Protein 6VTV (pdb70)

Sequence (501 aa):
NNPVIGVVMCRNRLKGHATQTLQEKYLNAIIHAGGLPIALPHALAEPSLLEQLLPKLDGIYLPGSPSNVQPHLYGENGDEPDADPGRDLLSMAIINAALERRIPIFAICRGLQELVVATGGSLHRKLCEQPELLEHREDPELPVEQQYAPSHEVQVEEGGLLSALLPECSNFWVNSLHGQGAKVVSPRLRVEARSPDGLVEAVSVINHPFALGVQWHPEWNSSEYALSRILFEGFITACQHHIAEKQRLNIMNNPVIGVVMCRNRLKGHATQTLQEKYLNAIIHAGGLPIALPHALAEPSLLEQLLPKLDGIYLPGSPSNVQPHLYGENGDEPDADPGRDLLSMAIINAALERRIPIFAICRGLQELVVATGGSLHRKLCEQPELLEHREDPELPVEQQYAPSHEVQVEEGGLLSALLPECSNFWVNSLHGQGAKVVSPRLRRVEARSPDGLVEAVSVINHPFALGVQWHPEWNSSEYALSRILFEGFITACQHHIAEKQRL

Foldseek 3Di:
DAFEEEEEWFWDADPNDIDTDDDCLQVVLLVVLRHHYDYDFLVCLPVVSVVVCVVSHLAYEAEDDPFADAQVLLPDDDDGPRHTVSSLSNLLSVLVVCQVLLRAYEHEANGQVSNQSSQRFHKDQAPVPDVLDDPQAFDVVDDVVVQFPFDFKKFFDPDDDLCVLVVPDGMDTGHGHDRMATDGGDPQKDQTMATPSGTGAKIFGPVHQHYIYGNGHCSRPVVPDPSSSSSSNVRSVSSVVSVVVVVVD/DPDDAFEEEEEWFWDADPHDIDTDDDCLLVVLLVVLRHDYDYDYLVCLPVVNVVVCVVRGLEYEAEDDPAADAQVLLPDDDGAPHHTVSSLSNLLSVLVVCQVLLRAYEHEANGQVSVQSSQRFHKDRAPVPPVLDDDQAFDVVDDPVRQFPFDFKKAFDPDDDLCVLCVPDRMDTFHGHDRMATDGGDPQKDQTIATPSRTGAKIFGPPRQHHIYGNGHCSVPVVVDPSSSSSSNVRRVSSVVSVVVVVVD

Secondary structure (DSSP, 8-state):
-PPEEEEE-EEEEETTEEEEEEEHHHHHHHHHHT-EEEEE-GGGGSHHHHHHHGGG-SEEEE---S-B--GGGGT-----SSB-HHHHHHHHHHHHHHHHHT--EEEETHHHHHHHHHTT--EES-GGG-TTS---S--TTS-HHHHSS--EEEEE-TTSHHHHH-SS-SEEEE----S-EE-S--TTEEEEEE-TTS-EEEEEETTSSSEEEESS-TTTTGGG-HHHHHHHHHHHHHHHHHHHHHHH-/--SPPPEEEEE-EEEEETTEEEEEEEHHHHHHHHHHT-EEEEE-GGGGSHHHHHHHGGG-SEEEE---S-B--GGGGT--S--SSB-HHHHHHHHHHHHHHHHTT--EEEETHHHHHHHHHTT--EES-GGG-TTS---S--TTS-HHHHTS--EEEEEPTTSHHHHH-SS-SEEEE----S-EESS--TTEEEEEE-TTS-EEEEEETTSSSEEEESS-TTTTGGG-HHHHHHHHHHHHHHHHHHHHTTT-

Organism: Escherichia coli (strain K12) (NCBI:txid83333)

Nearest PDB structures (foldseek):
  6vtv-assembly1_A  TM=1.004E+00  e=8.146E-57  Escherichia coli K-12
  7d53-assembly1_B  TM=9.620E-01  e=1.573E-31  Pseudomonas aeruginosa PAO1
  7d50-assembly1_A  TM=9.616E-01  e=2.142E-31  Pseudomonas aeruginosa PAO1
  7d4r-assembly1_A  TM=9.624E-01  e=9.734E-29  Pseudomonas aeruginosa PAO1
  7d4r-assembly1_B  TM=9.540E-01  e=6.817E-26  Pseudomonas aeruginosa PAO1

Solvent-accessible surface area: 20802 Å² total; per-residue (Å²): 164,44,1,4,0,0,0,0,0,17,92,56,148,32,163,43,21,22,2,3,7,6,38,27,26,5,3,84,3,0,54,115,21,22,1,0,0,4,0,1,0,18,39,1,10,87,98,53,11,11,110,45,2,4,72,79,0,12,0,0,0,0,2,5,23,120,12,35,0,34,6,111,65,27,70,41,136,45,136,31,122,90,42,3,73,24,0,1,122,0,0,26,31,0,0,68,19,0,24,153,93,110,3,1,0,0,0,0,7,1,0,0,5,0,0,0,9,17,4,64,5,13,1,46,69,124,3,62,128,33,135,111,28,77,99,2,112,57,68,100,156,79,84,53,130,111,29,14,34,84,58,8,54,1,109,5,86,132,74,14,30,0,25,72,46,13,104,129,55,33,59,27,155,6,14,3,24,8,28,6,0,4,84,88,34,8,124,115,8,73,18,0,0,101,4,95,30,36,9,9,0,0,0,0,8,73,148,21,60,9,1,0,0,0,0,4,12,1,3,36,75,9,41,135,89,64,25,9,85,53,0,3,88,10,0,8,62,13,0,89,119,15,37,39,54,63,141,172,201,129,190,52,129,12,2,7,0,0,0,0,0,16,93,51,160,33,185,54,22,17,3,2,7,6,39,37,23,4,4,82,2,0,48,103,17,1,1,1,0,4,0,1,1,20,40,0,10,83,93,64,12,10,97,51,2,1,80,71,0,14,0,0,0,0,2,4,23,109,13,31,1,35,5,112,63,26,72,44,138,59,120,33,97,96,58,6,74,23,0,1,124,0,0,28,35,0,0,75,19,0,24,153,85,113,4,1,0,0,0,0,7,1,0,0,6,0,0,0,9,18,4,62,4,15,0,40,51,84,5,62,118,48,130,116,33,76,99,1,100,55,72,101,165,82,72,34,103,94,30,15,35,88,51,11,64,0,110,16,75,160,65,12,34,0,27,83,42,6,122,167,51,67,64,25,152,6,15,2,25,9,25,6,0,4,91,86,35,12,124,115,9,70,21,0,0,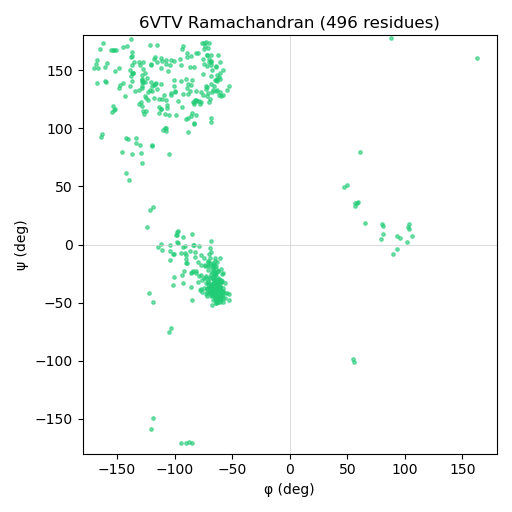97,3,98,30,36,9,12,0,0,0,0,12,66,143,18,54,8,0,0,0,0,0,6,12,1,3,41,78,9,46,142,89,60,30,10,74,60,0,2,84,10,0,3,83,17,0,74,99,23,68,46,50,56,161,153,196

Radius of gyration: 24.02 Å; Cα contacts (8 Å, |Δi|>4): 1088; chains: 2; bounding box: 69×55×54 Å

GO terms:
  GO:0033969 gamma-glutamyl-gamma-aminobutyrate hydrolase activity (F, IDA)
  GO:0009447 putrescine catabolic process (P, IMP)

Structure (mmCIF, N/CA/C/O backbone):
data_6VTV
#
_entry.id   6VTV
#
_cell.length_a   69.161
_cell.length_b   72.177
_cell.length_c   98.631
_cell.angle_alpha   90.000
_cell.angle_beta   90.000
_cell.angle_gamma   90.000
#
_symmetry.space_group_name_H-M   'P 21 21 21'
#
loop_
_entity.id
_entity.type
_entity.pdbx_description
1 polymer 'Gamma-glutamyl-gamma-aminobutyrate hydrolase PuuD'
2 non-polymer 'MANGANESE (II) ION'
3 water water
#
loop_
_atom_site.group_PDB
_atom_site.id
_atom_site.type_symbol
_atom_site.label_atom_id
_atom_site.label_alt_id
_atom_site.label_comp_id
_atom_site.label_asym_id
_atom_site.label_entity_id
_atom_site.label_seq_id
_atom_site.pdbx_PDB_ins_code
_atom_site.Cartn_x
_atom_site.Cartn_y
_atom_site.Cartn_z
_atom_site.occupancy
_atom_site.B_iso_or_equiv
_atom_site.auth_seq_id
_atom_site.auth_comp_id
_atom_site.auth_asym_id
_atom_site.auth_atom_id
_atom_site.pdbx_PDB_model_num
ATOM 1 N N . ASN A 1 10 ? 44.02200 20.91700 22.03000 1.000 77.92491 10 ASN A N 1
ATOM 2 C CA . ASN A 1 10 ? 44.22700 22.23000 22.63000 1.000 74.59946 10 ASN A CA 1
ATOM 3 C C . ASN A 1 10 ? 43.32000 22.42600 23.83900 1.000 64.42725 10 ASN A C 1
ATOM 4 O O . ASN A 1 10 ? 42.17900 21.96700 23.85300 1.000 65.35030 10 ASN A O 1
ATOM 9 N N . ASN A 1 11 ? 43.83400 23.11800 24.85400 1.000 53.75040 11 ASN A N 1
ATOM 10 C CA . ASN A 1 11 ? 43.09500 23.32700 26.08800 1.000 45.05142 11 ASN A CA 1
ATOM 11 C C . ASN A 1 11 ? 42.41900 24.68700 26.05500 1.000 42.29470 11 ASN A C 1
ATOM 12 O O . ASN A 1 11 ? 43.10800 25.70400 25.87600 1.000 42.94624 11 ASN A O 1
ATOM 17 N N . PRO A 1 12 ? 41.09700 24.76000 26.21600 1.000 37.44627 12 PRO A N 1
ATOM 18 C CA . PRO A 1 12 ? 40.42000 26.06200 26.16100 1.000 35.60101 12 PRO A CA 1
ATOM 19 C C . PRO A 1 12 ? 40.88900 26.98300 27.27900 1.000 35.08826 12 PRO A C 1
ATOM 20 O O . PRO A 1 12 ? 41.13400 26.54900 28.40700 1.000 30.92669 12 PRO A O 1
ATOM 24 N N . VAL A 1 13 ? 41.01600 28.26500 26.94800 1.000 32.71467 13 VAL A N 1
ATOM 25 C CA . VAL A 1 13 ? 41.46600 29.27600 27.90000 1.000 30.49222 13 VAL A CA 1
ATOM 26 C C . VAL A 1 13 ? 40.29600 29.65300 28.79900 1.000 32.51703 13 VAL A C 1
ATOM 27 O O . VAL A 1 13 ? 39.23900 30.07100 28.31400 1.000 27.79506 13 VAL A O 1
ATOM 31 N N . ILE A 1 14 ? 40.48200 29.51100 30.11000 1.000 25.35928 14 ILE A N 1
ATOM 32 C CA . ILE A 1 14 ? 39.43100 29.75600 31.09100 1.000 23.18708 14 ILE A CA 1
ATOM 33 C C . ILE A 1 14 ? 39.79800 30.99400 31.89700 1.000 21.86680 14 ILE A C 1
ATOM 34 O O . ILE A 1 14 ? 40.81700 31.00700 32.59800 1.000 25.37006 14 ILE A O 1
ATOM 39 N N . GLY A 1 15 ? 38.97400 32.03200 31.79600 1.000 22.95513 15 GLY A N 1
ATOM 40 C CA . GLY A 1 15 ? 39.16100 33.22300 32.60000 1.000 20.74407 15 GLY A CA 1
ATOM 41 C C . GLY A 1 15 ? 38.55400 33.06100 33.97700 1.000 21.75010 15 GLY A C 1
ATOM 42 O O . GLY A 1 15 ? 37.35000 32.81700 34.10400 1.000 21.79309 15 GLY A O 1
ATOM 43 N N . VAL A 1 16 ? 39.37300 33.19000 35.01600 1.000 22.05016 16 VAL A N 1
ATOM 44 C CA . VAL A 1 16 ? 38.95400 32.94000 36.39100 1.000 20.85662 16 VAL A CA 1
ATOM 45 C C . VAL A 1 16 ? 38.93900 34.26700 37.14000 1.000 21.82443 16 VAL A C 1
ATOM 46 O O . VAL A 1 16 ? 39.95000 34.97800 37.18100 1.000 22.73130 16 VAL A O 1
ATOM 50 N N . VAL A 1 17 ? 37.79800 34.59100 37.74000 1.000 23.31975 17 VAL A N 1
ATOM 51 C CA . VAL A 1 17 ? 37.64300 35.84100 38.47600 1.000 23.98911 17 VAL A CA 1
ATOM 52 C C . VAL A 1 17 ? 38.32700 35.71300 39.83100 1.000 25.19200 17 VAL A C 1
ATOM 53 O O . VAL A 1 17 ? 38.11900 34.73400 40.55800 1.000 21.42033 17 VAL A O 1
ATOM 57 N N . MET A 1 18 ? 39.14700 36.70200 40.17300 1.000 24.60364 18 MET A N 1
ATOM 58 C CA . MET A 1 18 ? 39.87100 36.69000 41.43200 1.000 24.71562 18 MET A CA 1
ATOM 59 C C . MET A 1 18 ? 39.10100 37.44800 42.51100 1.000 23.61627 18 MET A C 1
ATOM 60 O O . MET A 1 18 ? 38.13000 38.15900 42.24500 1.000 24.84601 18 MET A O 1
ATOM 65 N N . CYS A 1 19 ? 39.55900 37.28600 43.74700 1.000 21.14917 19 CYS A N 1
ATOM 66 C CA . CYS A 1 19 ? 39.02600 37.98100 44.90800 1.000 23.09397 19 CYS A CA 1
ATOM 67 C C . CYS A 1 19 ? 40.09400 38.90600 45.47500 1.000 27.94977 19 CYS A C 1
ATOM 68 O O . CYS A 1 19 ? 41.29400 38.69900 45.27400 1.000 23.26642 19 CYS A O 1
ATOM 71 N N . ARG A 1 20 ? 39.65100 39.93000 46.19800 1.000 25.92494 20 ARG A N 1
ATOM 72 C CA . ARG A 1 20 ? 40.55700 40.89700 46.80300 1.000 28.78168 20 ARG A CA 1
ATOM 73 C C . ARG A 1 20 ? 40.76500 40.56400 48.27500 1.000 32.06727 20 ARG A C 1
ATOM 74 O O . ARG A 1 20 ? 39.79900 40.31800 49.00700 1.000 31.17128 20 ARG A O 1
ATOM 82 N N . ASN A 1 21 ? 42.02600 40.55900 48.70000 1.000 29.86020 21 ASN A N 1
ATOM 83 C CA . ASN A 1 21 ? 42.38200 40.32400 50.09100 1.000 36.13351 21 ASN A CA 1
ATOM 84 C C . ASN A 1 21 ? 43.48000 41.29700 50.49600 1.000 34.61714 21 ASN A C 1
ATOM 85 O O . ASN A 1 21 ? 44.16600 41.87900 49.65300 1.000 32.73847 21 ASN A O 1
ATOM 90 N N . ARG A 1 22 ? 43.63300 41.47200 51.80600 1.000 42.48805 22 ARG A N 1
ATOM 91 C CA . ARG A 1 22 ? 44.69400 42.28300 52.38900 1.000 48.94321 22 ARG A CA 1
ATOM 92 C C . ARG A 1 22 ? 45.72400 41.35000 53.01200 1.000 49.80355 22 ARG A C 1
ATOM 93 O O . ARG A 1 22 ? 45.40900 40.60800 53.94900 1.000 51.61504 22 ARG A O 1
ATOM 101 N N . LEU A 1 23 ? 46.94800 41.39300 52.49000 1.000 44.31432 23 LEU A N 1
ATOM 102 C CA . LEU A 1 23 ? 48.03100 40.52000 52.92500 1.000 44.12654 23 LEU A CA 1
ATOM 103 C C . LEU A 1 23 ? 49.25900 41.37000 53.20000 1.000 48.37199 23 LEU A C 1
ATOM 104 O O . LEU A 1 23 ? 49.75000 42.06300 52.30300 1.000 41.81162 23 LEU A O 1
ATOM 109 N N . LYS A 1 24 ? 49.75500 41.30500 54.43500 1.000 49.63732 24 LYS A N 1
ATOM 110 C CA . LYS A 1 24 ? 50.93600 42.05100 54.86600 1.000 52.99072 24 LYS A CA 1
ATOM 111 C C . LYS A 1 24 ? 50.76900 43.55200 54.65300 1.000 53.51279 24 LYS A C 1
ATOM 112 O O . LYS A 1 24 ? 51.73800 44.25700 54.36800 1.000 50.85790 24 LYS A O 1
ATOM 118 N N . GLY A 1 25 ? 49.54100 44.04900 54.78700 1.000 39.62716 25 GLY A N 1
ATOM 119 C CA . GLY A 1 25 ? 49.26600 45.45900 54.61100 1.000 38.04980 25 GLY A CA 1
ATOM 120 C C . GLY A 1 25 ? 49.12500 45.92100 53.17800 1.000 38.05704 25 GLY A C 1
ATOM 121 O O . GLY A 1 25 ? 49.06400 47.13300 52.93800 1.000 42.16963 25 GLY A O 1
ATOM 122 N N . HIS A 1 26 ? 49.07000 45.00100 52.21900 1.000 33.39984 26 HIS A N 1
ATOM 123 C CA . HIS A 1 26 ? 48.95700 45.33200 50.80500 1.000 30.86049 26 HIS A CA 1
ATOM 124 C C . HIS A 1 26 ? 47.70300 44.68900 50.23400 1.000 30.46733 26 HIS A C 1
ATOM 125 O O . HIS A 1 26 ? 47.44400 43.50500 50.47600 1.000 30.25726 26 HIS A O 1
ATOM 132 N N . ALA A 1 27 ? 46.93200 45.46900 49.48000 1.000 27.63808 27 ALA A N 1
ATOM 133 C CA . ALA A 1 27 ? 45.79400 44.91500 48.76200 1.000 24.55066 27 ALA A CA 1
ATOM 134 C C . ALA A 1 27 ? 46.28300 43.92400 47.71500 1.000 25.73031 27 ALA A C 1
ATOM 135 O O . ALA A 1 27 ? 47.21500 44.21000 46.95700 1.000 26.99433 27 ALA A O 1
ATOM 137 N N . THR A 1 28 ? 45.65700 42.75100 47.68000 1.000 21.78201 28 THR A N 1
ATOM 138 C CA . THR A 1 28 ? 46.13600 41.65400 46.85500 1.000 26.07382 28 THR A CA 1
ATOM 139 C C . THR A 1 28 ? 44.96600 40.94900 46.19000 1.000 24.05645 28 THR A C 1
ATOM 140 O O . THR A 1 28 ? 43.94200 40.68900 46.82900 1.000 27.92224 28 THR A O 1
ATOM 144 N N . GLN A 1 29 ? 45.12400 40.64900 44.90400 1.000 20.28335 29 GLN A N 1
ATOM 145 C CA . GLN A 1 29 ? 44.19000 39.79400 44.18600 1.000 23.19308 29 GLN A CA 1
ATOM 146 C C . GLN A 1 29 ? 44.60500 38.34300 44.39000 1.000 27.90694 29 GLN A C 1
ATOM 147 O O . GLN A 1 29 ? 45.78200 38.00200 44.23100 1.000 26.76110 29 GLN A O 1
ATOM 153 N N . THR A 1 30 ? 43.64300 37.49500 44.74500 1.000 27.14172 30 THR A N 1
ATOM 154 C CA . THR A 1 30 ? 43.92700 36.12400 45.14200 1.000 25.86444 30 THR A CA 1
ATOM 155 C C . THR A 1 30 ? 43.02300 35.15200 44.39600 1.000 26.27559 30 THR A C 1
ATOM 156 O O . THR A 1 30 ? 41.93900 35.50700 43.92500 1.000 22.47029 30 THR A O 1
ATOM 160 N N . LEU A 1 31 ? 43.48600 33.90600 44.30800 1.000 25.87129 31 LEU A N 1
ATOM 161 C CA . LEU A 1 31 ? 42.72700 32.83400 43.66800 1.000 23.70488 31 LEU A CA 1
ATOM 162 C C . LEU A 1 31 ? 43.18900 31.51500 44.27100 1.000 24.10040 31 LEU A C 1
ATOM 163 O O . LEU A 1 31 ? 44.34500 31.12300 44.08800 1.000 24.22732 31 LEU A O 1
ATOM 168 N N . GLN A 1 32 ? 42.29400 30.84100 44.99200 1.000 20.74067 32 GLN A N 1
ATOM 169 C CA . GLN A 1 32 ? 42.65200 29.58400 45.63800 1.000 20.10869 32 GLN A CA 1
ATOM 170 C C . GLN A 1 32 ? 43.01000 28.53100 44.59800 1.000 23.45055 32 GLN A C 1
ATOM 171 O O . GLN A 1 32 ? 42.38500 28.44000 43.53800 1.000 24.91255 32 GLN A O 1
ATOM 177 N N . GLU A 1 33 ? 44.02700 27.72500 44.91300 1.000 20.29036 33 GLU A N 1
ATOM 178 C CA . GLU A 1 33 ? 44.53800 26.76700 43.93800 1.000 24.46262 33 GLU A CA 1
ATOM 179 C C . GLU A 1 33 ? 43.55000 25.64100 43.66500 1.000 25.34755 33 GLU A C 1
ATOM 180 O O . GLU A 1 33 ? 43.54600 25.08500 42.56000 1.000 26.90092 33 GLU A O 1
ATOM 186 N N . LYS A 1 34 ? 42.70600 25.29200 44.64100 1.000 23.75418 34 LYS A N 1
ATOM 187 C CA . LYS A 1 34 ? 41.78500 24.17600 44.44100 1.000 26.36655 34 LYS A CA 1
ATOM 188 C C . LYS A 1 34 ? 40.77700 24.46600 43.33500 1.000 27.52820 34 LYS A C 1
ATOM 189 O O . LYS A 1 34 ? 40.28000 23.53300 42.69300 1.000 30.40980 34 LYS A O 1
ATOM 195 N N . TYR A 1 35 ? 40.47100 25.74200 43.08500 1.000 25.64962 35 TYR A N 1
ATOM 196 C CA . TYR A 1 35 ? 39.67700 26.08400 41.90900 1.000 23.46318 35 TYR A CA 1
ATOM 197 C C . TYR A 1 35 ? 40.48900 25.90600 40.63400 1.000 27.09506 35 TYR A C 1
ATOM 198 O O . TYR A 1 35 ? 39.97500 25.40600 39.62600 1.000 24.87230 35 TYR A O 1
ATOM 207 N N . LEU A 1 36 ? 41.76300 26.30700 40.66300 1.000 28.08292 36 LEU A N 1
ATOM 208 C CA . LEU A 1 36 ? 42.62700 26.15100 39.49800 1.000 29.16551 36 LEU A CA 1
ATOM 209 C C . LEU A 1 36 ? 42.89500 24.68400 39.19600 1.000 29.10242 36 LEU A C 1
ATOM 210 O O . LEU A 1 36 ? 42.86800 24.27000 38.03100 1.000 31.23732 36 LEU A O 1
ATOM 215 N N . ASN A 1 37 ? 43.16600 23.88600 40.23200 1.000 28.13582 37 ASN A N 1
ATOM 216 C CA . ASN A 1 37 ? 43.48400 22.47700 40.02300 1.000 28.51310 37 ASN A CA 1
ATOM 217 C C . ASN A 1 37 ? 42.32900 21.74100 39.35700 1.000 26.25821 37 ASN A C 1
ATOM 218 O O . ASN A 1 37 ? 42.54700 20.84400 38.53500 1.000 25.38855 37 ASN A O 1
ATOM 223 N N . ALA A 1 38 ? 41.09300 22.11000 39.69700 1.000 24.70917 38 ALA A N 1
ATOM 224 C CA . ALA A 1 38 ? 39.93800 21.43900 39.11100 1.000 29.04995 38 ALA A CA 1
ATOM 225 C C . ALA A 1 38 ? 39.82600 21.73200 37.61900 1.000 30.52874 38 ALA A C 1
ATOM 226 O O . ALA A 1 38 ? 39.45800 20.84900 36.83500 1.000 30.63819 38 ALA A O 1
ATOM 228 N N . ILE A 1 39 ? 40.14100 22.96200 37.20800 1.000 25.42573 39 ILE A N 1
ATOM 229 C CA . ILE A 1 39 ? 40.10900 23.30200 35.78900 1.000 22.00222 39 ILE A CA 1
ATOM 230 C C . ILE A 1 39 ? 41.22500 22.58100 35.04200 1.000 30.72175 39 ILE A C 1
ATOM 231 O O . ILE A 1 39 ? 41.02100 22.07300 33.93200 1.000 32.39739 39 ILE A O 1
ATOM 236 N N . ILE A 1 40 ? 42.41700 22.51400 35.64300 1.000 29.15197 40 ILE A N 1
ATOM 237 C CA . ILE A 1 40 ? 43.55000 21.84700 35.00300 1.000 27.17068 40 ILE A CA 1
ATOM 238 C C . ILE A 1 40 ? 43.23400 20.37700 34.75700 1.000 31.41019 40 ILE A C 1
ATOM 239 O O . ILE A 1 40 ? 43.47400 19.84400 33.66600 1.000 29.31080 40 ILE A O 1
ATOM 244 N N . HIS A 1 41 ? 42.69400 19.69800 35.77200 1.000 32.33997 41 HIS A N 1
ATOM 245 C CA . HIS A 1 41 ? 42.40800 18.27400 35.63600 1.000 35.75968 41 HIS A CA 1
ATOM 246 C C . HIS A 1 41 ? 41.34700 18.01000 34.57500 1.000 33.99519 41 HIS A C 1
ATOM 247 O O . HIS A 1 41 ? 41.37400 16.96200 33.92000 1.000 31.94236 41 HIS A O 1
ATOM 254 N N . ALA A 1 42 ? 40.41500 18.94400 34.38500 1.000 30.35906 42 ALA A N 1
ATOM 255 C CA . ALA A 1 42 ? 39.36800 18.77800 33.38600 1.000 32.37631 42 ALA A CA 1
ATOM 256 C C . ALA A 1 42 ? 39.82100 19.14800 31.97900 1.000 34.58804 42 ALA A C 1
ATOM 257 O O . ALA A 1 42 ? 39.06200 18.93300 31.02700 1.000 38.74509 42 ALA A O 1
ATOM 259 N N . GLY A 1 43 ? 41.02100 19.69400 31.82200 1.000 32.44051 43 GLY A N 1
ATOM 260 C CA . GLY A 1 43 ? 41.55300 20.00800 30.51400 1.000 33.82984 43 GLY A CA 1
ATOM 261 C C . GLY A 1 43 ? 41.52600 21.46700 30.11300 1.000 33.15921 43 GLY A C 1
ATOM 262 O O . GLY A 1 43 ? 41.65700 21.76000 28.92000 1.000 35.90550 43 GLY A O 1
ATOM 263 N N . GLY A 1 44 ? 41.36800 22.38700 31.06200 1.000 28.51457 44 GLY A N 1
ATOM 264 C CA . GLY A 1 44 ? 41.33200 23.79900 30.75900 1.000 30.11637 44 GLY A CA 1
ATOM 265 C C . GLY A 1 44 ? 42.65100 24.49500 31.04200 1.000 33.06149 44 GLY A C 1
ATOM 266 O O . GLY A 1 44 ? 43.47700 24.01900 31.81800 1.000 34.86071 44 GLY A O 1
ATOM 267 N N . LEU A 1 45 ? 42.84200 25.64000 30.38500 1.000 29.07929 45 LEU A N 1
ATOM 268 C CA . LEU A 1 45 ? 44.00900 26.49000 30.60100 1.000 28.74795 45 LEU A CA 1
ATOM 269 C C . LEU A 1 45 ? 43.57300 27.73300 31.36400 1.000 26.46082 45 LEU A C 1
ATOM 270 O O . LEU A 1 45 ? 43.03400 28.67400 30.76100 1.000 24.58807 45 LEU A O 1
ATOM 275 N N . PRO A 1 46 ? 43.78400 27.79300 32.67700 1.000 26.37374 46 PRO A N 1
ATOM 276 C CA . PRO A 1 46 ? 43.24400 28.90400 33.46600 1.000 25.22521 46 PRO A CA 1
ATOM 277 C C . PRO A 1 46 ? 44.17400 30.10400 33.53600 1.000 25.98809 46 PRO A C 1
ATOM 278 O O . PRO A 1 46 ? 45.39100 29.98300 33.69400 1.000 27.57331 46 PRO A O 1
ATOM 282 N N . ILE A 1 47 ? 43.57500 31.28500 33.40400 1.000 24.95115 47 ILE A N 1
ATOM 283 C CA . ILE A 1 47 ? 44.25400 32.55200 33.63700 1.000 25.66859 47 ILE A CA 1
ATOM 284 C C . ILE A 1 47 ? 43.40700 33.36200 34.61000 1.000 26.07172 47 ILE A C 1
ATOM 285 O O . ILE A 1 47 ? 42.17400 33.35600 34.52800 1.000 26.76622 47 ILE A O 1
ATOM 290 N N . ALA A 1 48 ? 44.06700 34.03800 35.54400 1.000 24.74891 48 ALA A N 1
ATOM 291 C CA . ALA A 1 48 ? 43.37600 34.77200 36.59500 1.000 25.13992 48 ALA A CA 1
ATOM 292 C C . ALA A 1 48 ? 43.09800 36.19800 36.13600 1.000 26.17405 48 ALA A C 1
ATOM 293 O O . ALA A 1 48 ? 43.98200 36.86300 35.58400 1.000 25.73505 48 ALA A O 1
ATOM 295 N N . LEU A 1 49 ? 41.86800 36.66600 36.37100 1.000 23.97327 49 LEU A N 1
ATOM 296 C CA . LEU A 1 49 ? 41.42700 37.95500 35.86000 1.000 24.39139 49 LEU A CA 1
ATOM 297 C C . LEU A 1 49 ? 41.39100 38.97900 36.98200 1.000 25.37033 49 LEU A C 1
ATOM 298 O O . LEU A 1 49 ? 40.54300 38.86800 37.88100 1.000 23.19923 49 LEU A O 1
ATOM 303 N N . PRO A 1 50 ? 42.26600 39.98100 36.97800 1.000 26.17476 50 PRO A N 1
ATOM 304 C CA . PRO A 1 50 ? 42.22700 41.00600 38.02600 1.000 27.28436 50 PRO A CA 1
ATOM 305 C C . PRO A 1 50 ? 41.00200 41.89800 37.89900 1.000 24.91054 50 PRO A C 1
ATOM 306 O O . PRO A 1 50 ? 40.40800 42.04700 36.82800 1.000 27.63418 50 PRO A O 1
ATOM 310 N N . HIS A 1 51 ? 40.63900 42.51100 39.03100 1.000 25.52426 51 HIS A N 1
ATOM 311 C CA . HIS A 1 51 ? 39.44100 43.34500 39.08900 1.000 28.24508 51 HIS A CA 1
ATOM 312 C C . HIS A 1 51 ? 39.51000 44.51600 38.11800 1.000 23.27211 51 HIS A C 1
ATOM 313 O O . HIS A 1 51 ? 38.47200 44.96700 37.61900 1.000 22.67203 51 HIS A O 1
ATOM 320 N N . ALA A 1 52 ? 40.71200 45.02500 37.84000 1.000 25.26110 52 ALA A N 1
ATOM 321 C CA . ALA A 1 52 ? 40.84400 46.18000 36.95900 1.000 26.70311 52 ALA A CA 1
ATOM 322 C C . ALA A 1 52 ? 40.38500 45.88200 35.53900 1.000 24.09027 52 ALA A C 1
ATOM 323 O O . ALA A 1 52 ? 40.10300 46.81700 34.78100 1.000 24.83956 52 ALA A O 1
ATOM 325 N N . LEU A 1 53 ? 40.29800 44.60500 35.16200 1.000 20.29211 53 LEU A N 1
ATOM 326 C CA . LEU A 1 53 ? 39.78900 44.23300 33.84700 1.000 22.56760 53 LEU A CA 1
ATOM 327 C C . LEU A 1 53 ? 38.29700 44.50100 33.68700 1.000 27.71962 53 LEU A C 1
ATOM 328 O O . LEU A 1 53 ? 37.76500 44.28200 32.59300 1.000 29.22748 53 LEU A O 1
ATOM 333 N N . ALA A 1 54 ? 37.61100 44.96400 34.73500 1.000 27.59794 54 ALA A N 1
ATOM 334 C CA . ALA A 1 54 ? 36.20200 45.32000 34.61300 1.000 29.32033 54 ALA A CA 1
ATOM 335 C C . ALA A 1 54 ? 35.98200 46.56600 33.76700 1.000 31.90242 54 ALA A C 1
ATOM 336 O O . ALA A 1 54 ? 34.83300 46.85600 33.41500 1.000 33.57357 54 ALA A O 1
ATOM 338 N N . GLU A 1 55 ? 37.03900 47.30600 33.44700 1.000 31.26893 55 GLU A N 1
ATOM 339 C CA . GLU A 1 55 ? 36.91800 48.43900 32.54300 1.000 36.49125 55 GLU A CA 1
ATOM 340 C C . GLU A 1 55 ? 36.40500 47.95600 31.18900 1.000 35.55145 55 GLU A C 1
ATOM 341 O O . GLU A 1 55 ? 36.97900 47.01900 30.61600 1.000 35.28309 55 GLU A O 1
ATOM 347 N N . PRO A 1 56 ? 35.33500 48.55300 30.65300 1.000 39.22613 56 PRO A N 1
ATOM 348 C CA . PRO A 1 56 ? 34.71500 48.00700 29.43000 1.000 37.61969 56 PRO A CA 1
ATOM 349 C C . PRO A 1 56 ? 35.67000 47.82800 28.26100 1.000 33.57317 56 PRO A C 1
ATOM 350 O O . PRO A 1 56 ? 35.59300 46.80700 27.56600 1.000 33.11032 56 PRO A O 1
ATOM 354 N N . SER A 1 57 ? 36.57000 48.78500 28.02100 1.000 31.28924 57 SER A N 1
ATOM 355 C CA . SER A 1 57 ? 37.49800 48.65800 26.90100 1.000 35.13441 57 SER A CA 1
ATOM 356 C C . SER A 1 57 ? 38.42400 47.46100 27.08300 1.000 32.12010 57 SER A C 1
ATOM 357 O O . SER A 1 57 ? 38.68300 46.71600 26.13000 1.000 31.77278 57 SER A O 1
ATOM 360 N N . LEU A 1 58 ? 38.93300 47.26200 28.30000 1.000 28.10658 58 LEU A N 1
ATOM 361 C CA . LEU A 1 58 ? 39.80100 46.11700 28.55700 1.000 30.30336 58 LEU A CA 1
ATOM 362 C C . LEU A 1 58 ? 39.03300 44.80700 28.44800 1.000 30.49435 58 LEU A C 1
ATOM 363 O O . LEU A 1 58 ? 39.52800 43.83900 27.85700 1.000 30.61295 58 LEU A O 1
ATOM 368 N N . LEU A 1 59 ? 37.82400 44.75500 29.01200 1.000 27.86762 59 LEU A N 1
ATOM 369 C CA . LEU A 1 59 ? 37.03200 43.53100 28.95400 1.000 29.33867 59 LEU A CA 1
ATOM 370 C C . LEU A 1 59 ? 36.70500 43.15300 27.51500 1.000 29.64951 59 LEU A C 1
ATOM 371 O O . LEU A 1 59 ? 36.80300 41.98100 27.13600 1.000 29.24334 59 LEU A O 1
ATOM 376 N N . GLU A 1 60 ? 36.32900 44.13700 26.69400 1.000 32.67129 60 GLU A N 1
ATOM 377 C CA . GLU A 1 60 ? 35.98800 43.84900 25.30400 1.000 38.57507 60 GLU A CA 1
ATOM 378 C C . GLU A 1 60 ? 37.18900 43.33200 24.52200 1.000 37.69025 60 GLU A C 1
ATOM 379 O O . GLU A 1 60 ? 37.03000 42.49700 23.62400 1.000 38.16713 60 GLU A O 1
ATOM 385 N N . GLN A 1 61 ? 38.39300 43.81200 24.84100 1.000 33.88213 61 GLN A N 1
ATOM 386 C CA . GLN A 1 61 ? 39.58500 43.32100 24.15600 1.000 32.94270 61 GLN A CA 1
ATOM 387 C C . GLN A 1 61 ? 39.94300 41.90700 24.59300 1.000 33.50514 61 GLN A C 1
ATOM 388 O O . GLN A 1 61 ? 40.55600 41.15700 23.82500 1.000 35.91623 61 GLN A O 1
ATOM 394 N N . LEU A 1 62 ? 39.56800 41.52600 25.81300 1.000 29.54845 62 LEU A N 1
ATOM 395 C CA . LEU A 1 62 ? 40.01100 40.27100 26.40400 1.000 31.54719 62 LEU A CA 1
ATOM 396 C C . LEU A 1 62 ? 39.03700 39.12500 26.16400 1.000 32.00605 62 LEU A C 1
ATOM 397 O O . LEU A 1 62 ? 39.45900 37.96300 26.13000 1.000 31.89015 62 LEU A O 1
ATOM 402 N N . LEU A 1 63 ? 37.75200 39.42500 25.97300 1.000 29.99407 63 LEU A N 1
ATOM 403 C CA . LEU A 1 63 ? 36.75700 38.36700 25.81600 1.000 32.74317 63 LEU A CA 1
ATOM 404 C C . LEU A 1 63 ? 36.97700 37.47200 24.59900 1.000 34.07354 63 LEU A C 1
ATOM 405 O O . LEU A 1 63 ? 36.78100 36.25100 24.73200 1.000 35.19898 63 LEU A O 1
ATOM 410 N N . PRO A 1 64 ? 37.34700 37.97500 23.41200 1.000 32.66784 64 PRO A N 1
ATOM 411 C CA . PRO A 1 64 ? 37.59200 37.05000 22.29100 1.000 33.48484 64 PRO A CA 1
ATOM 412 C C . PRO A 1 64 ? 38.68000 36.03000 22.57100 1.000 30.17610 64 PRO A C 1
ATOM 413 O O . PRO A 1 64 ? 38.67300 34.95100 21.96700 1.000 34.09680 64 PRO A O 1
ATOM 417 N N . LYS A 1 65 ? 39.61500 36.33800 23.47000 1.000 28.11107 65 LYS A N 1
ATOM 418 C CA . LYS A 1 65 ? 40.67400 35.40300 23.82700 1.000 32.06152 65 LYS A CA 1
ATOM 419 C C . LYS A 1 65 ? 40.23800 34.37900 24.86600 1.000 31.24919 65 LYS A C 1
ATOM 420 O O . LYS A 1 65 ? 40.97400 33.41600 25.10800 1.000 31.85001 65 LYS A O 1
ATOM 426 N N . LEU A 1 66 ? 39.07500 34.56100 25.48300 1.000 28.93453 66 LEU A N 1
ATOM 427 C CA . LEU A 1 66 ? 38.56000 33.62000 26.46600 1.000 26.12875 66 LEU A CA 1
ATOM 428 C C . LEU A 1 66 ? 37.62300 32.62500 25.79700 1.000 28.92928 66 LEU A C 1
ATOM 429 O O . LEU A 1 66 ? 36.84100 32.98500 24.91200 1.000 31.37449 66 LEU A O 1
ATOM 434 N N . ASP A 1 67 ? 37.71100 31.36900 26.22800 1.000 25.01302 67 ASP A N 1
ATOM 435 C CA . ASP A 1 67 ? 36.79300 30.33300 25.78700 1.000 28.79037 67 ASP A CA 1
ATOM 436 C C . ASP A 1 67 ? 35.75400 29.98000 26.84200 1.000 27.27356 67 ASP A C 1
ATOM 437 O O . ASP A 1 67 ? 34.76500 29.31500 26.51500 1.000 27.86513 67 ASP A O 1
ATOM 442 N N . GLY A 1 68 ? 35.94400 30.41900 28.08400 1.000 28.04524 68 GLY A N 1
ATOM 443 C CA . GLY A 1 68 ? 34.97900 30.18800 29.14200 1.000 24.83324 68 GLY A CA 1
ATOM 444 C C . GLY A 1 68 ? 35.30000 31.05500 30.33700 1.000 23.82162 68 GLY A C 1
ATOM 445 O O . GLY A 1 68 ? 36.43100 31.52400 30.50200 1.000 21.85531 68 GLY A O 1
ATOM 446 N N . ILE A 1 69 ? 34.28600 31.27200 31.17300 1.000 21.60517 69 ILE A N 1
ATOM 447 C CA . ILE A 1 69 ? 34.40500 32.11600 32.35600 1.000 23.80413 69 ILE A CA 1
ATOM 448 C C . ILE A 1 69 ? 34.14800 31.26100 33.58900 1.000 24.29858 69 ILE A C 1
ATOM 449 O O . ILE A 1 69 ? 33.23200 30.43100 33.60400 1.000 24.26784 69 ILE A O 1
ATOM 454 N N . TYR A 1 70 ? 34.96900 31.46200 34.61900 1.000 22.10729 70 TYR A N 1
ATOM 455 C CA . TYR A 1 70 ? 34.99000 30.62100 35.81200 1.000 22.83023 70 TYR A CA 1
ATOM 456 C C . TYR A 1 70 ? 34.85000 31.52500 37.02800 1.000 19.67958 70 TYR A C 1
ATOM 457 O O . TYR A 1 70 ? 35.73600 32.34300 37.30000 1.000 22.73419 70 TYR A O 1
ATOM 466 N N . LEU A 1 71 ? 33.74100 31.38800 37.75400 1.000 18.25720 71 LEU A N 1
ATOM 467 C CA . LEU A 1 71 ? 33.47000 32.21800 38.92500 1.000 17.39745 71 LEU A CA 1
ATOM 468 C C . LEU A 1 71 ? 33.61800 31.38400 40.19100 1.000 23.03422 71 LEU A C 1
ATOM 469 O O . LEU A 1 71 ? 32.69800 30.63100 40.54800 1.000 24.37838 71 LEU A O 1
ATOM 474 N N . PRO A 1 72 ? 34.73800 31.47900 40.90100 1.000 20.83400 72 PRO A N 1
ATOM 475 C CA . PRO A 1 72 ? 34.92900 30.65400 42.09800 1.000 21.74771 72 PRO A CA 1
ATOM 476 C C . PRO A 1 72 ? 34.10100 31.16700 43.26600 1.000 17.47796 72 PRO A C 1
ATOM 477 O O . PRO A 1 72 ? 33.54700 32.26800 43.24900 1.000 19.02412 72 PRO A O 1
ATOM 481 N N . GLY A 1 73 ? 34.03200 30.34000 44.30200 1.000 20.49197 73 GLY A N 1
ATOM 482 C CA . GLY A 1 73 ? 33.46400 30.76200 45.56300 1.000 23.94314 73 GLY A CA 1
ATOM 483 C C . GLY A 1 73 ? 34.39600 31.71400 46.29300 1.000 26.03063 73 GLY A C 1
ATOM 484 O O . GLY A 1 73 ? 35.53200 31.96800 45.88900 1.000 25.33769 73 GLY A O 1
ATOM 485 N N . SER A 1 74 ? 33.89300 32.25300 47.40600 1.000 26.11026 74 SER A N 1
ATOM 486 C CA . SER A 1 74 ? 34.66200 33.21100 48.19200 1.000 27.68496 74 SER A CA 1
ATOM 487 C C . SER A 1 74 ? 34.01600 33.42200 49.55600 1.000 31.73582 74 SER A C 1
ATOM 488 O O . SER A 1 74 ? 32.79500 33.26600 49.69500 1.000 30.79340 74 SER A O 1
ATOM 491 N N . PRO A 1 75 ? 34.79300 33.77800 50.58400 1.000 34.15222 75 PRO A N 1
ATOM 492 C CA . PRO A 1 75 ? 34.16900 34.15600 51.86200 1.000 34.96643 75 PRO A CA 1
ATOM 493 C C . PRO A 1 75 ? 33.32700 35.41600 51.76800 1.000 29.63054 75 PRO A C 1
ATOM 494 O O . PRO A 1 75 ? 32.39600 35.59000 52.56500 1.000 32.43527 75 PRO A O 1
ATOM 498 N N . SER A 1 76 ? 33.62000 36.29700 50.81500 1.000 23.79136 76 SER A N 1
ATOM 499 C CA . SER A 1 76 ? 32.90800 37.55900 50.68700 1.000 24.06712 76 SER A CA 1
ATOM 500 C C . SER A 1 76 ? 31.52200 37.35100 50.07900 1.000 25.96401 76 SER A C 1
ATOM 501 O O . SER A 1 76 ? 31.24300 36.34600 49.41800 1.000 23.91499 76 SER A O 1
ATOM 504 N N . ASN A 1 77 ? 30.65100 38.33200 50.30900 1.000 22.14430 77 ASN A N 1
ATOM 505 C CA . ASN A 1 77 ? 29.27800 38.31100 49.82800 1.000 27.21295 77 ASN A CA 1
ATOM 506 C C . ASN A 1 77 ? 29.01800 39.51200 48.92700 1.000 25.48522 77 ASN A C 1
ATOM 507 O O . ASN A 1 77 ? 29.67800 40.55000 49.03900 1.000 25.02235 77 ASN A O 1
ATOM 512 N N . VAL A 1 78 ? 28.04100 39.35800 48.03100 1.000 24.69692 78 VAL A N 1
ATOM 513 C CA . VAL A 1 78 ? 27.66100 40.43900 47.13100 1.000 26.68448 78 VAL A CA 1
ATOM 514 C C . VAL A 1 78 ? 27.01500 41.56500 47.92800 1.000 24.88998 78 VAL A C 1
ATOM 515 O O . VAL A 1 78 ? 26.21800 41.32300 48.84600 1.000 22.47286 78 VAL A O 1
ATOM 519 N N . GLN A 1 79 ? 27.36500 42.80300 47.58900 1.000 23.25631 79 GLN A N 1
ATOM 520 C CA . GLN A 1 79 ? 26.77000 43.95500 48.25300 1.000 23.01374 79 GLN A CA 1
ATOM 521 C C . GLN A 1 79 ? 25.26900 43.99300 47.97900 1.000 21.42869 79 GLN A C 1
ATOM 522 O O . GLN A 1 79 ? 24.85100 43.83600 46.82300 1.000 24.91286 79 GLN A O 1
ATOM 528 N N . PRO A 1 80 ? 24.43400 44.20400 49.00000 1.000 22.76295 80 PRO A N 1
ATOM 529 C CA . PRO A 1 80 ? 22.97900 44.09800 48.79200 1.000 24.72188 80 PRO A CA 1
ATOM 530 C C . PRO A 1 80 ? 22.41600 45.12800 47.83000 1.000 27.45086 80 PRO A C 1
ATOM 531 O O . PRO A 1 80 ? 21.36800 44.87900 47.22200 1.000 28.92173 80 PRO A O 1
ATOM 535 N N . HIS A 1 81 ? 23.07000 46.28200 47.67500 1.000 27.35368 81 HIS A N 1
ATOM 536 C CA . HIS A 1 81 ? 22.54800 47.30600 46.77700 1.000 28.53421 81 HIS A CA 1
ATOM 537 C C . HIS A 1 81 ? 22.57700 46.86700 45.31900 1.000 29.05983 81 HIS A C 1
ATOM 538 O O . HIS A 1 81 ? 21.87600 47.46200 44.49300 1.000 28.28472 81 HIS A O 1
ATOM 545 N N . LEU A 1 82 ? 23.36400 45.84200 44.98500 1.000 29.97476 82 LEU A N 1
ATOM 546 C CA . LEU A 1 82 ? 23.40600 45.35500 43.61200 1.000 29.92674 82 LEU A CA 1
ATOM 547 C C . LEU A 1 82 ? 22.12600 44.63100 43.21500 1.000 31.43133 82 LEU A C 1
ATOM 548 O O . LEU A 1 82 ? 21.87400 44.46000 42.01800 1.000 34.11426 82 LEU A O 1
ATOM 553 N N . TYR A 1 83 ? 21.31600 44.19900 44.18200 1.000 28.72879 83 TYR A N 1
ATOM 554 C CA . TYR A 1 83 ? 19.97900 43.69200 43.89700 1.000 30.86292 83 TYR A CA 1
ATOM 555 C C . TYR A 1 83 ? 18.91400 44.50200 44.63100 1.000 33.10021 83 TYR A C 1
ATOM 556 O O . TYR A 1 83 ? 17.85800 43.97800 44.99100 1.000 31.48099 83 TYR A O 1
ATOM 565 N N . GLY A 1 84 ? 19.19000 45.78500 44.86200 1.000 34.33229 84 GLY A N 1
ATOM 566 C CA . GLY A 1 84 ? 18.17500 46.71900 45.30600 1.000 35.82839 84 GLY A CA 1
ATOM 567 C C . GLY A 1 84 ? 17.83100 46.69600 46.77700 1.000 36.97136 84 GLY A C 1
ATOM 568 O O . GLY A 1 84 ? 16.78000 47.22100 47.15700 1.000 39.64254 84 GLY A O 1
ATOM 569 N N . GLU A 1 85 ? 18.67600 46.12000 47.62200 1.000 31.21461 85 GLU A N 1
ATOM 570 C CA . GLU A 1 85 ? 18.40100 46.04500 49.05000 1.000 30.02401 85 GLU A CA 1
ATOM 571 C C . GLU A 1 85 ? 19.42900 46.85200 49.83400 1.000 32.28753 85 GLU A C 1
ATOM 572 O O . GLU A 1 85 ? 20.42100 47.34500 49.29000 1.000 28.37117 85 GLU A O 1
ATOM 578 N N . ASN A 1 86 ? 19.17300 46.98800 51.13300 1.000 37.99537 86 ASN A N 1
ATOM 579 C CA . ASN A 1 86 ? 20.01300 47.77900 52.02100 1.000 39.90227 86 ASN A CA 1
ATOM 580 C C . ASN A 1 86 ? 20.45100 46.93500 53.20700 1.000 44.60229 86 ASN A C 1
ATOM 581 O O . ASN A 1 86 ? 19.66200 46.15700 53.75200 1.000 47.39203 86 ASN A O 1
ATOM 586 N N . GLY A 1 87 ? 21.70200 47.09800 53.60400 1.000 43.51395 87 GLY A N 1
ATOM 587 C CA . GLY A 1 87 ? 22.22700 46.38500 54.74900 1.000 42.85924 87 GLY A CA 1
ATOM 588 C C . GLY A 1 87 ? 23.73500 46.38700 54.76000 1.000 42.34087 87 GLY A C 1
ATOM 589 O O . GLY A 1 87 ? 24.39800 46.61300 53.74500 1.000 39.48645 87 GLY A O 1
ATOM 590 N N . ASP A 1 88 ? 24.28300 46.13000 55.94300 1.000 41.36569 88 ASP A N 1
ATOM 591 C CA . ASP A 1 88 ? 25.72700 46.05800 56.10300 1.000 39.00331 88 ASP A CA 1
ATOM 592 C C . ASP A 1 88 ? 26.26700 44.75100 55.53900 1.000 35.87257 88 ASP A C 1
ATOM 593 O O . ASP A 1 88 ? 25.61000 43.70700 55.58300 1.000 41.97052 88 ASP A O 1
ATOM 598 N N . GLU A 1 89 ? 27.48200 44.81800 55.00000 1.000 38.76467 89 GLU A N 1
ATOM 599 C CA . GLU A 1 89 ? 28.21100 43.63100 54.56200 1.000 36.70028 89 GLU A CA 1
ATOM 600 C C . GLU A 1 89 ? 29.67000 43.82500 54.93900 1.000 37.68770 89 GLU A C 1
ATOM 601 O O . GLU A 1 89 ? 30.45800 44.39400 54.17200 1.000 35.36963 89 GLU A O 1
ATOM 607 N N . PRO A 1 90 ? 30.06600 43.37400 56.13200 1.000 41.57938 90 PRO A N 1
ATOM 608 C CA . PRO A 1 90 ? 31.45700 43.57800 56.56400 1.000 41.87938 90 PRO A CA 1
ATOM 609 C C . PRO A 1 90 ? 32.47000 42.87100 55.68300 1.000 38.16281 90 PRO A C 1
ATOM 610 O O . PRO A 1 90 ? 33.58300 43.37900 55.50300 1.000 42.37967 90 PRO A O 1
ATOM 614 N N . ASP A 1 91 ? 32.11700 41.71500 55.12200 1.000 37.86425 91 ASP A N 1
ATOM 615 C CA . ASP A 1 91 ? 33.02100 40.95800 54.25800 1.000 37.56895 91 ASP A CA 1
ATOM 616 C C . ASP A 1 91 ? 32.56400 41.15200 52.81500 1.000 34.64772 91 ASP A C 1
ATOM 617 O O . ASP A 1 91 ? 31.92300 40.29300 52.21100 1.000 33.15353 91 ASP A O 1
ATOM 622 N N . ALA A 1 92 ? 32.90500 42.31200 52.26300 1.000 32.92572 92 ALA A N 1
ATOM 623 C CA . ALA A 1 92 ? 32.50600 42.69600 50.91900 1.000 32.15292 92 ALA A CA 1
ATOM 624 C C . ALA A 1 92 ? 33.71600 42.75000 49.99700 1.000 29.75724 92 ALA A C 1
ATOM 625 O O . ALA A 1 92 ? 34.86500 42.83800 50.44000 1.000 28.67579 92 ALA A O 1
ATOM 627 N N . ASP A 1 93 ? 33.43700 42.69400 48.69600 1.000 25.03931 93 ASP A N 1
ATOM 628 C CA . ASP A 1 93 ? 34.47500 42.78000 47.66700 1.000 23.61691 93 ASP A CA 1
ATOM 629 C C . ASP A 1 93 ? 33.89300 43.51400 46.47000 1.000 24.16403 93 ASP A C 1
ATOM 630 O O . ASP A 1 93 ? 33.49200 42.90000 45.47300 1.000 26.76208 93 ASP A O 1
ATOM 635 N N . PRO A 1 94 ? 33.82200 44.84600 46.53700 1.000 27.27502 94 PRO A N 1
ATOM 636 C CA . PRO A 1 94 ? 33.21600 45.60100 45.42700 1.000 28.30606 94 PRO A CA 1
ATOM 637 C C . PRO A 1 94 ? 33.96200 45.44700 44.11600 1.000 27.50312 94 PRO A C 1
ATOM 638 O O . PRO A 1 94 ? 33.33800 45.50600 43.04800 1.000 29.79380 94 PRO A O 1
ATOM 642 N N . GLY A 1 95 ? 35.28200 45.25400 44.16100 1.000 26.66190 95 GLY A N 1
ATOM 643 C CA . GLY A 1 95 ? 36.02400 45.02000 42.93300 1.000 24.34396 95 GLY A CA 1
ATOM 644 C C . GLY A 1 95 ? 35.59800 43.74000 42.24200 1.000 25.42393 95 GLY A C 1
ATOM 645 O O . GLY A 1 95 ? 35.38600 43.71400 41.02700 1.000 30.19006 95 GLY A O 1
ATOM 646 N N . ARG A 1 96 ? 35.46400 42.65700 43.01200 1.000 20.74448 96 ARG A N 1
ATOM 647 C CA . ARG A 1 96 ? 34.96100 41.40900 42.44800 1.000 20.00426 96 ARG A CA 1
ATOM 648 C C . ARG A 1 96 ? 33.51600 41.55800 41.99100 1.000 27.82791 96 ARG A C 1
ATOM 649 O O . ARG A 1 96 ? 33.13100 41.03200 40.94000 1.000 27.08245 96 ARG A O 1
ATOM 657 N N . ASP A 1 97 ? 32.70100 42.27400 42.77100 1.000 29.04990 97 ASP A N 1
ATOM 658 C CA . ASP A 1 97 ? 31.31800 42.52700 42.37900 1.000 28.59484 97 ASP A CA 1
ATOM 659 C C . ASP A 1 97 ? 31.25100 43.19400 41.01200 1.000 26.88030 97 ASP A C 1
ATOM 660 O O . ASP A 1 97 ? 30.46800 42.79000 40.14500 1.000 27.83890 97 ASP A O 1
ATOM 665 N N . LEU A 1 98 ? 32.08200 44.21600 40.79900 1.000 21.10489 98 LEU A N 1
ATOM 666 C CA . LEU A 1 98 ? 32.06100 44.94400 39.53500 1.000 29.39977 98 LEU A CA 1
ATOM 667 C C . LEU A 1 98 ? 32.48100 44.04900 38.37500 1.000 26.90568 98 LEU A C 1
ATOM 668 O O . LEU A 1 98 ? 31.83000 44.02700 37.32400 1.000 24.32850 98 LEU A O 1
ATOM 673 N N . LEU A 1 99 ? 33.57100 43.29800 38.54900 1.000 22.15068 99 LEU A N 1
ATOM 674 C CA . LEU A 1 99 ? 34.06500 42.45600 37.46500 1.000 23.31487 99 LEU A CA 1
ATOM 675 C C . LEU A 1 99 ? 33.10000 41.31700 37.16000 1.000 26.39376 99 LEU A C 1
ATOM 676 O O . LEU A 1 99 ? 32.87500 40.98400 35.99000 1.000 27.91572 99 LEU A O 1
ATOM 681 N N . SER A 1 100 ? 32.51300 40.71400 38.19600 1.000 20.98089 100 SER A N 1
ATOM 682 C CA . SER A 1 100 ? 31.64500 39.56100 37.98600 1.000 25.91703 100 SER A CA 1
ATOM 683 C C . SER A 1 100 ? 30.40400 39.94100 37.18600 1.000 27.13976 100 SER A C 1
ATOM 684 O O . SER A 1 100 ? 30.07400 39.28800 36.19000 1.000 26.07066 100 SER A O 1
ATOM 687 N N . MET A 1 101 ? 29.70500 40.99900 37.60600 1.000 25.77258 101 MET A N 1
ATOM 688 C CA . MET A 1 101 ? 28.51900 41.43800 36.87500 1.000 26.06781 101 MET A CA 1
ATOM 689 C C . MET A 1 101 ? 28.86400 41.79600 35.43600 1.000 26.71999 101 MET A C 1
ATOM 690 O O . MET A 1 101 ? 28.13800 41.43600 34.50100 1.000 26.80375 101 MET A O 1
ATOM 695 N N . ALA A 1 102 ? 29.97900 42.50300 35.23900 1.000 26.75255 102 ALA A N 1
ATOM 696 C CA . ALA A 1 102 ? 30.36300 42.92800 33.89700 1.000 29.71217 102 ALA A CA 1
ATOM 697 C C . ALA A 1 102 ? 30.66900 41.73000 33.00700 1.000 29.62082 102 ALA A C 1
ATOM 698 O O . ALA A 1 102 ? 30.19300 41.65100 31.86800 1.000 31.06476 102 ALA A O 1
ATOM 700 N N . ILE A 1 103 ? 31.45600 40.77800 33.51300 1.000 29.62878 103 ILE A N 1
ATOM 701 C CA . ILE A 1 103 ? 31.86000 39.65400 32.67500 1.000 30.54336 103 ILE A CA 1
ATOM 702 C C . ILE A 1 103 ? 30.72000 38.65700 32.50400 1.000 32.60645 103 ILE A C 1
ATOM 703 O O . ILE A 1 103 ? 30.62400 37.99700 31.46300 1.000 33.53357 103 ILE A O 1
ATOM 708 N N . ILE A 1 104 ? 29.83800 38.52900 33.50100 1.000 28.12026 104 ILE A N 1
ATOM 709 C CA . ILE A 1 104 ? 28.65800 37.68300 33.33500 1.000 31.73222 104 ILE A CA 1
ATOM 710 C C . ILE A 1 104 ? 27.78000 38.23300 32.22200 1.000 32.94224 104 ILE A C 1
ATOM 711 O O . ILE A 1 104 ? 27.36600 37.50600 31.31200 1.000 31.61432 104 ILE A O 1
ATOM 716 N N . ASN A 1 105 ? 27.48700 39.53300 32.28000 1.000 29.76065 105 ASN A N 1
ATOM 717 C CA . ASN A 1 105 ? 26.68300 40.15500 31.23600 1.000 34.30404 105 ASN A CA 1
ATOM 718 C C . ASN A 1 105 ? 27.35100 40.01300 29.87300 1.000 36.12722 105 ASN A C 1
ATOM 719 O O . ASN A 1 105 ? 26.71400 39.59400 28.90000 1.000 31.29241 105 ASN A O 1
ATOM 724 N N . ALA A 1 106 ? 28.64700 40.32600 29.79000 1.000 33.84282 106 ALA A N 1
ATOM 725 C CA . ALA A 1 106 ? 29.34900 40.20800 28.51600 1.000 34.46367 106 ALA A CA 1
ATOM 726 C C . ALA A 1 106 ? 29.34700 38.76900 28.00800 1.000 35.90565 106 ALA A C 1
ATOM 727 O O . ALA A 1 106 ? 29.16500 38.52700 26.80800 1.000 39.60316 106 ALA A O 1
ATOM 729 N N . ALA A 1 107 ? 29.52600 37.79600 28.90700 1.000 30.51747 107 ALA A N 1
ATOM 730 C CA . ALA A 1 107 ? 29.56700 36.39900 28.48100 1.000 31.95878 107 ALA A CA 1
ATOM 731 C C . ALA A 1 107 ? 28.19100 35.90200 28.05400 1.000 34.23846 107 ALA A C 1
ATOM 732 O O . ALA A 1 107 ? 28.08100 35.06800 27.14800 1.000 39.12527 107 ALA A O 1
ATOM 734 N N . LEU A 1 108 ? 27.12900 36.38800 28.70300 1.000 30.85692 108 LEU A N 1
ATOM 735 C CA . LEU A 1 108 ? 25.78400 35.97600 28.31300 1.000 36.60754 108 LEU A CA 1
ATOM 736 C C . LEU A 1 108 ? 25.43200 36.48800 26.92300 1.000 40.51460 108 LEU A C 1
ATOM 737 O O . LEU A 1 108 ? 24.75900 35.79300 26.15000 1.000 47.34221 108 LEU A O 1
ATOM 742 N N . GLU A 1 109 ? 25.87400 37.70100 26.58500 1.000 37.10422 109 GLU A N 1
ATOM 743 C CA . GLU A 1 109 ? 25.61200 38.23100 25.25500 1.000 43.10865 109 GLU A CA 1
ATOM 744 C C . GLU A 1 109 ? 26.45200 37.55900 24.17900 1.000 40.23962 109 GLU A C 1
ATOM 745 O O . GLU A 1 109 ? 26.01200 37.48200 23.03000 1.000 41.56459 109 GLU A O 1
ATOM 751 N N . ARG A 1 110 ? 27.63900 37.06500 24.52000 1.000 38.19640 110 ARG A N 1
ATOM 752 C CA . ARG A 1 110 ? 28.55300 36.46600 23.55400 1.000 37.71370 110 ARG A CA 1
ATOM 753 C C . ARG A 1 110 ? 28.46200 34.94500 23.49600 1.000 36.79381 110 ARG A C 1
ATOM 754 O O . ARG A 1 110 ? 29.20900 34.32400 22.73000 1.000 37.10365 110 ARG A O 1
ATOM 762 N N . ARG A 1 111 ? 27.57200 34.33600 24.28400 1.000 30.13451 111 ARG A N 1
ATOM 763 C CA . ARG A 1 111 ? 27.41500 32.88000 24.33500 1.000 33.32208 111 ARG A CA 1
ATOM 764 C C . ARG A 1 111 ? 28.71500 32.19400 24.75200 1.000 32.99415 111 ARG A C 1
ATOM 765 O O . ARG A 1 111 ? 29.05400 31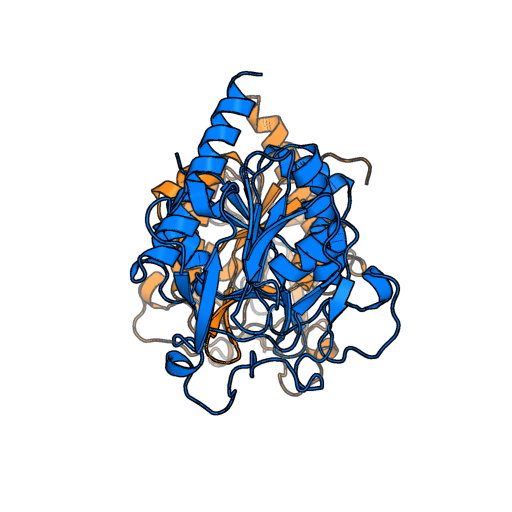.11400 24.26500 1.000 37.81088 111 ARG A O 1
ATOM 773 N N . ILE A 1 112 ? 29.44700 32.82600 25.66500 1.000 27.62504 112 ILE A N 1
ATOM 774 C CA . ILE A 1 112 ? 30.65400 32.23600 26.23600 1.000 25.77641 112 ILE A CA 1
ATOM 775 C C . ILE A 1 112 ? 30.24700 31.41600 27.45400 1.000 24.37668 112 ILE A C 1
ATOM 776 O O . ILE A 1 112 ? 29.52300 31.92200 28.32300 1.000 24.86411 112 ILE A O 1
ATOM 781 N N . PRO A 1 113 ? 30.67500 30.15900 27.55600 1.000 24.72230 113 PRO A N 1
ATOM 782 C CA . PRO A 1 113 ? 30.25700 29.32800 28.69100 1.000 23.71683 113 PRO A CA 1
ATOM 783 C C . PRO A 1 113 ? 30.70600 29.90400 30.02700 1.000 22.79917 113 PRO A C 1
ATOM 784 O O . PRO A 1 113 ? 31.78500 30.49000 30.14500 1.000 25.12799 113 PRO A O 1
ATOM 788 N N . ILE A 1 114 ? 29.85500 29.73500 31.03900 1.000 24.16903 114 ILE A N 1
ATOM 789 C CA . ILE A 1 114 ? 30.13300 30.17700 32.40100 1.000 23.60549 114 ILE A CA 1
ATOM 790 C C . ILE A 1 114 ? 29.91200 29.00800 33.35000 1.000 28.67902 114 ILE A C 1
ATOM 791 O O . ILE A 1 114 ? 28.92500 28.27400 33.22700 1.000 31.94943 114 ILE A O 1
ATOM 796 N N . PHE A 1 115 ? 30.83300 28.83600 34.29700 1.000 26.43020 115 PHE A N 1
ATOM 797 C CA . PHE A 1 115 ? 30.67400 27.89100 35.39700 1.000 22.63127 115 PHE A CA 1
ATOM 798 C C . PHE A 1 115 ? 30.95300 28.63600 36.69300 1.000 20.54645 115 PHE A C 1
ATOM 799 O O . PHE A 1 115 ? 32.03800 29.20100 36.86400 1.000 26.16082 115 PHE A O 1
ATOM 807 N N . ALA A 1 116 ? 29.97800 28.63800 37.60000 1.000 19.39142 116 ALA A N 1
ATOM 808 C CA . ALA A 1 116 ? 30.01900 29.47100 38.79300 1.000 21.62207 116 ALA A CA 1
ATOM 809 C C . ALA A 1 116 ? 29.78100 28.62600 40.03700 1.000 22.59891 116 ALA A C 1
ATOM 810 O O . ALA A 1 116 ? 28.92600 27.73600 40.04000 1.000 22.14531 116 ALA A O 1
ATOM 812 N N . ILE A 1 117 ? 30.53100 28.92300 41.09800 1.000 19.98107 117 ILE A N 1
ATOM 813 C CA . ILE A 1 117 ? 30.53900 28.12900 42.32200 1.000 21.35023 117 ILE A CA 1
ATOM 814 C C . ILE A 1 117 ? 30.24000 29.03900 43.50600 1.000 22.95298 117 ILE A C 1
ATOM 815 O O . ILE A 1 117 ? 30.90000 30.06900 43.68500 1.000 23.14028 117 ILE A O 1
ATOM 820 N N . CYS A 1 118 ? 29.24700 28.65300 44.31100 1.000 28.84701 118 CYS A N 1
ATOM 821 C CA . CYS A 1 118 ? 28.91600 29.32500 45.56500 1.000 27.91531 118 CYS A CA 1
ATOM 822 C C . CYS A 1 118 ? 28.63700 30.80800 45.35200 1.000 24.19433 118 CYS A C 1
ATOM 823 O O . CYS A 1 118 ? 27.54300 31.18500 44.91700 1.000 21.96038 118 CYS A O 1
ATOM 826 N N . ARG A 1 119 ? 29.62100 31.65800 45.66400 1.000 23.89161 119 ARG A N 1
ATOM 827 C CA . ARG A 1 119 ? 29.46900 33.08300 45.39000 1.000 21.57229 119 ARG A CA 1
ATOM 828 C C . ARG A 1 119 ? 29.22400 33.33900 43.90900 1.000 24.96859 119 ARG A C 1
ATOM 829 O O . ARG A 1 119 ? 28.52500 34.29400 43.55000 1.000 26.74023 119 ARG A O 1
ATOM 837 N N . GLY A 1 120 ? 29.78200 32.49500 43.03900 1.000 22.33913 120 GLY A N 1
ATOM 838 C CA . GLY A 1 120 ? 29.52400 32.63900 41.61700 1.000 20.00771 120 GLY A CA 1
ATOM 839 C C . GLY A 1 120 ? 28.06500 32.43000 41.26400 1.000 22.15694 120 GLY A C 1
ATOM 840 O O . GLY A 1 120 ? 27.51000 33.14900 40.43000 1.000 25.92102 120 GLY A O 1
ATOM 841 N N . LEU A 1 121 ? 27.42500 31.43300 41.88200 1.000 21.47991 121 LEU A N 1
ATOM 842 C CA . LEU A 1 121 ? 25.99500 31.23500 41.67100 1.000 22.56290 121 LEU A CA 1
ATOM 843 C C . LEU A 1 121 ? 25.21100 32.46300 42.11000 1.000 19.34831 121 LEU A C 1
ATOM 844 O O . LEU A 1 121 ? 24.31800 32.93300 41.39600 1.000 25.32083 121 LEU A O 1
ATOM 849 N N . GLN A 1 122 ? 25.52700 32.98700 43.29600 1.000 17.24652 122 GLN A N 1
ATOM 850 C CA . GLN A 1 122 ? 24.85500 34.18600 43.77900 1.000 20.91537 122 GLN A CA 1
ATOM 851 C C . GLN A 1 122 ? 25.12700 35.37700 42.87100 1.000 24.47836 122 GLN A C 1
ATOM 852 O O . GLN A 1 122 ? 24.25300 36.23200 42.69100 1.000 25.53377 122 GLN A O 1
ATOM 858 N N . GLU A 1 123 ? 26.32500 35.44700 42.28500 1.000 22.99714 123 GLU A N 1
ATOM 859 C CA . GLU A 1 123 ? 26.60100 36.48600 41.29800 1.000 20.06589 123 GLU A CA 1
ATOM 860 C C . GLU A 1 123 ? 25.74700 36.29500 40.05100 1.000 17.20259 123 GLU A C 1
ATOM 861 O O . GLU A 1 123 ? 25.24900 37.27000 39.47600 1.000 24.44603 123 GLU A O 1
ATOM 867 N N . LEU A 1 124 ? 25.56400 35.04300 39.62300 1.000 16.97710 124 LEU A N 1
ATOM 868 C CA . LEU A 1 124 ? 24.71400 34.76100 38.47100 1.000 22.99382 124 LEU A CA 1
ATOM 869 C C . LEU A 1 124 ? 23.28100 35.20800 38.72300 1.000 24.27665 124 LEU A C 1
ATOM 870 O O . LEU A 1 124 ? 22.64000 35.80800 37.85200 1.000 24.25092 124 LEU A O 1
ATOM 875 N N . VAL A 1 125 ? 22.75900 34.91800 39.91700 1.000 22.21792 125 VAL A N 1
ATOM 876 C CA . VAL A 1 125 ? 21.38100 35.27400 40.24100 1.000 21.57834 125 VAL A CA 1
ATOM 877 C C . VAL A 1 125 ? 21.21100 36.78700 40.26200 1.000 22.67711 125 VAL A C 1
ATOM 878 O O . VAL A 1 125 ? 20.23100 37.32600 39.73100 1.000 23.92891 125 VAL A O 1
ATOM 882 N N . VAL A 1 126 ? 22.16500 37.49700 40.86700 1.000 20.52405 126 VAL A N 1
ATOM 883 C CA . VAL A 1 126 ? 22.05500 38.94800 40.97600 1.000 24.27821 126 VAL A CA 1
ATOM 884 C C . VAL A 1 126 ? 22.22300 39.60600 39.61200 1.000 24.91691 126 VAL A C 1
ATOM 885 O O . VAL A 1 126 ? 21.49700 40.54700 39.26900 1.000 23.48486 126 VAL A O 1
ATOM 889 N N . ALA A 1 127 ? 23.17400 39.12200 38.81100 1.000 24.78908 127 ALA A N 1
ATOM 890 C CA . ALA A 1 127 ? 23.46400 39.77200 37.53700 1.000 21.22570 127 ALA A CA 1
ATOM 891 C C . ALA A 1 127 ? 22.29500 39.67000 36.56800 1.000 24.51271 127 ALA A C 1
ATOM 892 O O . ALA A 1 127 ? 22.13400 40.53500 35.70100 1.000 23.90565 127 ALA A O 1
ATOM 894 N N . THR A 1 128 ? 21.47000 38.63300 36.69500 1.000 24.88209 128 THR A N 1
ATOM 895 C CA . THR A 1 128 ? 20.34100 38.42900 35.80000 1.000 26.89866 128 THR A CA 1
ATOM 896 C C . THR A 1 128 ? 19.02800 38.94700 36.37700 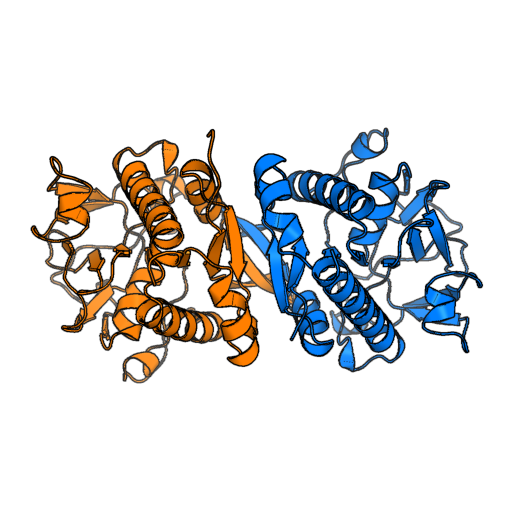1.000 28.29062 128 THR A C 1
ATOM 897 O O . THR A 1 128 ? 17.96400 38.65800 35.82200 1.000 30.12983 128 THR A O 1
ATOM 901 N N . GLY A 1 129 ? 19.07900 39.70600 37.46900 1.000 27.34911 129 GLY A N 1
ATOM 902 C CA . GLY A 1 129 ? 17.90500 40.35500 38.01400 1.000 29.56502 129 GLY A CA 1
ATOM 903 C C . GLY A 1 129 ? 17.30300 39.72300 39.25000 1.000 27.36356 129 GLY A C 1
ATOM 904 O O . GLY A 1 129 ? 16.17500 40.07600 39.61200 1.000 29.25754 129 GLY A O 1
ATOM 905 N N . GLY A 1 130 ? 18.01200 38.81100 39.91200 1.000 25.48346 130 GLY A N 1
ATOM 906 C CA . GLY A 1 130 ? 17.48700 38.12100 41.07000 1.000 30.13275 130 GLY A CA 1
ATOM 907 C C . GLY A 1 130 ? 17.88700 38.78600 42.37300 1.000 30.93151 130 GLY A C 1
ATOM 908 O O . GLY A 1 130 ? 18.43500 39.89000 42.40700 1.000 28.54731 130 GLY A O 1
ATOM 909 N N . SER A 1 131 ? 17.60200 38.08800 43.47100 1.000 29.24750 131 SER A N 1
ATOM 910 C CA . SER A 1 131 ? 17.93400 38.58200 44.79900 1.000 29.38472 131 SER A CA 1
ATOM 911 C C . SER A 1 131 ? 18.48200 37.44100 45.64100 1.000 30.11388 131 SER A C 1
ATOM 912 O O . SER A 1 131 ? 18.51500 36.28300 45.21600 1.000 28.52664 131 SER A O 1
ATOM 915 N N . LEU A 1 132 ? 18.88900 37.78000 46.86300 1.000 30.69617 132 LEU A N 1
ATOM 916 C CA . LEU A 1 132 ? 19.54700 36.83900 47.75300 1.000 29.04355 132 LEU A CA 1
ATOM 917 C C . LEU A 1 132 ? 18.98200 36.95100 49.16100 1.000 27.40774 132 LEU A C 1
ATOM 918 O O . LEU A 1 132 ? 18.56900 38.02700 49.60100 1.000 29.29204 132 LEU A O 1
ATOM 923 N N . HIS A 1 133 ? 18.96300 35.81600 49.85400 1.000 25.66323 133 HIS A N 1
ATOM 924 C CA . HIS A 1 133 ? 18.85100 35.79900 51.30600 1.000 32.66373 133 HIS A CA 1
ATOM 925 C C . HIS A 1 133 ? 20.22800 36.07400 51.89400 1.000 32.97870 133 HIS A C 1
ATOM 926 O O . HIS A 1 133 ? 21.18700 35.35600 51.59200 1.000 25.20546 133 HIS A O 1
ATOM 933 N N . ARG A 1 134 ? 20.33300 37.10300 52.73100 1.000 28.33887 134 ARG A N 1
ATOM 934 C CA . ARG A 1 134 ? 21.61900 37.44700 53.32100 1.000 38.82795 134 ARG A CA 1
ATOM 935 C C . ARG A 1 134 ? 21.92600 36.66400 54.58800 1.000 35.61324 134 ARG A C 1
ATOM 936 O O . ARG A 1 134 ? 23.10300 36.50100 54.92900 1.000 34.25157 134 ARG A O 1
ATOM 944 N N . LYS A 1 135 ? 20.90500 36.17700 55.29200 1.000 30.61130 135 LYS A N 1
ATOM 945 C CA . LYS A 1 135 ? 21.08400 35.40500 56.52100 1.000 34.83863 135 LYS A CA 1
ATOM 946 C C . LYS A 1 135 ? 20.18000 34.17900 56.43400 1.000 33.22590 135 LYS A C 1
ATOM 947 O O . LYS A 1 135 ? 19.03500 34.21200 56.89200 1.000 34.62267 135 LYS A O 1
ATOM 953 N N . LEU A 1 136 ? 20.69600 33.10000 55.83800 1.000 29.79835 136 LEU A N 1
ATOM 954 C CA . LEU A 1 136 ? 19.94100 31.85100 55.80300 1.000 35.39154 136 LEU A CA 1
ATOM 955 C C . LEU A 1 136 ? 19.68300 31.32000 57.20600 1.000 38.14590 136 LEU A C 1
ATOM 956 O O . LEU A 1 136 ? 18.68000 30.63500 57.43600 1.000 32.95544 136 LEU A O 1
ATOM 961 N N . CYS A 1 137 ? 20.57100 31.62700 58.15400 1.000 40.77919 137 CYS A N 1
ATOM 962 C CA . CYS A 1 137 ? 20.42000 31.13700 59.51800 1.000 44.79783 137 CYS A CA 1
ATOM 963 C C . CYS A 1 137 ? 19.21400 31.73800 60.22700 1.000 49.90844 137 CYS A C 1
ATOM 964 O O . CYS A 1 137 ? 18.70600 31.13200 61.17600 1.000 52.27356 137 CYS A O 1
ATOM 967 N N . GLU A 1 138 ? 18.74700 32.90600 59.79300 1.000 52.91585 138 GLU A N 1
ATOM 968 C CA . GLU A 1 138 ? 17.61500 33.57500 60.41900 1.000 57.89315 138 GLU A CA 1
ATOM 969 C C . GLU A 1 138 ? 16.27100 33.08600 59.89000 1.000 58.99826 138 GLU A C 1
ATOM 970 O O . GLU A 1 138 ? 15.23800 33.68500 60.20700 1.000 59.94478 138 GLU A O 1
ATOM 976 N N . GLN A 1 139 ? 16.26100 32.01800 59.09600 1.000 55.62768 139 GLN A N 1
ATOM 977 C CA . GLN A 1 139 ? 15.02400 31.43500 58.59200 1.000 54.29507 139 GLN A CA 1
ATOM 978 C C . GLN A 1 139 ? 14.84600 30.04700 59.18800 1.000 53.29430 139 GLN A C 1
ATOM 979 O O . GLN A 1 139 ? 15.63200 29.13900 58.87500 1.000 52.14523 139 GLN A O 1
ATOM 985 N N . PRO A 1 140 ? 13.83900 29.83000 60.04000 1.000 53.07642 140 PRO A N 1
ATOM 986 C CA . PRO A 1 140 ? 13.74200 28.54500 60.75100 1.000 54.66127 140 PRO A CA 1
ATOM 987 C C . PRO A 1 140 ? 13.40200 27.36700 59.85500 1.000 53.35513 140 PRO A C 1
ATOM 988 O O . PRO A 1 140 ? 13.59300 26.21900 60.27500 1.000 53.26471 140 PRO A O 1
ATOM 992 N N . GLU A 1 141 ? 12.91400 27.60800 58.63700 1.000 53.84659 141 GLU A N 1
ATOM 993 C CA . GLU A 1 141 ? 12.53000 26.52400 57.74200 1.000 56.60278 141 GLU A CA 1
ATOM 994 C C . GLU A 1 141 ? 13.71900 25.88500 57.03600 1.000 50.82603 141 GLU A C 1
ATOM 995 O O . GLU A 1 141 ? 13.57600 24.78900 56.48300 1.000 52.75384 141 GLU A O 1
ATOM 1001 N N . LEU A 1 142 ? 14.87900 26.53100 57.04600 1.000 43.77103 142 LEU A N 1
ATOM 1002 C CA . LEU A 1 142 ? 16.02000 26.07300 56.26900 1.000 38.25659 142 LEU A CA 1
ATOM 1003 C C . LEU A 1 142 ? 16.94900 25.20200 57.10400 1.000 42.22498 142 LEU A C 1
ATOM 1004 O O . LEU A 1 142 ? 17.00700 25.31400 58.33200 1.000 41.89506 142 LEU A O 1
ATOM 1009 N N . LEU A 1 143 ? 17.68000 24.32700 56.41700 1.000 45.60578 143 LEU A N 1
ATOM 1010 C CA . LEU A 1 143 ? 18.75300 23.58100 57.05100 1.000 42.98336 143 LEU A CA 1
ATOM 1011 C C . LEU A 1 143 ? 19.91500 24.51700 57.38100 1.000 38.16460 143 LEU A C 1
ATOM 1012 O O . LEU A 1 143 ? 19.93100 25.69400 57.00900 1.000 35.80803 143 LEU A O 1
ATOM 1017 N N . GLU A 1 144 ? 20.90300 23.97800 58.08800 1.000 38.82076 144 GLU A N 1
ATOM 1018 C CA . GLU A 1 144 ? 22.14100 24.70900 58.34200 1.000 36.56765 144 GLU A CA 1
ATOM 1019 C C . GLU A 1 144 ? 23.04100 24.53400 57.12700 1.000 34.93403 144 GLU A C 1
ATOM 1020 O O . GLU A 1 144 ? 23.64300 23.47700 56.92900 1.000 39.03689 144 GLU A O 1
ATOM 1026 N N . HIS A 1 145 ? 23.12200 25.57100 56.29600 1.000 32.24402 145 HIS A N 1
ATOM 1027 C CA . HIS A 1 145 ? 23.91800 25.51900 55.07900 1.000 28.27277 145 HIS A CA 1
ATOM 1028 C C . HIS A 1 145 ? 25.34800 25.99900 55.28000 1.000 28.61984 145 HIS A C 1
ATOM 1029 O O . HIS A 1 145 ? 26.16400 25.87000 54.36100 1.000 26.46549 145 HIS A O 1
ATOM 1036 N N . ARG A 1 146 ? 25.66900 26.54200 56.44900 1.000 29.05789 146 ARG A N 1
ATOM 1037 C CA . ARG A 1 146 ? 27.01100 27.02300 56.73000 1.000 31.71210 146 ARG A CA 1
ATOM 1038 C C . ARG A 1 146 ? 27.88500 25.89600 57.26000 1.000 33.93501 146 ARG A C 1
ATOM 1039 O O . ARG A 1 146 ? 27.40000 24.93200 57.85900 1.000 34.47798 146 ARG A O 1
ATOM 1047 N N . GLU A 1 147 ? 29.18400 26.03000 57.03100 1.000 27.76737 147 GLU A N 1
ATOM 1048 C CA . GLU A 1 147 ? 30.16900 25.12800 57.60100 1.000 32.73595 147 GLU A CA 1
ATOM 1049 C C . GLU A 1 147 ? 30.55900 25.59500 58.99900 1.000 35.71418 147 GLU A C 1
ATOM 1050 O O . GLU A 1 147 ? 30.32900 26.74300 59.38700 1.000 33.67164 147 GLU A O 1
ATOM 1056 N N . ASP A 1 148 ? 31.15200 24.67800 59.76200 1.000 42.09199 148 ASP A N 1
ATOM 1057 C CA . ASP A 1 148 ? 31.69800 25.01100 61.06900 1.000 42.84816 148 ASP A CA 1
ATOM 1058 C C . ASP A 1 148 ? 33.14600 25.43700 60.87700 1.000 44.89108 148 ASP A C 1
ATOM 1059 O O . ASP A 1 148 ? 33.99800 24.58100 60.59200 1.000 44.67914 148 ASP A O 1
ATOM 1064 N N . PRO A 1 149 ? 33.47700 26.72400 61.02000 1.000 49.43650 149 PRO A N 1
ATOM 1065 C CA . PRO A 1 149 ? 34.85500 27.16700 60.75400 1.000 51.71791 149 PRO A CA 1
ATOM 1066 C C . PRO A 1 149 ? 35.87400 26.65600 61.75800 1.000 55.17916 149 PRO A C 1
ATOM 1067 O O . PRO A 1 149 ? 37.07500 26.87600 61.55400 1.000 56.14475 149 PRO A O 1
ATOM 1071 N N . GLU A 1 150 ? 35.44200 25.98800 62.82800 1.000 56.54827 150 GLU A N 1
ATOM 1072 C CA . GLU A 1 150 ? 36.36900 25.41500 63.79400 1.000 63.07895 150 GLU A CA 1
ATOM 1073 C C . GLU A 1 150 ? 36.73700 23.97200 63.47800 1.000 64.27569 150 GLU A C 1
ATOM 1074 O O . GLU A 1 150 ? 37.78800 23.50300 63.93000 1.000 68.01464 150 GLU A O 1
ATOM 1080 N N . LEU A 1 151 ? 35.90300 23.26100 62.72100 1.000 61.77426 151 LEU A N 1
ATOM 1081 C CA . LEU A 1 151 ? 36.24600 21.91800 62.29200 1.000 61.82908 151 LEU A CA 1
ATOM 1082 C C . LEU A 1 151 ? 37.40700 21.96300 61.30300 1.000 64.21173 151 LEU A C 1
ATOM 1083 O O . LEU A 1 151 ? 37.64900 22.98900 60.66300 1.000 65.46222 151 LEU A O 1
ATOM 1088 N N . PRO A 1 152 ? 38.14400 20.86100 61.16200 1.000 66.08433 152 PRO A N 1
ATOM 1089 C CA . PRO A 1 152 ? 39.16800 20.79600 60.11300 1.000 64.83988 152 PRO A CA 1
ATOM 1090 C C . PRO A 1 152 ? 38.54500 20.95300 58.73200 1.000 61.67691 152 PRO A C 1
ATOM 1091 O O . PRO A 1 152 ? 37.35600 20.70000 58.52300 1.000 62.73434 152 PRO A O 1
ATOM 1095 N N . VAL A 1 153 ? 39.37700 21.38000 57.77700 1.000 58.43053 153 VAL A N 1
ATOM 1096 C CA . VAL A 1 153 ? 38.87800 21.73500 56.44900 1.000 55.62890 153 VAL A CA 1
ATOM 1097 C C . VAL A 1 153 ? 38.32800 20.52100 55.71100 1.000 51.48118 153 VAL A C 1
ATOM 1098 O O . VAL A 1 153 ? 37.47300 20.65900 54.82700 1.000 48.69532 153 VAL A O 1
ATOM 1102 N N . GLU A 1 154 ? 38.80700 19.32100 56.04500 1.000 50.15405 154 GLU A N 1
ATOM 1103 C CA . GLU A 1 154 ? 38.38700 18.13300 55.30800 1.000 53.95925 154 GLU A CA 1
ATOM 1104 C C . GLU A 1 154 ? 36.92400 17.81100 55.56900 1.000 51.77404 154 GLU A C 1
ATOM 1105 O O . GLU A 1 154 ? 36.20700 17.37800 54.66000 1.000 52.85167 154 GLU A O 1
ATOM 1111 N N . GLN A 1 155 ? 36.46500 18.01100 56.80400 1.000 49.58043 155 GLN A N 1
ATOM 1112 C CA . GLN A 1 155 ? 35.06000 17.83200 57.14000 1.000 50.42266 155 GLN A CA 1
ATOM 1113 C C . GLN A 1 155 ? 34.24000 19.09900 56.94900 1.000 43.88450 155 GLN A C 1
ATOM 1114 O O . GLN A 1 155 ? 33.00400 19.02400 56.91900 1.000 41.82088 155 GLN A O 1
ATOM 1120 N N . GLN A 1 156 ? 34.89500 20.25700 56.82800 1.000 42.00821 156 GLN A N 1
ATOM 1121 C CA . GLN A 1 156 ? 34.19700 21.45800 56.38500 1.000 41.67347 156 GLN A CA 1
ATOM 1122 C C . GLN A 1 156 ? 33.63900 21.27200 54.98100 1.000 36.44667 156 GLN A C 1
ATOM 1123 O O . GLN A 1 156 ? 32.54100 21.74900 54.67200 1.000 35.23270 156 GLN A O 1
ATOM 1129 N N . TYR A 1 157 ? 34.38400 20.58300 54.11700 1.000 34.79575 157 TYR A N 1
ATOM 1130 C CA . TYR A 1 157 ? 33.97900 20.33000 52.74100 1.000 35.73471 157 TYR A CA 1
ATOM 1131 C C . TYR A 1 157 ? 33.35700 18.95200 52.55600 1.000 35.46735 157 TYR A C 1
ATOM 1132 O O . TYR A 1 157 ? 33.11900 18.53800 51.41700 1.000 35.47993 157 TYR A O 1
ATOM 1141 N N . ALA A 1 158 ? 33.09500 18.23300 53.64400 1.000 38.23466 158 ALA A N 1
ATOM 1142 C CA . ALA A 1 158 ? 32.45500 16.93400 53.55200 1.000 37.94697 158 ALA A CA 1
ATOM 1143 C C . ALA A 1 158 ? 31.00500 17.09100 53.09800 1.000 42.67379 158 ALA A C 1
ATOM 1144 O O . ALA A 1 158 ? 30.42100 18.17000 53.22400 1.000 46.45537 158 ALA A O 1
ATOM 1146 N N . PRO A 1 159 ? 30.41200 16.03400 52.54200 1.000 43.86171 159 PRO A N 1
ATOM 1147 C CA . PRO A 1 159 ? 28.98500 16.08500 52.20100 1.000 38.66755 159 PRO A CA 1
ATOM 1148 C C . PRO A 1 159 ? 28.14300 16.47700 53.40600 1.000 36.70121 159 PRO A C 1
ATOM 1149 O O . PRO A 1 159 ? 28.31600 15.94800 54.50700 1.000 40.55084 159 PRO A O 1
ATOM 1153 N N . SER A 1 160 ? 27.23200 17.42000 53.19400 1.000 30.73124 160 SER A N 1
ATOM 1154 C CA . SER A 1 160 ? 26.45500 18.00800 54.27900 1.000 35.40242 160 SER A CA 1
ATOM 1155 C C . SER A 1 160 ? 24.95300 17.85900 54.10700 1.000 35.96432 160 SER A C 1
ATOM 1156 O O . SER A 1 160 ? 24.25400 17.58100 55.08500 1.000 38.33644 160 SER A O 1
ATOM 1159 N N . HIS A 1 161 ? 24.42900 18.04400 52.89700 1.000 31.73702 161 HIS A N 1
ATOM 1160 C CA . HIS A 1 161 ? 22.99800 17.90400 52.67100 1.000 34.23663 161 HIS A CA 1
ATOM 1161 C C . HIS A 1 161 ? 22.75200 17.46200 51.23500 1.000 33.29981 161 HIS A C 1
ATOM 1162 O O . HIS A 1 161 ? 23.64400 17.50100 50.38400 1.000 28.60292 161 HIS A O 1
ATOM 1169 N N . GLU A 1 162 ? 21.51700 17.04600 50.98100 1.000 35.10436 162 GLU A N 1
ATOM 1170 C CA . GLU A 1 162 ? 21.09600 16.51300 49.69600 1.000 35.08232 162 GLU A CA 1
ATOM 1171 C C . GLU A 1 162 ? 20.60400 17.63100 48.78100 1.000 35.63106 162 GLU A C 1
ATOM 1172 O O . GLU A 1 162 ? 20.28600 18.73700 49.22300 1.000 34.11439 162 GLU A O 1
ATOM 1178 N N . VAL A 1 163 ? 20.55900 17.32800 47.48300 1.000 36.24216 163 VAL A N 1
ATOM 1179 C CA . VAL A 1 163 ? 19.92800 18.19000 46.49100 1.000 34.02193 163 VAL A CA 1
ATOM 1180 C C . VAL A 1 163 ? 19.15700 17.30900 45.51800 1.000 35.99356 163 VAL A C 1
ATOM 1181 O O . VAL A 1 163 ? 19.52200 16.15500 45.27300 1.000 35.27661 163 VAL A O 1
ATOM 1185 N N . GLN A 1 164 ? 18.07800 17.86000 44.96600 1.000 32.94954 164 GLN A N 1
ATOM 1186 C CA . GLN A 1 164 ? 17.26400 17.17100 43.97500 1.000 35.64966 164 GLN A CA 1
ATOM 1187 C C . GLN A 1 164 ? 17.29600 17.94900 42.66900 1.000 32.23549 164 GLN A C 1
ATOM 1188 O O . GLN A 1 164 ? 16.99000 19.14500 42.64700 1.000 33.69250 164 GLN A O 1
ATOM 1194 N N . VAL A 1 165 ? 17.66000 17.26500 41.58500 1.000 31.88368 165 VAL A N 1
ATOM 1195 C CA . VAL A 1 165 ? 17.73700 17.90800 40.28100 1.000 35.27133 165 VAL A CA 1
ATOM 1196 C C . VAL A 1 165 ? 16.33500 18.19100 39.76000 1.000 37.27829 165 VAL A C 1
ATOM 1197 O O . VAL A 1 165 ? 15.42700 17.35600 39.87300 1.000 38.63773 165 VAL A O 1
ATOM 1201 N N . GLU A 1 166 ? 16.14500 19.38600 39.20400 1.000 38.91375 166 GLU A N 1
ATOM 1202 C CA . GLU A 1 166 ? 14.92500 19.72400 38.47700 1.000 46.12263 166 GLU A CA 1
ATOM 1203 C C . GLU A 1 166 ? 15.10600 19.26600 37.03400 1.000 45.49706 166 GLU A C 1
ATOM 1204 O O . GLU A 1 166 ? 15.90900 19.83700 36.28900 1.000 43.98818 166 GLU A O 1
ATOM 1210 N N . GLU A 1 167 ? 14.36300 18.23300 36.64600 1.000 45.99604 167 GLU A N 1
ATOM 1211 C CA . GLU A 1 167 ? 14.57800 17.58400 35.36100 1.000 47.69894 167 GLU A CA 1
ATOM 1212 C C . GLU A 1 167 ? 14.20600 18.50300 34.20200 1.000 44.70850 167 GLU A C 1
ATOM 1213 O O . GLU A 1 167 ? 13.33000 19.36500 34.31400 1.000 45.19854 167 GLU A O 1
ATOM 1219 N N . GLY A 1 168 ? 14.89300 18.30900 33.07700 1.000 45.32961 168 GLY A N 1
ATOM 1220 C CA . GLY A 1 168 ? 14.66700 19.09000 31.88000 1.000 47.89777 168 GLY A CA 1
ATOM 1221 C C . GLY A 1 168 ? 15.68300 20.17800 31.61500 1.000 49.12118 168 GLY A C 1
ATOM 1222 O O . GLY A 1 168 ? 15.53400 20.91000 30.62800 1.000 54.52629 168 GLY A O 1
ATOM 1223 N N . GLY A 1 169 ? 16.70800 20.30900 32.45400 1.000 47.16995 169 GLY A N 1
ATOM 1224 C CA . GLY A 1 169 ? 17.69200 21.36100 32.28600 1.000 40.63375 169 GLY A CA 1
ATOM 1225 C C . GLY A 1 169 ? 19.10200 20.86000 32.05200 1.000 37.98245 169 GLY A C 1
ATOM 1226 O O . GLY A 1 169 ? 19.30400 19.79000 31.47000 1.000 36.23279 169 GLY A O 1
ATOM 1227 N N . LEU A 1 170 ? 20.08900 21.63400 32.50900 1.000 33.18533 170 LEU A N 1
ATOM 1228 C CA . LEU A 1 170 ? 21.48500 21.30100 32.24300 1.000 36.52908 170 LEU A CA 1
ATOM 1229 C C . LEU A 1 170 ? 21.93900 20.09600 33.05800 1.000 34.97037 170 LEU A C 1
ATOM 1230 O O . LEU A 1 170 ? 22.61000 19.20200 32.52900 1.000 38.25129 170 LEU A O 1
ATOM 1235 N N . LEU A 1 171 ? 21.59000 20.05700 34.34700 1.000 33.52259 171 LEU A N 1
ATOM 1236 C CA . LEU A 1 171 ? 22.03300 18.95800 35.19900 1.000 35.34712 171 LEU A CA 1
ATOM 1237 C C . LEU A 1 171 ? 21.44700 17.62500 34.75300 1.000 40.01363 171 LEU A C 1
ATOM 1238 O O . LEU A 1 171 ? 22.09200 16.58300 34.91300 1.000 44.32571 171 LEU A O 1
ATOM 1243 N N . SER A 1 172 ? 20.23500 17.63300 34.19400 1.000 40.53817 172 SER A N 1
ATOM 1244 C CA . SER A 1 172 ? 19.66200 16.40300 33.66300 1.000 46.34490 172 SER A CA 1
ATOM 1245 C C . SER A 1 172 ? 20.36500 15.94200 32.39500 1.000 51.18307 172 SER A C 1
ATOM 1246 O O . SER A 1 172 ? 20.29200 14.75700 32.05700 1.000 52.19717 172 SER A O 1
ATOM 1249 N N . ALA A 1 173 ? 21.03800 16.84800 31.68600 1.000 52.70349 173 ALA A N 1
ATOM 1250 C CA . ALA A 1 173 ? 21.79800 16.44400 30.51000 1.000 54.72802 173 ALA A CA 1
ATOM 1251 C C . ALA A 1 173 ? 23.11900 15.79400 30.90100 1.000 52.76340 173 ALA A C 1
ATOM 1252 O O . ALA A 1 173 ? 23.53700 14.81000 30.28100 1.000 54.18730 173 ALA A O 1
ATOM 1254 N N . LEU A 1 174 ? 23.78200 16.32200 31.93200 1.000 49.37509 174 LEU A N 1
ATOM 1255 C CA . LEU A 1 174 ? 25.05700 15.76300 32.36500 1.000 48.84795 174 LEU A CA 1
ATOM 1256 C C . LEU A 1 174 ? 24.88000 14.51200 33.21700 1.000 52.97560 174 LEU A C 1
ATOM 1257 O O . LEU A 1 174 ? 25.72400 13.61000 33.16500 1.000 57.81118 174 LEU A O 1
ATOM 1262 N N . LEU A 1 175 ? 23.80400 14.43500 33.99800 1.000 51.77981 175 LEU A N 1
ATOM 1263 C CA . LEU A 1 175 ? 23.52500 13.28900 34.86400 1.000 52.05849 175 LEU A CA 1
ATOM 1264 C C . LEU A 1 175 ? 22.10500 12.80100 34.60800 1.000 52.69899 175 LEU A C 1
ATOM 1265 O O . LEU A 1 175 ? 21.21900 12.95200 35.45700 1.000 49.09587 175 LEU A O 1
ATOM 1270 N N . PRO A 1 176 ? 21.85400 12.19700 33.44300 1.000 57.35594 176 PRO A N 1
ATOM 1271 C CA . PRO A 1 176 ? 20.48000 11.78000 33.11900 1.000 60.84208 176 PRO A CA 1
ATOM 1272 C C . PRO A 1 176 ? 19.93800 10.68200 34.01800 1.000 63.88271 176 PRO A C 1
ATOM 1273 O O . PRO A 1 176 ? 18.71600 10.49100 34.06500 1.000 62.76921 176 PRO A O 1
ATOM 1277 N N . GLU A 1 177 ? 20.79700 9.96700 34.74200 1.000 68.24052 177 GLU A N 1
ATOM 1278 C CA . GLU A 1 177 ? 20.37300 8.77500 35.46600 1.000 74.97514 177 GLU A CA 1
ATOM 1279 C C . GLU A 1 177 ? 19.95700 9.05100 36.90600 1.000 74.63448 177 GLU A C 1
ATOM 1280 O O . GLU A 1 177 ? 19.05900 8.37400 37.41800 1.000 76.20448 177 GLU A O 1
ATOM 1286 N N . CYS A 1 178 ? 20.57300 10.02200 37.57600 1.000 70.91484 178 CYS A N 1
ATOM 1287 C CA . CYS A 1 178 ? 20.32700 10.24600 38.99400 1.000 70.01538 178 CYS A CA 1
ATOM 1288 C C . CYS A 1 178 ? 19.85900 11.67500 39.21600 1.000 60.86023 178 CYS A C 1
ATOM 1289 O O . CYS A 1 178 ? 20.49000 12.62100 38.73300 1.000 56.61474 178 CYS A O 1
ATOM 1292 N N . SER A 1 179 ? 18.76900 11.82700 39.96500 1.000 56.97166 179 SER A N 1
ATOM 1293 C CA . SER A 1 179 ? 18.18700 13.13000 40.25400 1.000 54.82161 179 SER A CA 1
ATOM 1294 C C . SER A 1 179 ? 18.47600 13.62000 41.66800 1.000 50.42200 179 SER A C 1
ATOM 1295 O O . SER A 1 179 ? 18.03500 14.71500 42.02700 1.000 48.59228 179 SER A O 1
ATOM 1298 N N . ASN A 1 180 ? 19.19500 12.84400 42.48000 1.000 49.54588 180 ASN A N 1
ATOM 1299 C CA . ASN A 1 180 ? 19.41000 13.18500 43.88200 1.000 46.47405 180 ASN A CA 1
ATOM 1300 C C . ASN A 1 180 ? 20.81700 12.79000 44.30100 1.000 41.16554 180 ASN A C 1
ATOM 1301 O O . ASN A 1 180 ? 21.22000 11.64000 44.11100 1.000 43.05642 180 ASN A O 1
ATOM 1306 N N . PHE A 1 181 ? 21.55200 13.73200 44.88800 1.000 38.65545 181 PHE A N 1
ATOM 1307 C CA . PHE A 1 181 ? 22.87000 13.42800 45.42700 1.000 40.16901 181 PHE A CA 1
ATOM 1308 C C . PHE A 1 181 ? 23.17700 14.38300 46.57100 1.000 39.16774 181 PHE A C 1
ATOM 1309 O O . PHE A 1 181 ? 22.49000 15.38800 46.77600 1.000 40.63813 181 PHE A O 1
ATOM 1317 N N . TRP A 1 182 ? 24.22500 14.05200 47.31700 1.000 38.43136 182 TRP A N 1
ATOM 1318 C CA . TRP A 1 182 ? 24.64100 14.82100 48.48000 1.000 38.46915 182 TRP A CA 1
ATOM 1319 C C . TRP A 1 182 ? 25.82500 15.71000 48.12500 1.000 38.60931 182 TRP A C 1
ATOM 1320 O O . TRP A 1 182 ? 26.72100 15.30400 47.37900 1.000 42.25792 182 TRP A O 1
ATOM 1331 N N . VAL A 1 183 ? 25.82300 16.92700 48.66900 1.000 35.55239 183 VAL A N 1
ATOM 1332 C CA . VAL A 1 183 ? 26.83900 17.92500 48.37200 1.000 32.15796 183 VAL A CA 1
ATOM 1333 C C . VAL A 1 183 ? 27.28700 18.58100 49.67100 1.000 32.06375 183 VAL A C 1
ATOM 1334 O O . VAL A 1 183 ? 26.57200 18.58100 50.67600 1.000 32.95313 183 VAL A O 1
ATOM 1338 N N . ASN A 1 184 ? 28.49200 19.14500 49.63600 1.000 26.53657 184 ASN A N 1
ATOM 1339 C CA . ASN A 1 184 ? 28.95000 19.96600 50.74300 1.000 28.67070 184 ASN A CA 1
ATOM 1340 C C . ASN A 1 184 ? 28.18000 21.28600 50.76300 1.000 24.97595 184 ASN A C 1
ATOM 1341 O O . ASN A 1 184 ? 27.44900 21.62600 49.82800 1.000 23.67453 184 ASN A O 1
ATOM 1346 N N . SER A 1 185 ? 28.34300 22.03800 51.84800 1.000 27.33721 185 SER A N 1
ATOM 1347 C CA . SER A 1 185 ? 27.62100 23.29600 52.00200 1.000 27.56421 185 SER A CA 1
ATOM 1348 C C . SER A 1 185 ? 28.44000 24.23100 52.87700 1.000 27.06241 185 SER A C 1
ATOM 1349 O O . SER A 1 185 ? 28.67800 23.93100 54.05100 1.000 24.42801 185 SER A O 1
ATOM 1352 N N . LEU A 1 186 ? 28.86500 25.35700 52.30900 1.000 24.38391 186 LEU A N 1
ATOM 1353 C CA . LEU A 1 186 ? 29.69500 26.32800 53.01800 1.000 24.15076 186 LEU A CA 1
ATOM 1354 C C . LEU A 1 186 ? 29.24100 27.74700 52.68600 1.000 27.50176 186 LEU A C 1
ATOM 1355 O O . LEU A 1 186 ? 30.02500 28.58800 52.24200 1.000 28.95119 186 LEU A O 1
ATOM 1360 N N . HIS A 1 187 ? 27.96000 28.03700 52.91000 1.000 27.48025 187 HIS A N 1
ATOM 1361 C CA . HIS A 1 187 ? 27.40500 29.33000 52.53600 1.000 25.62109 187 HIS A CA 1
ATOM 1362 C C . HIS A 1 187 ? 26.36600 29.77600 53.55200 1.000 27.38173 187 HIS A C 1
ATOM 1363 O O . HIS A 1 187 ? 25.55700 28.97000 54.02200 1.000 29.63893 187 HIS A O 1
ATOM 1370 N N . GLY A 1 188 ? 26.39400 31.06600 53.88200 1.000 23.07588 188 GLY A N 1
ATOM 1371 C CA . GLY A 1 188 ? 25.43300 31.64300 54.80100 1.000 23.23664 188 GLY A CA 1
ATOM 1372 C C . GLY A 1 188 ? 24.39500 32.46000 54.06600 1.000 26.55569 188 GLY A C 1
ATOM 1373 O O . GLY A 1 188 ? 23.43000 32.95500 54.66000 1.000 28.48991 188 GLY A O 1
ATOM 1374 N N . GLN A 1 189 ? 24.60300 32.61100 52.76200 1.000 24.89546 189 GLN A N 1
ATOM 1375 C CA . GLN A 1 189 ? 23.68400 33.30500 51.88000 1.000 27.27043 189 GLN A CA 1
ATOM 1376 C C . GLN A 1 189 ? 23.22000 32.35200 50.78800 1.000 28.09389 189 GLN A C 1
ATOM 1377 O O . GLN A 1 189 ? 23.89200 31.36800 50.46300 1.000 28.65990 189 GLN A O 1
ATOM 1383 N N . GLY A 1 190 ? 22.04800 32.64800 50.23200 1.000 27.20058 190 GLY A N 1
ATOM 1384 C CA . GLY A 1 190 ? 21.47700 31.81600 49.19400 1.000 18.60352 190 GLY A CA 1
ATOM 1385 C C . GLY A 1 190 ? 20.53000 32.61300 48.32600 1.000 25.76760 190 GLY A C 1
ATOM 1386 O O . GLY A 1 190 ? 20.14400 33.73800 48.65300 1.000 26.75946 190 GLY A O 1
ATOM 1387 N N . ALA A 1 191 ? 20.16100 32.00700 47.20100 1.000 23.74117 191 ALA A N 1
ATOM 1388 C CA . ALA A 1 191 ? 19.24700 32.64800 46.26900 1.000 25.78714 191 ALA A CA 1
ATOM 1389 C C . ALA A 1 191 ? 17.87100 32.82000 46.89800 1.000 27.56461 191 ALA A C 1
ATOM 1390 O O . ALA A 1 191 ? 17.35600 31.91800 47.56500 1.000 26.10791 191 ALA A O 1
ATOM 1392 N N . LYS A 1 192 ? 17.28000 33.99700 46.69000 1.000 23.35782 192 LYS A N 1
ATOM 1393 C CA . LYS A 1 192 ? 15.91900 34.26000 47.14000 1.000 26.29815 192 LYS A CA 1
ATOM 1394 C C . LYS A 1 192 ? 14.96500 34.22900 45.95200 1.000 26.99687 192 LYS A C 1
ATOM 1395 O O . LYS A 1 192 ? 14.22100 33.25900 45.77100 1.000 28.72899 192 LYS A O 1
ATOM 1401 N N . VAL A 1 193 ? 14.98000 35.27900 45.13800 1.000 21.94774 193 VAL A N 1
ATOM 1402 C CA . VAL A 1 193 ? 14.19800 35.33100 43.90900 1.000 30.79092 193 VAL A CA 1
ATOM 1403 C C . VAL A 1 193 ? 15.11800 35.00100 42.74500 1.000 28.73503 193 VAL A C 1
ATOM 1404 O O . VAL A 1 193 ? 16.21900 35.55600 42.63500 1.000 25.38131 193 VAL A O 1
ATOM 1408 N N . VAL A 1 194 ? 14.67400 34.09000 41.88500 1.000 28.90492 194 VAL A N 1
ATOM 1409 C CA . VAL A 1 194 ? 15.41400 33.69200 40.69500 1.000 26.11519 194 VAL A CA 1
ATOM 1410 C C . VAL A 1 194 ? 14.69400 34.27900 39.49100 1.000 26.87039 194 VAL A C 1
ATOM 1411 O O . VAL A 1 194 ? 13.49200 34.04900 39.30400 1.000 25.23196 194 VAL A O 1
ATOM 1415 N N . SER A 1 195 ? 15.42200 35.04300 38.68400 1.000 25.93766 195 SER A N 1
ATOM 1416 C CA . SER A 1 195 ? 14.82400 35.69700 37.53600 1.000 27.81190 195 SER A CA 1
ATOM 1417 C C . SER A 1 195 ? 14.32600 34.66700 36.52400 1.000 32.23575 195 SER A C 1
ATOM 1418 O O . SER A 1 195 ? 14.84200 33.54800 36.45600 1.000 34.92819 195 SER A O 1
ATOM 1421 N N . PRO A 1 196 ? 13.31200 35.02100 35.72600 1.000 37.60532 196 PRO A N 1
ATOM 1422 C CA . PRO A 1 196 ? 12.85900 34.11200 34.66200 1.000 38.06595 196 PRO A CA 1
ATOM 1423 C C . PRO A 1 196 ? 13.89400 33.87700 33.57400 1.000 36.23262 196 PRO A C 1
ATOM 1424 O O . PRO A 1 196 ? 13.70400 32.97200 32.75200 1.000 37.08320 196 PRO A O 1
ATOM 1428 N N . ARG A 1 197 ? 14.97300 34.66300 33.53500 1.000 34.96072 197 ARG A N 1
ATOM 1429 C CA . ARG A 1 197 ? 16.07400 34.36900 32.62700 1.000 34.00488 197 ARG A CA 1
ATOM 1430 C C . ARG A 1 197 ? 16.80600 33.09400 33.01900 1.000 34.59089 197 ARG A C 1
ATOM 1431 O O . ARG A 1 197 ? 17.49800 32.50500 32.18200 1.000 35.12204 197 ARG A O 1
ATOM 1439 N N . LEU A 1 198 ? 16.67000 32.66400 34.26700 1.000 30.67911 198 LEU A N 1
ATOM 1440 C CA . LEU A 1 198 ? 17.31300 31.46700 34.78000 1.000 27.96698 198 LEU A CA 1
ATOM 1441 C C . LEU A 1 198 ? 16.28100 30.36400 34.97400 1.000 29.70290 198 LEU A C 1
ATOM 1442 O O . LEU A 1 198 ? 15.08500 30.62100 35.14100 1.000 31.81099 198 LEU A O 1
ATOM 1447 N N . ARG A 1 199 ? 16.75900 29.12500 34.94400 1.000 27.42567 199 ARG A N 1
ATOM 1448 C CA . ARG A 1 199 ? 15.96400 27.96900 35.32800 1.000 32.60918 199 ARG A CA 1
ATOM 1449 C C . ARG A 1 199 ? 16.60300 27.32400 36.54900 1.000 30.69299 199 ARG A C 1
ATOM 1450 O O . ARG A 1 199 ? 17.83100 27.24000 36.65000 1.000 28.12435 199 ARG A O 1
ATOM 1458 N N . VAL A 1 200 ? 15.76500 26.90100 37.49400 1.000 25.56887 200 VAL A N 1
ATOM 1459 C CA . VAL A 1 200 ? 16.26800 26.22800 38.68300 1.000 26.64791 200 VAL A CA 1
ATOM 1460 C C . VAL A 1 200 ? 16.75400 24.83900 38.29800 1.000 26.81975 200 VAL A C 1
ATOM 1461 O O . VAL A 1 200 ? 16.02900 24.06500 37.66000 1.000 28.29551 200 VAL A O 1
ATOM 1465 N N . GLU A 1 201 ? 17.99100 24.52100 38.67200 1.000 26.82545 201 GLU A N 1
ATOM 1466 C CA . GLU A 1 201 ? 18.58200 23.23300 38.33600 1.000 26.46001 201 GLU A CA 1
ATOM 1467 C C . GLU A 1 201 ? 18.56000 22.23900 39.48700 1.000 31.48988 201 GLU A C 1
ATOM 1468 O O . GLU A 1 201 ? 18.52100 21.02900 39.24000 1.000 33.57573 201 GLU A O 1
ATOM 1474 N N . ALA A 1 202 ? 18.57600 22.70900 40.73300 1.000 30.81675 202 ALA A N 1
ATOM 1475 C CA . ALA A 1 202 ? 18.55600 21.80300 41.87300 1.000 31.70868 202 ALA A CA 1
ATOM 1476 C C . ALA A 1 202 ? 18.10600 22.55500 43.11700 1.000 28.01292 202 ALA A C 1
ATOM 1477 O O . ALA A 1 202 ? 18.29500 23.76900 43.22900 1.000 24.24667 202 ALA A O 1
ATOM 1479 N N . ARG A 1 203 ? 17.50800 21.81200 44.04800 1.000 32.74681 203 ARG A N 1
ATOM 1480 C CA . ARG A 1 203 ? 17.08500 22.34600 45.33400 1.000 30.83849 203 ARG A CA 1
ATOM 1481 C C . ARG A 1 203 ? 17.45500 21.36800 46.43800 1.000 29.24567 203 ARG A C 1
ATOM 1482 O O . ARG A 1 203 ? 17.45000 20.15100 46.23900 1.000 26.89822 203 ARG A O 1
ATOM 1490 N N . SER A 1 204 ? 17.77000 21.91500 47.60600 1.000 28.49331 204 SER A N 1
ATOM 1491 C CA . SER A 1 204 ? 17.94300 21.12000 48.81200 1.000 28.38340 204 SER A CA 1
ATOM 1492 C C . SER A 1 204 ? 16.57200 20.78800 49.39200 1.000 29.09436 204 SER A C 1
ATOM 1493 O O . SER A 1 204 ? 15.56500 21.38500 49.00700 1.000 32.42891 204 SER A O 1
ATOM 1496 N N . PRO A 1 205 ? 16.49200 19.81800 50.31400 1.000 33.70008 205 PRO A N 1
ATOM 1497 C CA . PRO A 1 205 ? 15.17100 19.42000 50.83400 1.000 35.47912 205 PRO A CA 1
ATOM 1498 C C . PRO A 1 205 ? 14.38000 20.55100 51.47100 1.000 37.08736 205 PRO A C 1
ATOM 1499 O O . PRO A 1 205 ? 13.14500 20.47600 51.51400 1.000 33.49199 205 PRO A O 1
ATOM 1503 N N . ASP A 1 206 ? 15.04200 21.59600 51.96700 1.000 36.19216 206 ASP A N 1
ATOM 1504 C CA . ASP A 1 206 ? 14.33500 22.73300 52.54200 1.000 33.23217 206 ASP A CA 1
ATOM 1505 C C . ASP A 1 206 ? 13.77300 23.67700 51.48700 1.000 30.79138 206 ASP A C 1
ATOM 1506 O O . ASP A 1 206 ? 13.13600 24.67300 51.84700 1.000 29.79177 206 ASP A O 1
ATOM 1511 N N . GLY A 1 207 ? 13.99000 23.39300 50.20500 1.000 32.21766 207 GLY A N 1
ATOM 1512 C CA . GLY A 1 207 ? 13.46800 24.21300 49.13400 1.000 27.73338 207 GLY A CA 1
ATOM 1513 C C . GLY A 1 207 ? 14.40500 25.28400 48.62500 1.000 29.66595 207 GLY A C 1
ATOM 1514 O O . GLY A 1 207 ? 14.05400 25.98400 47.66600 1.000 29.40637 207 GLY A O 1
ATOM 1515 N N . LEU A 1 208 ? 15.58000 25.43900 49.22800 1.000 29.95009 208 LEU A N 1
ATOM 1516 C CA . LEU A 1 208 ? 16.52000 26.45500 48.77700 1.000 27.73282 208 LEU A CA 1
ATOM 1517 C C . LEU A 1 208 ? 17.13600 26.05600 47.44200 1.000 27.16040 208 LEU A C 1
ATOM 1518 O O . LEU A 1 208 ? 17.53700 24.90600 47.24300 1.000 24.98885 208 LEU A O 1
ATOM 1523 N N . VAL A 1 209 ? 17.20800 27.01900 46.52400 1.000 26.55719 209 VAL A N 1
ATOM 1524 C CA . VAL A 1 209 ? 17.80500 26.76600 45.21900 1.000 27.26115 209 VAL A CA 1
ATOM 1525 C C . VAL A 1 209 ? 19.30300 26.55500 45.38200 1.000 29.61147 209 VAL A C 1
ATOM 1526 O O . VAL A 1 209 ? 20.00800 27.39800 45.95200 1.000 29.88309 209 VAL A O 1
ATOM 1530 N N . GLU A 1 210 ? 19.80000 25.42300 44.88200 1.000 26.38353 210 GLU A N 1
ATOM 1531 C CA . GLU A 1 210 ? 21.21400 25.09200 44.98400 1.000 23.56230 210 GLU A CA 1
ATOM 1532 C C . GLU A 1 210 ? 21.92300 25.04000 43.63900 1.000 26.06908 210 GLU A C 1
ATOM 1533 O O . GLU A 1 210 ? 23.13900 24.81700 43.60800 1.000 24.12219 210 GLU A O 1
ATOM 1539 N N . ALA A 1 211 ? 21.21000 25.24100 42.53300 1.000 25.98786 211 ALA A N 1
ATOM 1540 C CA . ALA A 1 211 ? 21.83200 25.26000 41.21800 1.000 28.76714 211 ALA A CA 1
ATOM 1541 C C . ALA A 1 211 ? 20.90200 25.97000 40.24600 1.000 28.63530 211 ALA A C 1
ATOM 1542 O O . ALA A 1 211 ? 19.68200 25.80300 40.31400 1.000 27.63221 211 ALA A O 1
ATOM 1544 N N . VAL A 1 212 ? 21.48700 26.77100 39.35200 1.000 26.95794 212 VAL A N 1
ATOM 1545 C CA . VAL A 1 212 ? 20.74100 27.49400 38.33000 1.000 25.32461 212 VAL A CA 1
ATOM 1546 C C . VAL A 1 212 ? 21.48900 27.38800 37.01000 1.000 32.99634 212 VAL A C 1
ATOM 1547 O O . VAL A 1 212 ? 22.67900 27.06700 36.96500 1.000 34.51712 212 VAL A O 1
ATOM 1551 N N . SER A 1 213 ? 20.77100 27.66800 35.92600 1.000 30.50692 213 SER A N 1
ATOM 1552 C CA . SER A 1 213 ? 21.39200 27.78700 34.61700 1.000 29.47078 213 SER A CA 1
ATOM 1553 C C . SER A 1 213 ? 20.62000 28.81300 33.80300 1.000 31.17768 213 SER A C 1
ATOM 1554 O O . SER A 1 213 ? 19.42000 29.01600 34.00600 1.000 29.82162 213 SER A O 1
ATOM 1557 N N . VAL A 1 214 ? 21.32100 29.45900 32.87900 1.000 30.44213 214 VAL A N 1
ATOM 1558 C CA . VAL A 1 214 ? 20.74400 30.52100 32.06500 1.000 29.67360 214 VAL A CA 1
ATOM 1559 C C . VAL A 1 214 ? 20.04400 29.88000 30.87000 1.000 30.07951 214 VAL A C 1
ATOM 1560 O O . VAL A 1 214 ? 20.69300 29.28400 30.00600 1.000 29.90365 214 VAL A O 1
ATOM 1564 N N . ILE A 1 215 ? 18.71300 29.98700 30.82900 1.000 34.06020 215 ILE A N 1
ATOM 1565 C CA . ILE A 1 215 ? 17.94700 29.67700 29.62500 1.000 38.27445 215 ILE A CA 1
ATOM 1566 C C . ILE A 1 215 ? 18.47200 30.58400 28.52000 1.000 45.00338 215 ILE A C 1
ATOM 1567 O O . ILE A 1 215 ? 18.94700 31.69000 28.80200 1.000 52.86103 215 ILE A O 1
ATOM 1572 N N . ASN A 1 216 ? 18.41500 30.12900 27.26500 1.000 46.29775 216 ASN A N 1
ATOM 1573 C CA . ASN A 1 216 ? 18.83700 30.89000 26.07900 1.000 55.95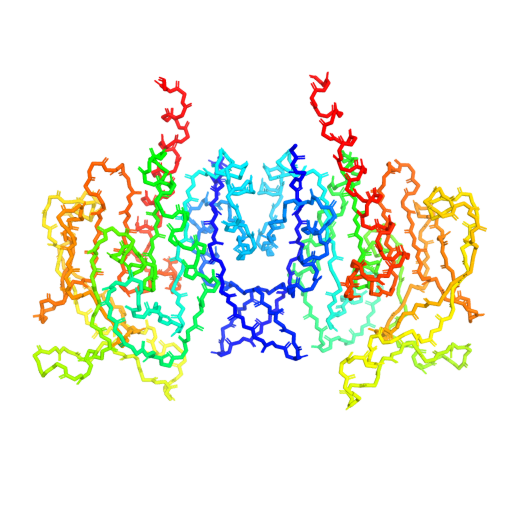078 216 ASN A CA 1
ATOM 1574 C C . ASN A 1 216 ? 20.35600 30.85600 25.93800 1.000 51.56232 216 ASN A C 1
ATOM 1575 O O . ASN A 1 216 ? 20.90500 31.49900 25.03800 1.000 55.52552 216 ASN A O 1
ATOM 1580 N N . HIS A 1 217 ? 21.06100 30.11000 26.79100 1.000 42.36652 217 HIS A N 1
ATOM 1581 C CA . HIS A 1 217 ? 22.51200 30.06200 26.72600 1.000 40.33442 217 HIS A CA 1
ATOM 1582 C C . HIS A 1 217 ? 22.99800 28.62300 26.58200 1.000 39.33960 217 HIS A C 1
ATOM 1583 O O . HIS A 1 217 ? 22.40200 27.70800 27.16300 1.000 37.88193 217 HIS A O 1
ATOM 1590 N N . PRO A 1 218 ? 24.06100 28.38900 25.80300 1.000 40.26349 218 PRO A N 1
ATOM 1591 C CA . PRO A 1 218 ? 24.56500 27.01100 25.65200 1.000 40.05716 218 PRO A CA 1
ATOM 1592 C C . PRO A 1 218 ? 24.98300 26.36700 26.96200 1.000 35.77791 218 PRO A C 1
ATOM 1593 O O . PRO A 1 218 ? 24.64900 25.20000 27.20600 1.000 33.81302 218 PRO A O 1
ATOM 1597 N N . PHE A 1 219 ? 25.70700 27.09200 27.81700 1.000 29.12025 219 PHE A N 1
ATOM 1598 C CA . PHE A 1 219 ? 26.18700 26.51600 29.07600 1.000 29.09392 219 PHE A CA 1
ATOM 1599 C C . PHE A 1 219 ? 26.58600 27.67300 29.99800 1.000 28.58020 219 PHE A C 1
ATOM 1600 O O . PHE A 1 219 ? 27.71000 28.16800 29.93300 1.000 29.69227 219 PHE A O 1
ATOM 1608 N N . ALA A 1 220 ? 25.65400 28.07900 30.85500 1.000 27.17221 220 ALA A N 1
ATOM 1609 C CA . ALA A 1 220 ? 25.91300 29.07200 31.89700 1.000 27.67057 220 ALA A CA 1
ATOM 1610 C C . ALA A 1 220 ? 25.30800 28.49700 33.17000 1.000 30.75765 220 ALA A C 1
ATOM 1611 O O . ALA A 1 220 ? 24.12400 28.70000 33.44800 1.000 29.48156 220 ALA A O 1
ATOM 1613 N N . LEU A 1 221 ? 26.12300 27.77300 33.93400 1.000 28.59262 221 LEU A N 1
ATOM 1614 C CA . LEU A 1 221 ? 25.65500 26.97700 35.05700 1.000 26.95959 221 LEU A CA 1
ATOM 1615 C C . LEU A 1 221 ? 26.29700 27.45500 36.35000 1.000 25.03085 221 LEU A C 1
ATOM 1616 O O . LEU A 1 221 ? 27.50300 27.71900 36.39700 1.000 21.52946 221 LEU A O 1
ATOM 1621 N N . GLY A 1 222 ? 25.49000 27.56100 37.39000 1.000 19.37789 222 GLY A N 1
ATOM 1622 C CA . GLY A 1 222 ? 25.99400 27.87400 38.71800 1.000 24.91905 222 GLY A CA 1
ATOM 1623 C C . GLY A 1 222 ? 25.49100 26.87100 39.73100 1.000 27.80410 222 GLY A C 1
ATOM 1624 O O . GLY A 1 222 ? 24.34700 26.42600 39.66500 1.000 26.30665 222 GLY A O 1
ATOM 1625 N N . VAL A 1 223 ? 26.36700 26.50800 40.66600 1.000 28.08950 223 VAL A N 1
ATOM 1626 C CA . VAL A 1 223 ? 26.02000 25.60600 41.75600 1.000 25.22055 223 VAL A CA 1
ATOM 1627 C C . VAL A 1 223 ? 26.37600 26.27600 43.07400 1.000 24.16807 223 VAL A C 1
ATOM 1628 O O . VAL A 1 223 ? 27.33600 27.04800 43.16400 1.000 22.00831 223 VAL A O 1
ATOM 1632 N N . GLN A 1 224 ? 25.58400 25.97900 44.10500 1.000 22.39670 224 GLN A N 1
ATOM 1633 C CA . GLN A 1 224 ? 25.78000 26.58700 45.41600 1.000 22.94543 224 GLN A CA 1
ATOM 1634 C C . GLN A 1 224 ? 26.83300 25.86400 46.24800 1.000 22.64008 224 GLN A C 1
ATOM 1635 O O . GLN A 1 224 ? 27.41500 26.47500 47.15200 1.000 21.17728 224 GLN A O 1
ATOM 1641 N N . TRP A 1 225 ? 27.10400 24.59300 45.96100 1.000 21.28268 225 TRP A N 1
ATOM 1642 C CA . TRP A 1 225 ? 28.08900 23.83400 46.71500 1.000 24.00417 225 TRP A CA 1
ATOM 1643 C C . TRP A 1 225 ? 29.47700 24.04200 46.10700 1.000 25.81111 225 TRP A C 1
ATOM 1644 O O . TRP A 1 225 ? 29.68000 24.90300 45.24700 1.000 27.76078 225 TRP A O 1
ATOM 1655 N N . HIS A 1 226 ? 30.45500 23.24900 46.55500 1.000 24.98088 226 HIS A N 1
ATOM 1656 C CA . HIS A 1 226 ? 31.86000 23.41500 46.18500 1.000 25.59029 226 HIS A CA 1
ATOM 1657 C C . HIS A 1 226 ? 32.35500 22.15600 45.48200 1.000 24.11265 226 HIS A C 1
ATOM 1658 O O . HIS A 1 226 ? 32.93500 21.26400 46.12000 1.000 28.73270 226 HIS A O 1
ATOM 1665 N N . PRO A 1 227 ? 32.15900 22.05300 44.16400 1.000 28.82436 227 PRO A N 1
ATOM 1666 C CA . PRO A 1 227 ? 32.64600 20.87300 43.43600 1.000 28.20261 227 PRO A CA 1
ATOM 1667 C C . PRO A 1 227 ? 34.14000 20.88600 43.16000 1.000 30.15711 227 PRO A C 1
ATOM 1668 O O . PRO A 1 227 ? 34.67300 19.86700 42.70100 1.000 31.12837 227 PRO A O 1
ATOM 1672 N N . GLU A 1 228 ? 34.83300 21.99600 43.42100 1.000 29.94210 228 GLU A N 1
ATOM 1673 C CA . GLU A 1 228 ? 36.27000 22.04800 43.18000 1.000 28.79104 228 GLU A CA 1
ATOM 1674 C C . GLU A 1 228 ? 37.06100 21.26000 44.21500 1.000 28.48663 228 GLU A C 1
ATOM 1675 O O . GLU A 1 228 ? 38.22400 20.92700 43.96500 1.000 28.68045 228 GLU A O 1
ATOM 1681 N N . TRP A 1 229 ? 36.45900 20.95100 45.36100 1.000 27.35922 229 TRP A N 1
ATOM 1682 C CA . TRP A 1 229 ? 37.16100 20.28600 46.45500 1.000 28.66368 229 TRP A CA 1
ATOM 1683 C C . TRP A 1 229 ? 37.51000 18.85800 46.05400 1.000 29.87335 229 TRP A C 1
ATOM 1684 O O . TRP A 1 229 ? 36.63500 17.98600 46.02800 1.000 37.48187 229 TRP A O 1
ATOM 1695 N N . ASN A 1 230 ? 38.78900 18.61400 45.76100 1.000 31.38005 230 ASN A N 1
ATOM 1696 C CA . ASN A 1 230 ? 39.26400 17.31100 45.29200 1.000 33.06070 230 ASN A CA 1
ATOM 1697 C C . ASN A 1 230 ? 38.39700 16.81100 44.13800 1.000 33.95813 230 ASN A C 1
ATOM 1698 O O . ASN A 1 230 ? 37.90400 15.68100 44.13800 1.000 32.15164 230 ASN A O 1
ATOM 1703 N N . SER A 1 231 ? 38.21900 17.68400 43.14100 1.000 31.25059 231 SER A N 1
ATOM 1704 C CA . SER A 1 231 ? 37.20700 17.46800 42.11100 1.000 31.66859 231 SER A CA 1
ATOM 1705 C C . SER A 1 231 ? 37.41400 16.15200 41.37200 1.000 32.53878 231 SER A C 1
ATOM 1706 O O . SER A 1 231 ? 36.44400 15.46800 41.02500 1.000 34.97140 231 SER A O 1
ATOM 1709 N N . SER A 1 232 ? 38.67000 15.78200 41.11900 1.000 32.25871 232 SER A N 1
ATOM 1710 C CA . SER A 1 232 ? 38.94800 14.57000 40.35800 1.000 37.88323 232 SER A CA 1
ATOM 1711 C C . SER A 1 232 ? 38.50900 13.30900 41.08900 1.000 42.33458 232 SER A C 1
ATOM 1712 O O . SER A 1 232 ? 38.35300 12.26100 40.45300 1.000 44.79380 232 SER A O 1
ATOM 1715 N N . GLU A 1 233 ? 38.30200 13.38300 42.40200 1.000 41.83735 233 GLU A N 1
ATOM 1716 C CA . GLU A 1 233 ? 37.95600 12.22000 43.20500 1.000 41.71626 233 GLU A CA 1
ATOM 1717 C C . GLU A 1 233 ? 36.46000 12.08800 43.46300 1.000 40.97922 233 GLU A C 1
ATOM 1718 O O . GLU A 1 233 ? 36.04900 11.16200 44.16800 1.000 45.51431 233 GLU A O 1
ATOM 1724 N N . TYR A 1 234 ? 35.64000 12.98100 42.91300 1.000 40.65651 234 TYR A N 1
ATOM 1725 C CA . TYR A 1 234 ? 34.19400 12.94100 43.09000 1.000 44.31431 234 TYR A CA 1
ATOM 1726 C C . TYR A 1 234 ? 33.52500 12.79000 41.73300 1.000 47.06338 234 TYR A C 1
ATOM 1727 O O . TYR A 1 234 ? 33.86200 13.51000 40.78700 1.000 44.73346 234 TYR A O 1
ATOM 1736 N N . ALA A 1 235 ? 32.57400 11.85600 41.64400 1.000 48.58587 235 ALA A N 1
ATOM 1737 C CA . ALA A 1 235 ? 31.93500 11.55800 40.36600 1.000 47.51676 235 ALA A CA 1
ATOM 1738 C C . ALA A 1 235 ? 31.15700 12.75900 39.84100 1.000 41.11647 235 ALA A C 1
ATOM 1739 O O . ALA A 1 235 ? 31.31900 13.16000 38.68300 1.000 41.47797 235 ALA A O 1
ATOM 1741 N N . LEU A 1 236 ? 30.30500 13.34800 40.68500 1.000 36.80171 236 LEU A N 1
ATOM 1742 C CA . LEU A 1 236 ? 29.51500 14.49900 40.26200 1.000 39.48318 236 LEU A CA 1
ATOM 1743 C C . LEU A 1 236 ? 30.40900 15.68700 39.92800 1.000 36.61974 236 LEU A C 1
ATOM 1744 O O . LEU A 1 236 ? 30.21000 16.36400 38.91300 1.000 34.96266 236 LEU A O 1
ATOM 1749 N N . SER A 1 237 ? 31.39800 15.96200 40.78200 1.000 36.01773 237 SER A N 1
ATOM 1750 C CA . SER A 1 237 ? 32.30300 17.07900 40.53300 1.000 35.37352 237 SER A CA 1
ATOM 1751 C C . SER A 1 237 ? 33.05500 16.89400 39.22300 1.000 35.60333 237 SER A C 1
ATOM 1752 O O . SER A 1 237 ? 33.21300 17.84600 38.44900 1.000 34.18773 237 SER A O 1
ATOM 1755 N N . ARG A 1 238 ? 33.51300 15.66900 38.95200 1.000 37.87850 238 ARG A N 1
ATOM 1756 C CA . ARG A 1 238 ? 34.22900 15.39700 37.71000 1.000 38.78877 238 ARG A CA 1
ATOM 1757 C C . ARG A 1 238 ? 33.33800 15.62700 36.49600 1.000 40.04092 238 ARG A C 1
ATOM 1758 O O . ARG A 1 238 ? 33.80000 16.12300 35.46200 1.000 39.20334 238 ARG A O 1
ATOM 1766 N N . ILE A 1 239 ? 32.05500 15.28000 36.60500 1.000 37.57617 239 ILE A N 1
ATOM 1767 C CA . ILE A 1 239 ? 31.14700 15.41400 35.47100 1.000 35.68943 239 ILE A CA 1
ATOM 1768 C C . ILE A 1 239 ? 30.83400 16.88200 35.20200 1.000 33.15545 239 ILE A C 1
ATOM 1769 O O . ILE A 1 239 ? 30.74200 17.30900 34.04500 1.000 31.30960 239 ILE A O 1
ATOM 1774 N N . LEU A 1 240 ? 30.68200 17.68100 36.26100 1.000 32.03963 240 LEU A N 1
ATOM 1775 C CA . LEU A 1 240 ? 30.35900 19.09300 36.07800 1.000 29.60245 240 LEU A CA 1
ATOM 1776 C C . LEU A 1 240 ? 31.49700 19.84300 35.39400 1.000 32.24459 240 LEU A C 1
ATOM 1777 O O . LEU A 1 240 ? 31.25800 20.64400 34.48300 1.000 33.17531 240 LEU A O 1
ATOM 1782 N N . PHE A 1 241 ? 32.74000 19.59700 35.81500 1.000 29.22058 241 PHE A N 1
ATOM 1783 C CA . PHE A 1 241 ? 33.87000 20.29400 35.20800 1.000 29.80671 241 PHE A CA 1
ATOM 1784 C C . PHE A 1 241 ? 34.11300 19.82200 33.78000 1.000 31.16516 241 PHE A C 1
ATOM 1785 O O . PHE A 1 241 ? 34.46100 20.62500 32.90700 1.000 30.35114 241 PHE A O 1
ATOM 1793 N N . GLU A 1 242 ? 33.93700 18.52300 33.52300 1.000 30.03140 242 GLU A N 1
ATOM 1794 C CA . GLU A 1 242 ? 34.08600 18.01500 32.16300 1.000 36.42825 242 GLU A CA 1
ATOM 1795 C C . GLU A 1 242 ? 33.03500 18.61100 31.23600 1.000 35.32552 242 GLU A C 1
ATOM 1796 O O . GLU A 1 242 ? 33.33100 18.94400 30.08300 1.000 34.52055 242 GLU A O 1
ATOM 1802 N N . GLY A 1 243 ? 31.80100 18.75400 31.72400 1.000 29.88380 243 GLY A N 1
ATOM 1803 C CA . GLY A 1 243 ? 30.76600 19.37400 30.91400 1.000 28.92825 243 GLY A CA 1
ATOM 1804 C C . GLY A 1 243 ? 31.04800 20.83600 30.63000 1.000 32.82873 243 GLY A C 1
ATOM 1805 O O . GLY A 1 243 ? 30.72900 21.34200 29.55000 1.000 31.35441 243 GLY A O 1
ATOM 1806 N N . PHE A 1 244 ? 31.65100 21.53600 31.59400 1.000 30.35609 244 PHE A N 1
ATOM 1807 C CA . PHE A 1 244 ? 32.04400 22.92300 31.36600 1.000 25.22255 244 PHE A CA 1
ATOM 1808 C C . PHE A 1 244 ? 33.10600 23.01600 30.27700 1.000 26.17733 244 PHE A C 1
ATOM 1809 O O . PHE A 1 244 ? 33.01400 23.85500 29.37400 1.000 30.52636 244 PHE A O 1
ATOM 1817 N N . ILE A 1 245 ? 34.12100 22.15000 30.34200 1.000 27.58321 245 ILE A N 1
ATOM 1818 C CA . ILE A 1 245 ? 35.19500 22.18500 29.35100 1.000 30.18409 245 ILE A CA 1
ATOM 1819 C C . ILE A 1 245 ? 34.67100 21.79200 27.97400 1.000 32.49453 245 ILE A C 1
ATOM 1820 O O . ILE A 1 245 ? 35.03900 22.39800 26.95900 1.000 31.49567 245 ILE A O 1
ATOM 1825 N N . THR A 1 246 ? 33.80500 20.77500 27.91900 1.000 30.54554 246 THR A N 1
ATOM 1826 C CA . THR A 1 246 ? 33.18100 20.38300 26.65700 1.000 37.34313 246 THR A CA 1
ATOM 1827 C C . THR A 1 246 ? 32.40100 21.54300 26.05400 1.000 37.08175 246 THR A C 1
ATOM 1828 O O . THR A 1 246 ? 32.42700 21.76500 24.83800 1.000 33.86751 246 THR A O 1
ATOM 1832 N N . ALA A 1 247 ? 31.69100 22.28900 26.89900 1.000 30.71206 247 ALA A N 1
ATOM 1833 C CA . ALA A 1 247 ? 30.97100 23.47200 26.44200 1.000 31.91852 247 ALA A CA 1
ATOM 1834 C C . ALA A 1 247 ? 31.91900 24.49100 25.82900 1.000 35.32523 247 ALA A C 1
ATOM 1835 O O . ALA A 1 247 ? 31.60400 25.11300 24.80800 1.000 31.74237 247 ALA A O 1
ATOM 1837 N N . CYS A 1 248 ? 33.09400 24.66200 26.44300 1.000 34.76510 248 CYS A N 1
ATOM 1838 C CA . CYS A 1 248 ? 34.08800 25.61900 25.97100 1.000 33.07124 248 CYS A CA 1
ATOM 1839 C C . CYS A 1 248 ? 34.69200 25.19000 24.64300 1.000 32.34329 248 CYS A C 1
ATOM 1840 O O . CYS A 1 248 ? 35.05200 26.04100 23.81800 1.000 33.61269 248 CYS A O 1
ATOM 1843 N N . GLN A 1 249 ? 34.84200 23.87800 24.43600 1.000 33.50247 249 GLN A N 1
ATOM 1844 C CA . GLN A 1 249 ? 35.34600 23.37900 23.16400 1.000 36.11367 249 GLN A CA 1
ATOM 1845 C C . GLN A 1 249 ? 34.34600 23.62900 22.04700 1.000 36.55526 249 GLN A C 1
ATOM 1846 O O . GLN A 1 249 ? 34.73700 23.93600 20.91600 1.000 38.23190 249 GLN A O 1
ATOM 1852 N N . HIS A 1 250 ? 33.05000 23.49900 22.34200 1.000 36.32923 250 HIS A N 1
ATOM 1853 C CA . HIS A 1 250 ? 32.03300 23.85500 21.36000 1.000 38.43740 250 HIS A CA 1
ATOM 1854 C C . HIS A 1 250 ? 32.10200 25.33900 21.02500 1.000 40.10619 250 HIS A C 1
ATOM 1855 O O . HIS A 1 250 ? 31.91800 25.73300 19.86700 1.000 39.64046 250 HIS A O 1
ATOM 1862 N N . HIS A 1 251 ? 32.37400 26.17600 22.02900 1.000 37.24636 251 HIS A N 1
ATOM 1863 C CA . HIS A 1 251 ? 32.52000 27.60700 21.79100 1.000 39.81061 251 HIS A CA 1
ATOM 1864 C C . HIS A 1 251 ? 33.73700 27.90900 20.92800 1.000 39.16614 251 HIS A C 1
ATOM 1865 O O . HIS A 1 251 ? 33.71200 28.85800 20.13600 1.000 42.98493 251 HIS A O 1
ATOM 1872 N N . ILE A 1 252 ? 34.80300 27.11700 21.06300 1.000 37.15420 252 ILE A N 1
ATOM 1873 C CA . ILE A 1 252 ? 35.98800 27.30700 20.23100 1.000 38.18462 252 ILE A CA 1
ATOM 1874 C C . ILE A 1 252 ? 35.66800 26.99700 18.77400 1.000 43.36285 252 ILE A C 1
ATOM 1875 O O . ILE A 1 252 ? 36.00700 27.76800 17.86800 1.000 41.96247 252 ILE A O 1
ATOM 1880 N N . ALA A 1 253 ? 35.01100 25.86000 18.52700 1.000 46.50787 253 ALA A N 1
ATOM 1881 C CA . ALA A 1 253 ? 34.61100 25.52300 17.16600 1.000 52.11915 253 ALA A CA 1
ATOM 1882 C C . ALA A 1 253 ? 33.63300 26.54600 16.60500 1.000 55.61371 253 ALA A C 1
ATOM 1883 O O . ALA A 1 253 ? 33.61800 26.79400 15.39400 1.000 57.51072 253 ALA A O 1
ATOM 1885 N N . GLU A 1 254 ? 32.81700 27.15300 17.47000 1.000 50.42902 254 GLU A N 1
ATOM 1886 C CA . GLU A 1 254 ? 31.90400 28.19900 17.02500 1.000 53.23796 254 GLU A CA 1
ATOM 1887 C C . GLU A 1 254 ? 32.66600 29.41400 16.51100 1.000 52.53068 254 GLU A C 1
ATOM 1888 O O . GLU A 1 254 ? 32.32100 29.97700 15.46500 1.000 56.01741 254 GLU A O 1
ATOM 1894 N N . LYS A 1 255 ? 33.71100 29.83000 17.23200 1.000 47.22219 255 LYS A N 1
ATOM 1895 C CA . LYS A 1 255 ? 34.46400 31.01300 16.83200 1.000 47.42578 255 LYS A CA 1
ATOM 1896 C C . LYS A 1 255 ? 35.29200 30.76200 15.57800 1.000 57.19644 255 LYS A C 1
ATOM 1897 O O . LYS A 1 255 ? 35.51400 31.68800 14.78900 1.000 54.10867 255 LYS A O 1
ATOM 1903 N N . GLN A 1 256 ? 35.75500 29.52700 15.37500 1.000 56.19950 256 GLN A N 1
ATOM 1904 C CA . GLN A 1 256 ? 36.54100 29.20500 14.19200 1.000 60.69320 256 GLN A CA 1
ATOM 1905 C C . GLN A 1 256 ? 35.68500 29.04600 12.94200 1.000 66.62279 256 GLN A C 1
ATOM 1906 O O . GLN A 1 256 ? 36.22200 29.09600 11.83000 1.000 73.30321 256 GLN A O 1
ATOM 1912 N N . ARG A 1 257 ? 34.37300 28.86000 13.09700 1.000 66.37981 257 ARG A N 1
ATOM 1913 C CA . ARG A 1 257 ? 33.50100 28.70600 11.93900 1.000 73.20377 257 ARG A CA 1
ATOM 1914 C C . ARG A 1 257 ? 33.12700 30.04400 11.31900 1.000 73.05102 257 ARG A C 1
ATOM 1915 O O . ARG A 1 257 ? 32.80700 30.10100 10.12700 1.000 76.43690 257 ARG A O 1
ATOM 1923 N N . LEU A 1 258 ? 33.16100 31.11700 12.10300 1.000 66.14417 258 LEU A N 1
ATOM 1924 C CA . LEU A 1 258 ? 32.78800 32.44600 11.63200 1.000 67.31069 258 LEU A CA 1
ATOM 1925 C C . LEU A 1 258 ? 33.70900 32.94000 10.51900 1.000 71.62328 258 LEU A C 1
ATOM 1926 O O . LEU A 1 258 ? 34.83200 32.46000 10.35100 1.000 72.52843 258 LEU A O 1
ATOM 1932 N N . ASN B 1 7 ? 43.13200 56.11400 27.95900 1.000 74.16234 7 ASN B N 1
ATOM 1933 C CA . ASN B 1 7 ? 43.94600 56.07200 26.75000 1.000 76.44334 7 ASN B CA 1
ATOM 1934 C C . ASN B 1 7 ? 43.14400 55.58700 25.54500 1.000 77.40952 7 ASN B C 1
ATOM 1935 O O . ASN B 1 7 ? 42.33700 54.66500 25.65300 1.000 76.46199 7 ASN B O 1
ATOM 1940 N N . ILE B 1 8 ? 43.36600 56.22400 24.39700 1.000 78.88399 8 ILE B N 1
ATOM 1941 C CA . ILE B 1 8 ? 42.82400 55.76000 23.12400 1.000 79.07870 8 ILE B CA 1
ATOM 1942 C C . ILE B 1 8 ? 43.85200 54.78300 22.56500 1.000 77.03717 8 ILE B C 1
ATOM 1943 O O . ILE B 1 8 ? 44.83700 55.18600 21.94300 1.000 79.71963 8 ILE B O 1
ATOM 1948 N N . MET B 1 9 ? 43.62500 53.49100 22.78800 1.000 70.08107 9 MET B N 1
ATOM 1949 C CA . MET B 1 9 ? 44.74000 52.56200 22.70400 1.000 65.35960 9 MET B CA 1
ATOM 1950 C C . MET B 1 9 ? 44.23000 51.13000 22.68500 1.000 59.20915 9 MET B C 1
ATOM 1951 O O . MET B 1 9 ? 43.29400 50.79000 23.41300 1.000 58.84322 9 MET B O 1
ATOM 1956 N N . ASN B 1 10 ? 44.84900 50.30200 21.84600 1.000 52.79543 10 ASN B N 1
ATOM 1957 C CA . ASN B 1 10 ? 44.75100 48.85600 21.98700 1.000 48.33880 10 ASN B CA 1
ATOM 1958 C C . ASN B 1 10 ? 45.77500 48.41300 23.02400 1.000 44.43107 10 ASN B C 1
ATOM 1959 O O . ASN B 1 10 ? 46.97200 48.68300 22.87500 1.000 46.71809 10 ASN B O 1
ATOM 1964 N N . ASN B 1 11 ? 45.31100 47.74200 24.07500 1.000 33.54121 11 ASN B N 1
ATOM 1965 C CA . ASN B 1 11 ? 46.14300 47.48300 25.23900 1.000 31.99051 11 ASN B CA 1
ATOM 1966 C C . ASN B 1 11 ? 46.81100 46.12400 25.11900 1.000 33.49670 11 ASN B C 1
ATOM 1967 O O . ASN B 1 11 ? 46.10900 45.10200 25.05500 1.000 33.71062 11 ASN B O 1
ATOM 1972 N N . PRO B 1 12 ? 48.14300 46.06000 25.08300 1.000 33.86714 12 PRO B N 1
ATOM 1973 C CA . PRO B 1 12 ? 48.81800 44.76500 24.93900 1.000 28.14773 12 PRO B CA 1
ATOM 1974 C C . PRO B 1 12 ? 48.53500 43.84700 26.11900 1.000 26.83375 12 PRO B C 1
ATOM 1975 O O . PRO B 1 12 ? 48.39200 44.28800 27.26200 1.000 24.14118 12 PRO B O 1
ATOM 1979 N N . VAL B 1 13 ? 48.45600 42.55200 25.82700 1.000 25.08476 13 VAL B N 1
ATOM 1980 C CA . VAL B 1 13 ? 48.22000 41.54400 26.85600 1.000 25.22336 13 VAL B CA 1
ATOM 1981 C C . VAL B 1 13 ? 49.52200 41.30300 27.60800 1.000 27.04137 13 VAL B C 1
ATOM 1982 O O . VAL B 1 13 ? 50.53100 40.91000 27.01400 1.000 23.27608 13 VAL B O 1
ATOM 1986 N N . ILE B 1 14 ? 49.50000 41.52900 28.91800 1.000 27.59855 14 ILE B N 1
ATOM 1987 C CA . ILE B 1 14 ? 50.67300 41.37100 29.77000 1.000 26.82967 14 ILE B CA 1
ATOM 1988 C C . ILE B 1 14 ? 50.43500 40.19100 30.70000 1.000 23.99606 14 ILE B C 1
ATOM 1989 O O . ILE B 1 14 ? 49.51400 40.21700 31.52600 1.000 26.88780 14 ILE B O 1
ATOM 1994 N N . GLY B 1 15 ? 51.26000 39.15500 30.56600 1.000 25.30240 15 GLY B N 1
ATOM 1995 C CA . GLY B 1 15 ? 51.21100 38.03600 31.48400 1.000 19.01221 15 GLY B CA 1
ATOM 1996 C C . GLY B 1 15 ? 51.98300 38.32900 32.75400 1.000 19.72562 15 GLY B C 1
ATOM 1997 O O . GLY B 1 15 ? 53.17000 38.66000 32.69800 1.000 17.88283 15 GLY B O 1
ATOM 1998 N N . VAL B 1 16 ? 51.32700 38.21500 33.90600 1.000 20.01983 16 VAL B N 1
ATOM 1999 C CA . VAL B 1 16 ? 51.91600 38.57100 35.19100 1.000 18.48526 16 VAL B CA 1
ATOM 2000 C C . VAL B 1 16 ? 52.07900 37.30300 36.01700 1.000 20.88571 16 VAL B C 1
ATOM 2001 O O . VAL B 1 16 ? 51.09000 36.63700 36.34900 1.000 20.35363 16 VAL B O 1
ATOM 2005 N N . VAL B 1 17 ? 53.32700 36.97700 36.35500 1.000 19.16987 17 VAL B N 1
ATOM 2006 C CA . VAL B 1 17 ? 53.61100 35.79200 37.15300 1.000 20.32552 17 VAL B CA 1
ATOM 2007 C C . VAL B 1 17 ? 53.14700 36.02000 38.58400 1.000 20.82098 17 VAL B C 1
ATOM 2008 O O . VAL B 1 17 ? 53.45800 37.04600 39.20300 1.000 20.43109 17 VAL B O 1
ATOM 2012 N N . MET B 1 18 ? 52.40100 35.06000 39.11900 1.000 25.67895 18 MET B N 1
ATOM 2013 C CA . MET B 1 18 ? 51.84200 35.17300 40.45500 1.000 25.44044 18 MET B CA 1
ATOM 2014 C C . MET B 1 18 ? 52.77600 34.55400 41.49300 1.000 22.62872 18 MET B C 1
ATOM 2015 O O . MET B 1 18 ? 53.77100 33.90200 41.16800 1.000 24.79302 18 MET B O 1
ATOM 2020 N N . CYS B 1 19 ? 52.44000 34.77300 42.76200 1.000 19.17396 19 CYS B N 1
ATOM 2021 C CA . CYS B 1 19 ? 53.15200 34.19600 43.89200 1.000 22.62300 19 CYS B CA 1
ATOM 2022 C C . CYS B 1 19 ? 52.21500 33.29600 44.68800 1.000 25.44393 19 CYS B C 1
ATOM 2023 O O . CYS B 1 19 ? 50.98900 33.41000 44.60500 1.000 28.29881 19 CYS B O 1
ATOM 2026 N N . ARG B 1 20 ? 52.80700 32.40200 45.47200 1.000 26.55327 20 ARG B N 1
ATOM 2027 C CA . ARG B 1 20 ? 52.05000 31.45200 46.27500 1.000 27.47090 20 ARG B CA 1
ATOM 2028 C C . ARG B 1 20 ? 51.96800 31.92300 47.72000 1.000 25.96064 20 ARG B C 1
ATOM 2029 O O . ARG B 1 20 ? 52.95800 32.38500 48.29600 1.000 25.67626 20 ARG B O 1
ATOM 2037 N N . ASN B 1 21 ? 50.77700 31.80100 48.29800 1.000 23.43621 21 ASN B N 1
ATOM 2038 C CA . ASN B 1 21 ? 50.56900 32.05000 49.71500 1.000 30.92285 21 ASN B CA 1
ATOM 2039 C C . ASN B 1 21 ? 49.51600 31.07400 50.21800 1.000 29.86173 21 ASN B C 1
ATOM 2040 O O . ASN B 1 21 ? 48.86100 30.37900 49.43800 1.000 29.11421 21 ASN B O 1
ATOM 2045 N N . ARG B 1 22 ? 49.36300 31.02300 51.53800 1.000 35.03298 22 ARG B N 1
ATOM 2046 C CA . ARG B 1 22 ? 48.37400 30.16100 52.17700 1.000 35.02665 22 ARG B CA 1
ATOM 2047 C C . ARG B 1 22 ? 47.51700 31.01900 53.09700 1.000 39.74286 22 ARG B C 1
ATOM 2048 O O . ARG B 1 22 ? 48.00900 31.53400 54.10600 1.000 49.46692 22 ARG B O 1
ATOM 2056 N N . LEU B 1 23 ? 46.24100 31.17900 52.74500 1.000 35.30522 23 LEU B N 1
ATOM 2057 C CA . LEU B 1 23 ? 45.31600 32.02800 53.48800 1.000 38.94138 23 LEU B CA 1
ATOM 2058 C C . LEU B 1 23 ? 44.12200 31.19700 53.93000 1.000 40.38332 23 LEU B C 1
ATOM 2059 O O . LEU B 1 23 ? 43.45000 30.58300 53.09400 1.000 43.42610 23 LEU B O 1
ATOM 2064 N N . LYS B 1 24 ? 43.86000 31.19000 55.23800 1.000 48.77639 24 LYS B N 1
ATOM 2065 C CA . LYS B 1 24 ? 42.67400 30.55100 55.81000 1.000 56.25521 24 LYS B CA 1
ATOM 2066 C C . LYS B 1 24 ? 42.61900 29.06400 55.46400 1.000 59.75864 24 LYS B C 1
ATOM 2067 O O . LYS B 1 24 ? 41.54700 28.50000 55.22700 1.000 65.87367 24 LYS B O 1
ATOM 2073 N N . GLY B 1 25 ? 43.79100 28.42900 55.42000 1.000 59.14609 25 GLY B N 1
ATOM 2074 C CA . GLY B 1 25 ? 43.89200 26.99700 55.24000 1.000 55.97960 25 GLY B CA 1
ATOM 2075 C C . GLY B 1 25 ? 44.06100 26.51200 53.81700 1.000 50.36505 25 GLY B C 1
ATOM 2076 O O . GLY B 1 25 ? 44.02800 25.29300 53.59500 1.000 53.58966 25 GLY B O 1
ATOM 2077 N N . HIS B 1 26 ? 44.26100 27.40900 52.85200 1.000 38.08157 26 HIS B N 1
ATOM 2078 C CA . HIS B 1 26 ? 44.22800 27.02400 51.44900 1.000 34.53513 26 HIS B CA 1
ATOM 2079 C C . HIS B 1 26 ? 45.40100 27.63400 50.70200 1.000 31.28000 26 HIS B C 1
ATOM 2080 O O . HIS B 1 26 ? 45.67000 28.83100 50.83500 1.000 28.83423 26 HIS B O 1
ATOM 2087 N N . ALA B 1 27 ? 46.09300 26.80500 49.92200 1.000 29.90026 27 ALA B N 1
ATOM 2088 C CA . ALA B 1 27 ? 47.10200 27.30600 49.00100 1.000 30.53318 27 ALA B CA 1
ATOM 2089 C C . ALA B 1 27 ? 46.45800 28.24900 47.99400 1.000 25.93981 27 ALA B C 1
ATOM 2090 O O . ALA B 1 27 ? 45.42900 27.92800 47.39300 1.000 25.74931 27 ALA B O 1
ATOM 2092 N N . THR B 1 28 ? 47.06600 29.41800 47.81300 1.000 23.36050 28 THR B N 1
ATOM 2093 C CA . THR B 1 28 ? 46.46700 30.47600 47.01500 1.000 24.29112 28 THR B CA 1
ATOM 2094 C C . THR B 1 28 ? 47.52300 31.11600 46.12700 1.000 23.39521 28 THR B C 1
ATOM 2095 O O . THR B 1 28 ? 48.66700 31.31000 46.54900 1.000 22.64727 28 THR B O 1
ATOM 2099 N N . GLN B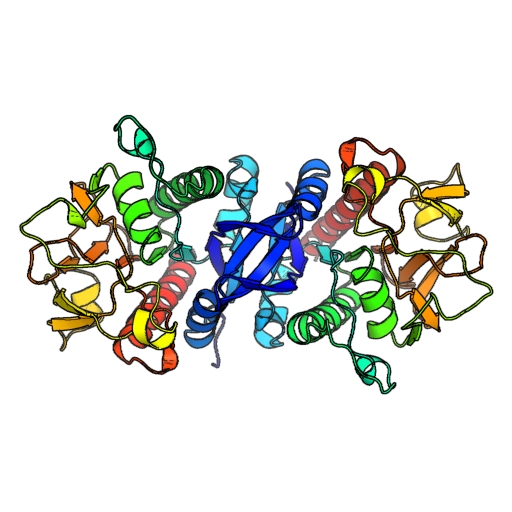 1 29 ? 47.13300 31.42800 44.89500 1.000 18.70217 29 GLN B N 1
ATOM 2100 C CA . GLN B 1 29 ? 47.95900 32.21300 43.99000 1.000 19.58331 29 GLN B CA 1
ATOM 2101 C C . GLN B 1 29 ? 47.58500 33.68200 44.13700 1.000 24.48847 29 GLN B C 1
ATOM 2102 O O . GLN B 1 29 ? 46.40200 34.03500 44.09000 1.000 23.35744 29 GLN B O 1
ATOM 2108 N N . THR B 1 30 ? 48.59100 34.53500 44.32300 1.000 23.70196 30 THR B N 1
ATOM 2109 C CA . THR B 1 30 ? 48.36200 35.92800 44.67900 1.000 28.19372 30 THR B CA 1
ATOM 2110 C C . THR B 1 30 ? 49.09600 36.86000 43.72500 1.000 25.87587 30 THR B C 1
ATOM 2111 O O . THR B 1 30 ? 50.08400 36.48800 43.08600 1.000 23.36203 30 THR B O 1
ATOM 2115 N N . LEU B 1 31 ? 48.59600 38.09100 43.65200 1.000 24.70110 31 LEU B N 1
ATOM 2116 C CA . LEU B 1 31 ? 49.22800 39.15300 42.87800 1.000 24.32608 31 LEU B CA 1
ATOM 2117 C C . LEU B 1 31 ? 48.85300 40.48200 43.51200 1.000 26.54084 31 LEU B C 1
ATOM 2118 O O . LEU B 1 31 ? 47.67400 40.84800 43.52700 1.000 25.38647 31 LEU B O 1
ATOM 2123 N N . GLN B 1 32 ? 49.84800 41.19500 44.03800 1.000 22.79339 32 GLN B N 1
ATOM 2124 C CA . GLN B 1 32 ? 49.58200 42.46600 44.69600 1.000 25.74630 32 GLN B CA 1
ATOM 2125 C C . GLN B 1 32 ? 49.01800 43.47600 43.70400 1.000 23.65802 32 GLN B C 1
ATOM 2126 O O . GLN B 1 32 ? 49.44800 43.54700 42.54900 1.000 19.59613 32 GLN B O 1
ATOM 2132 N N . GLU B 1 33 ? 48.04100 44.26100 44.16700 1.000 20.34370 33 GLU B N 1
ATOM 2133 C CA . GLU B 1 33 ? 47.34000 45.17900 43.27600 1.000 21.92201 33 GLU B CA 1
ATOM 2134 C C . GLU B 1 33 ? 48.25100 46.28700 42.75800 1.000 25.69743 33 GLU B C 1
ATOM 2135 O O . GLU B 1 33 ? 48.03700 46.78500 41.64700 1.000 23.14624 33 GLU B O 1
ATOM 2141 N N . LYS B 1 34 ? 49.26400 46.68600 43.53200 1.000 22.16782 34 LYS B N 1
ATOM 2142 C CA . LYS B 1 34 ? 50.11500 47.78500 43.08500 1.000 24.94131 34 LYS B CA 1
ATOM 2143 C C . LYS B 1 34 ? 50.90900 47.41400 41.83800 1.000 20.30686 34 LYS B C 1
ATOM 2144 O O . LYS B 1 34 ? 51.20500 48.28700 41.01500 1.000 23.02814 34 LYS B O 1
ATOM 2150 N N . TYR B 1 35 ? 51.25300 46.13500 41.66800 1.000 20.25996 35 TYR B N 1
ATOM 2151 C CA . TYR B 1 35 ? 51.85200 45.71000 40.40700 1.000 22.78863 35 TYR B CA 1
ATOM 2152 C C . TYR B 1 35 ? 50.84800 45.81700 39.26700 1.000 25.09497 35 TYR B C 1
ATOM 2153 O O . TYR B 1 35 ? 51.21400 46.15300 38.13500 1.000 23.71338 35 TYR B O 1
ATOM 2162 N N . LEU B 1 36 ? 49.57200 45.55100 39.55800 1.000 22.99334 36 LEU B N 1
ATOM 2163 C CA . LEU B 1 36 ? 48.53400 45.63600 38.53700 1.000 24.48677 36 LEU B CA 1
ATOM 2164 C C . LEU B 1 36 ? 48.23100 47.08100 38.17200 1.000 23.70082 36 LEU B C 1
ATOM 2165 O O . LEU B 1 36 ? 48.07000 47.40700 36.99000 1.000 26.93881 36 LEU B O 1
ATOM 2170 N N . ASN B 1 37 ? 48.14100 47.95900 39.17500 1.000 27.42213 37 ASN B N 1
ATOM 2171 C CA . ASN B 1 37 ? 47.79300 49.35400 38.92200 1.000 25.35175 37 ASN B CA 1
ATOM 2172 C C . ASN B 1 37 ? 48.81200 50.02400 38.00800 1.000 27.29031 37 ASN B C 1
ATOM 2173 O O . ASN B 1 37 ? 48.45000 50.85600 37.16700 1.000 26.75207 37 ASN B O 1
ATOM 2178 N N . ALA B 1 38 ? 50.09100 49.67200 38.15600 1.000 25.11453 38 ALA B N 1
ATOM 2179 C CA . ALA B 1 38 ? 51.12900 50.30200 37.34600 1.000 23.76638 38 ALA B CA 1
ATOM 2180 C C . ALA B 1 38 ? 51.00900 49.90400 35.88000 1.000 23.45165 38 ALA B C 1
ATOM 2181 O O . ALA B 1 38 ? 51.20300 50.73800 34.98800 1.000 25.15848 38 ALA B O 1
ATOM 2183 N N . ILE B 1 39 ? 50.69500 48.63400 35.61200 1.000 24.02509 39 ILE B N 1
ATOM 2184 C CA . ILE B 1 39 ? 50.51100 48.18700 34.23300 1.000 23.56670 39 ILE B CA 1
ATOM 2185 C C . ILE B 1 39 ? 49.29400 48.86600 33.61700 1.000 27.47605 39 ILE B C 1
ATOM 2186 O O . ILE B 1 39 ? 49.33100 49.33000 32.47100 1.000 28.28878 39 ILE B O 1
ATOM 2191 N N . ILE B 1 40 ? 48.19800 48.93600 34.37800 1.000 27.99841 40 ILE B N 1
ATOM 2192 C CA . ILE B 1 40 ? 46.97600 49.57400 33.89300 1.000 23.89463 40 ILE B CA 1
ATOM 2193 C C . ILE B 1 40 ? 47.24900 51.02200 33.50600 1.000 26.30463 40 ILE B C 1
ATOM 2194 O O . ILE B 1 40 ? 46.88200 51.47300 32.41400 1.000 27.88247 40 ILE B O 1
ATOM 2199 N N . HIS B 1 41 ? 47.90300 51.77000 34.39900 1.000 26.96441 41 HIS B N 1
ATOM 2200 C CA . HIS B 1 41 ? 48.15100 53.18700 34.14800 1.000 29.65651 41 HIS B CA 1
ATOM 2201 C C . HIS B 1 41 ? 49.01400 53.40200 32.91100 1.000 30.77154 41 HIS B C 1
ATOM 2202 O O . HIS B 1 41 ? 48.88800 54.43100 32.23900 1.000 33.32422 41 HIS B O 1
ATOM 2209 N N . ALA B 1 42 ? 49.88500 52.44800 32.59100 1.000 29.25163 42 ALA B N 1
ATOM 2210 C CA . ALA B 1 42 ? 50.76600 52.55800 31.43500 1.000 33.20023 42 ALA B CA 1
ATOM 2211 C C . ALA B 1 42 ? 50.12200 52.06800 30.14400 1.000 34.56618 42 ALA B C 1
ATOM 2212 O O . ALA B 1 42 ? 50.73400 52.19700 29.07900 1.000 32.30124 42 ALA B O 1
ATOM 2214 N N . GLY B 1 43 ? 48.91600 51.51200 30.20700 1.000 29.61983 43 GLY B N 1
ATOM 2215 C CA . GLY B 1 43 ? 48.20500 51.09000 29.02000 1.000 30.24273 43 GLY B CA 1
ATOM 2216 C C . GLY B 1 43 ? 48.21100 49.60500 28.73700 1.000 30.96526 43 GLY B C 1
ATOM 2217 O O . GLY B 1 43 ? 47.87900 49.20800 27.61500 1.000 31.40244 43 GLY B O 1
ATOM 2218 N N . GLY B 1 44 ? 48.57200 48.77300 29.71000 1.000 32.90299 44 GLY B N 1
ATOM 2219 C CA . GLY B 1 44 ? 48.59500 47.34500 29.49500 1.000 30.76028 44 GLY B CA 1
ATOM 2220 C C . GLY B 1 44 ? 47.32400 46.65100 29.95200 1.000 28.77696 44 GLY B C 1
ATOM 2221 O O . GLY B 1 44 ? 46.55500 47.17400 30.75900 1.000 29.29046 44 GLY B O 1
ATOM 2222 N N . LEU B 1 45 ? 47.11000 45.45400 29.40700 1.000 24.39314 45 LEU B N 1
ATOM 2223 C CA . LEU B 1 45 ? 46.00500 44.58800 29.80400 1.000 26.91959 45 LEU B CA 1
ATOM 2224 C C . LEU B 1 45 ? 46.58200 43.39600 30.55400 1.000 24.45861 45 LEU B C 1
ATOM 2225 O O . LEU B 1 45 ? 47.05300 42.43500 29.92500 1.000 25.65602 45 LEU B O 1
ATOM 2230 N N . PRO B 1 46 ? 46.57900 43.40600 31.88500 1.000 23.04765 46 PRO B N 1
ATOM 2231 C CA . PRO B 1 46 ? 47.23800 42.33400 32.63600 1.000 24.55827 46 PRO B CA 1
ATOM 2232 C C . PRO B 1 46 ? 46.34200 41.12200 32.82600 1.000 25.79020 46 PRO B C 1
ATOM 2233 O O . PRO B 1 46 ? 45.13500 41.23800 33.05100 1.000 28.26920 46 PRO B O 1
ATOM 2237 N N . ILE B 1 47 ? 46.95500 39.94500 32.73100 1.000 27.02292 47 ILE B N 1
ATOM 2238 C CA . ILE B 1 47 ? 46.32700 38.69000 33.12200 1.000 27.01255 47 ILE B CA 1
ATOM 2239 C C . ILE B 1 47 ? 47.31200 37.94200 34.01000 1.000 25.19651 47 ILE B C 1
ATOM 2240 O O . ILE B 1 47 ? 48.50100 37.84900 33.68600 1.000 28.43682 47 ILE B O 1
ATOM 2245 N N . ALA B 1 48 ? 46.82600 37.43700 35.13900 1.000 21.43168 48 ALA B N 1
ATOM 2246 C CA . ALA B 1 48 ? 47.68500 36.78600 36.11700 1.000 22.69389 48 ALA B CA 1
ATOM 2247 C C . ALA B 1 48 ? 47.87100 35.31700 35.76300 1.000 26.32681 48 ALA B C 1
ATOM 2248 O O . ALA B 1 48 ? 46.91700 34.62800 35.38900 1.000 25.15043 48 ALA B O 1
ATOM 2250 N N . LEU B 1 49 ? 49.10900 34.84300 35.88800 1.000 24.39494 49 LEU B N 1
ATOM 2251 C CA . LEU B 1 49 ? 49.47300 33.49900 35.45400 1.000 26.61155 49 LEU B CA 1
ATOM 2252 C C . LEU B 1 49 ? 49.73100 32.60100 36.65500 1.000 23.65770 49 LEU B C 1
ATOM 2253 O O . LEU B 1 49 ? 50.71800 32.81000 37.37800 1.000 21.60495 49 LEU B O 1
ATOM 2258 N N . PRO B 1 50 ? 48.89200 31.59800 36.90600 1.000 25.26230 50 PRO B N 1
ATOM 2259 C CA . PRO B 1 50 ? 49.15900 30.66500 38.00600 1.000 23.36855 50 PRO B CA 1
ATOM 2260 C C . PRO B 1 50 ? 50.34900 29.76600 37.70800 1.000 25.49226 50 PRO B C 1
ATOM 2261 O O . PRO B 1 50 ? 50.74900 29.56600 36.55900 1.000 25.10640 50 PRO B O 1
ATOM 2265 N N . HIS B 1 51 ? 50.90600 29.20200 38.78500 1.000 22.95565 51 HIS B N 1
ATOM 2266 C CA . HIS B 1 51 ? 52.10000 28.37100 38.67800 1.000 26.69482 51 HIS B CA 1
ATOM 2267 C C . HIS B 1 51 ? 51.85400 27.09100 37.89200 1.000 30.16030 51 HIS B C 1
ATOM 2268 O O . HIS B 1 51 ? 52.80500 26.52700 37.34000 1.000 32.16697 51 HIS B O 1
ATOM 2275 N N . ALA B 1 52 ? 50.60600 26.61900 37.82700 1.000 28.55532 52 ALA B N 1
ATOM 2276 C CA . ALA B 1 52 ? 50.30900 25.41700 37.05600 1.000 29.15283 52 ALA B CA 1
ATOM 2277 C C . ALA B 1 52 ? 50.57000 25.60800 35.56900 1.000 24.71084 52 ALA B C 1
ATOM 2278 O O . ALA B 1 52 ? 50.75600 24.61900 34.85000 1.000 26.76049 52 ALA B O 1
ATOM 2280 N N . LEU B 1 53 ? 50.59300 26.85400 35.09200 1.000 22.85513 53 LEU B N 1
ATOM 2281 C CA . LEU B 1 53 ? 50.87200 27.12900 33.68900 1.000 23.82051 53 LEU B CA 1
ATOM 2282 C C . LEU B 1 53 ? 52.31800 26.84900 33.30900 1.000 28.83538 53 LEU B C 1
ATOM 2283 O O . LEU B 1 53 ? 52.64400 26.89000 32.11800 1.000 30.80457 53 LEU B O 1
ATOM 2288 N N . ALA B 1 54 ? 53.18800 26.56800 34.28400 1.000 28.87217 54 ALA B N 1
ATOM 2289 C CA . ALA B 1 54 ? 54.56000 26.18900 33.97300 1.000 32.89102 54 ALA B CA 1
ATOM 2290 C C . ALA B 1 54 ? 54.63000 24.86700 33.22300 1.000 37.04754 54 ALA B C 1
ATOM 2291 O O . ALA B 1 54 ? 55.68700 24.53400 32.67600 1.000 38.76429 54 ALA B O 1
ATOM 2293 N N . GLU B 1 55 ? 53.53900 24.10900 33.19700 1.000 35.12191 55 GLU B N 1
ATOM 2294 C CA . GLU B 1 55 ? 53.48900 22.88900 32.40800 1.000 35.99888 55 GLU B CA 1
ATOM 2295 C C . GLU B 1 55 ? 53.77300 23.22300 30.94500 1.000 35.67553 55 GLU B C 1
ATOM 2296 O O . GLU B 1 55 ? 53.14200 24.13300 30.38900 1.000 37.03056 55 GLU B O 1
ATOM 2302 N N . PRO B 1 56 ? 54.71700 22.53100 30.29800 1.000 40.82319 56 PRO B N 1
ATOM 2303 C CA . PRO B 1 56 ? 55.14600 22.95500 28.95300 1.000 43.77513 56 PRO B CA 1
ATOM 2304 C C . PRO B 1 56 ? 54.02600 23.02200 27.92700 1.000 41.39718 56 PRO B C 1
ATOM 2305 O O . PRO B 1 56 ? 53.98500 23.97200 27.13500 1.000 38.86338 56 PRO B O 1
ATOM 2309 N N . SER B 1 57 ? 53.11400 22.04700 27.91300 1.000 36.45460 57 SER B N 1
ATOM 2310 C CA . SER B 1 57 ? 52.06000 22.05500 26.90200 1.000 43.18780 57 SER B CA 1
ATOM 2311 C C . SER B 1 57 ? 51.10400 23.22700 27.09100 1.000 38.26396 57 SER B C 1
ATOM 2312 O O . SER B 1 57 ? 50.58200 23.76200 26.10700 1.000 40.90655 57 SER B O 1
ATOM 2315 N N . LEU B 1 58 ? 50.86700 23.64200 28.33600 1.000 33.48903 58 LEU B N 1
ATOM 2316 C CA . LEU B 1 58 ? 50.01500 24.80200 28.57600 1.000 34.11123 58 LEU B CA 1
ATOM 2317 C C . LEU B 1 58 ? 50.75100 26.10500 28.28600 1.000 34.49257 58 LEU B C 1
ATOM 2318 O O . LEU B 1 58 ? 50.16000 27.04700 27.74700 1.000 34.27555 58 LEU B O 1
ATOM 2323 N N . LEU B 1 59 ? 52.03700 26.17500 28.63800 1.000 30.79835 59 LEU B N 1
ATOM 2324 C CA . LEU B 1 59 ? 52.80300 27.39500 28.41000 1.000 29.51254 59 LEU B CA 1
ATOM 2325 C C . LEU B 1 59 ? 52.93700 27.69700 26.92300 1.000 30.80277 59 LEU B C 1
ATOM 2326 O O . LEU B 1 59 ? 52.80600 28.85300 26.50300 1.000 30.43678 59 LEU B O 1
ATOM 2331 N N . GLU B 1 60 ? 53.19500 26.66900 26.10900 1.000 33.90098 60 GLU B N 1
ATOM 2332 C CA . GLU B 1 60 ? 53.34500 26.88100 24.67200 1.000 40.50078 60 GLU B CA 1
ATOM 2333 C C . GLU B 1 60 ? 52.06000 27.39800 24.04000 1.000 41.03947 60 GLU B C 1
ATOM 2334 O O . GLU B 1 60 ? 52.11000 28.16200 23.06900 1.000 41.26629 60 GLU B O 1
ATOM 2340 N N . GLN B 1 61 ? 50.90200 26.99600 24.56900 1.000 40.98061 61 GLN B N 1
ATOM 2341 C CA . GLN B 1 61 ? 49.63800 27.48100 24.02600 1.000 39.81397 61 GLN B CA 1
ATOM 2342 C C . GLN B 1 61 ? 49.37100 28.92800 24.42000 1.000 37.89989 61 GLN B C 1
ATOM 2343 O O . GLN B 1 61 ? 48.70000 29.65600 23.68000 1.000 31.51884 61 GLN B O 1
ATOM 2349 N N . LEU B 1 62 ? 49.88600 29.36300 25.56900 1.000 34.29941 62 LEU B N 1
ATOM 2350 C CA . LEU B 1 62 ? 49.58400 30.68900 26.09400 1.000 32.65727 62 LEU B CA 1
ATOM 2351 C C . LEU B 1 62 ? 50.50600 31.76900 25.53500 1.000 32.51609 62 LEU B C 1
ATOM 2352 O O . LEU B 1 62 ? 50.05900 32.89700 25.29800 1.000 32.84900 62 LEU B O 1
ATOM 2357 N N . LEU B 1 63 ? 51.78100 31.44600 25.32300 1.000 28.35588 63 LEU B N 1
ATOM 2358 C CA . LEU B 1 63 ? 52.75500 32.44700 24.89100 1.000 33.19307 63 LEU B CA 1
ATOM 2359 C C . LEU B 1 63 ? 52.34100 33.24800 23.65900 1.000 36.15875 63 LEU B C 1
ATOM 2360 O O . LEU B 1 63 ? 52.55700 34.47200 23.66100 1.000 28.88288 63 LEU B O 1
ATOM 2365 N N . PRO B 1 64 ? 51.76800 32.66200 22.59900 1.000 36.15021 64 PRO B N 1
ATOM 2366 C CA . PRO B 1 64 ? 51.35100 33.49000 21.45300 1.000 35.86223 64 PRO B CA 1
ATOM 2367 C C . PRO B 1 64 ? 50.32400 34.55200 21.80400 1.000 34.14548 64 PRO B C 1
ATOM 2368 O O . PRO B 1 64 ? 50.19000 35.53100 21.05900 1.000 36.06104 64 PRO B O 1
ATOM 2372 N N . LYS B 1 65 ? 49.60000 34.39700 22.90800 1.000 34.29402 65 LYS B N 1
ATOM 2373 C CA . LYS B 1 65 ? 48.58900 35.36100 23.31900 1.000 36.87352 65 LYS B CA 1
ATOM 2374 C C . LYS B 1 65 ? 49.13000 36.42500 24.26500 1.000 34.64212 65 LYS B C 1
ATOM 2375 O O . LYS B 1 65 ? 48.38100 37.32800 24.65200 1.000 33.47213 65 LYS B O 1
ATOM 2381 N N . LEU B 1 66 ? 50.40400 36.34900 24.63800 1.000 30.88451 66 LEU B N 1
ATOM 2382 C CA . LEU B 1 66 ? 51.02600 37.32800 25.51800 1.000 27.66909 66 LEU B CA 1
ATOM 2383 C C . LEU B 1 66 ? 51.89300 38.27500 24.70100 1.000 30.39860 66 LEU B C 1
ATOM 2384 O O . LEU B 1 66 ? 52.73500 37.83100 23.91200 1.000 32.62894 66 LEU B O 1
ATOM 2389 N N . ASP B 1 67 ? 51.68300 39.57700 24.88800 1.000 28.77072 67 ASP B N 1
ATOM 2390 C CA . ASP B 1 67 ? 52.51700 40.59200 24.26200 1.000 29.98816 67 ASP B CA 1
ATOM 2391 C C . ASP B 1 67 ? 53.65000 41.06300 25.16300 1.000 27.23696 67 ASP B C 1
ATOM 2392 O O . ASP B 1 67 ? 54.51200 41.81900 24.70400 1.000 28.57149 67 ASP B O 1
ATOM 2397 N N . GLY B 1 68 ? 53.66500 40.63600 26.42100 1.000 25.85544 68 GLY B N 1
ATOM 2398 C CA . GLY B 1 68 ? 54.72200 41.00700 27.34100 1.000 26.84569 68 GLY B CA 1
ATOM 2399 C C . GLY B 1 68 ? 54.64900 40.16400 28.59300 1.000 29.96478 68 GLY B C 1
ATOM 2400 O O . GLY B 1 68 ? 53.58700 39.64500 28.95400 1.000 31.84556 68 GLY B O 1
ATOM 2401 N N . ILE B 1 69 ? 55.79900 40.02700 29.24900 1.000 26.82557 69 ILE B N 1
ATOM 2402 C CA . ILE B 1 69 ? 55.92500 39.24700 30.47500 1.000 25.54949 69 ILE B CA 1
ATOM 2403 C C . ILE B 1 69 ? 56.28400 40.19400 31.61100 1.000 25.44321 69 ILE B C 1
ATOM 2404 O O . ILE B 1 69 ? 57.17800 41.03600 31.46600 1.000 26.38449 69 ILE B O 1
ATOM 2409 N N . TYR B 1 70 ? 55.59400 40.04700 32.74000 1.000 26.68684 70 TYR B N 1
ATOM 2410 C CA . TYR B 1 70 ? 55.70600 40.95600 33.87600 1.000 25.28185 70 TYR B CA 1
ATOM 2411 C C . TYR B 1 70 ? 56.06500 40.13300 35.10600 1.000 24.41293 70 TYR B C 1
ATOM 2412 O O . TYR B 1 70 ? 55.27500 39.29100 35.54600 1.000 20.36415 70 TYR B O 1
ATOM 2421 N N . LEU B 1 71 ? 57.25800 40.36600 35.65400 1.000 21.48054 71 LEU B N 1
ATOM 2422 C CA . LEU B 1 71 ? 57.74400 39.62600 36.81500 1.000 21.75141 71 LEU B CA 1
ATOM 2423 C C . LEU B 1 71 ? 57.71900 40.52400 38.04400 1.000 21.01440 71 LEU B C 1
ATOM 2424 O O . LEU B 1 71 ? 58.65400 41.31300 38.25500 1.000 23.80932 71 LEU B O 1
ATOM 2429 N N . PRO B 1 72 ? 56.69100 40.44600 38.88400 1.000 17.98992 72 PRO B N 1
ATOM 2430 C CA . PRO B 1 72 ? 56.64500 41.29800 40.07500 1.000 21.94867 72 PRO B CA 1
ATOM 2431 C C . PRO B 1 72 ? 57.65100 40.85200 41.12400 1.000 23.54222 72 PRO B C 1
ATOM 2432 O O . PRO B 1 72 ? 58.17900 39.73900 41.09500 1.000 23.84448 72 PRO B O 1
ATOM 2436 N N . GLY B 1 73 ? 57.91300 41.75400 42.06200 1.000 26.78961 73 GLY B N 1
ATOM 2437 C CA . GLY B 1 73 ? 58.68100 41.40000 43.23600 1.000 29.92753 73 GLY B CA 1
ATOM 2438 C C . GLY B 1 73 ? 57.86000 40.57800 44.21100 1.000 28.20887 73 GLY B C 1
ATOM 2439 O O . GLY B 1 73 ? 56.65600 40.37300 44.04800 1.000 24.28209 73 GLY B O 1
ATOM 2440 N N . SER B 1 74 ? 58.53600 40.09900 45.25300 1.000 30.67600 74 SER B N 1
ATOM 2441 C CA . SER B 1 74 ? 57.90500 39.24200 46.24900 1.000 30.73821 74 SER B CA 1
ATOM 2442 C C . SER B 1 74 ? 58.84200 39.06700 47.43700 1.000 29.46429 74 SER B C 1
ATOM 2443 O O . SER B 1 74 ? 60.06600 39.14800 47.27400 1.000 32.89546 74 SER B O 1
ATOM 2446 N N . PRO B 1 75 ? 58.31800 38.83300 48.64400 1.000 31.86795 75 PRO B N 1
ATOM 2447 C CA . PRO B 1 75 ? 59.21000 38.53300 49.77700 1.000 34.12579 75 PRO B CA 1
ATOM 2448 C C . PRO B 1 75 ? 60.02500 37.26700 49.58900 1.000 29.25449 75 PRO B C 1
ATOM 2449 O O . PRO B 1 75 ? 61.07500 37.12400 50.22800 1.000 34.07283 75 PRO B O 1
ATOM 2453 N N . SER B 1 76 ? 59.58100 36.34500 48.74100 1.000 31.55427 76 SER B N 1
ATOM 2454 C CA . SER B 1 76 ? 60.29300 35.08900 48.57100 1.000 32.52818 76 SER B CA 1
ATOM 2455 C C . SER B 1 76 ? 61.60000 35.29400 47.81400 1.000 33.49342 76 SER B C 1
ATOM 2456 O O . SER B 1 76 ? 61.75700 36.24300 47.03900 1.000 34.68369 76 SER B O 1
ATOM 2459 N N . ASN B 1 77 ? 62.54900 34.39100 48.06300 1.000 31.54711 77 ASN B N 1
ATOM 2460 C CA . ASN B 1 77 ? 63.84000 34.36700 47.39400 1.000 30.18956 77 ASN B CA 1
ATOM 2461 C C . ASN B 1 77 ? 63.93700 33.13700 46.50500 1.000 28.63486 77 ASN B C 1
ATOM 2462 O O . ASN B 1 77 ? 63.31200 32.10700 46.77300 1.000 25.64473 77 ASN B O 1
ATOM 2467 N N . VAL B 1 78 ? 64.72700 33.26000 45.43600 1.000 27.82844 78 VAL B N 1
ATOM 2468 C CA . VAL B 1 78 ? 64.95300 32.13600 44.53800 1.000 24.45773 78 VAL B CA 1
ATOM 2469 C C . VAL B 1 78 ? 65.69100 31.02900 45.28000 1.000 23.25162 78 VAL B C 1
ATOM 2470 O O . VAL B 1 78 ? 66.57600 31.29000 46.10500 1.000 23.42792 78 VAL B O 1
ATOM 2474 N N . GLN B 1 79 ? 65.31700 29.78400 44.99800 1.000 24.65617 79 GLN B N 1
ATOM 2475 C CA . GLN B 1 79 ? 66.00000 28.64800 45.60100 1.000 26.82542 79 GLN B CA 1
ATOM 2476 C C . GLN B 1 79 ? 67.47100 28.65400 45.19600 1.000 26.19946 79 GLN B C 1
ATOM 2477 O O . GLN B 1 79 ? 67.77800 28.75100 43.99900 1.000 23.20954 79 GLN B O 1
ATOM 2483 N N . PRO B 1 80 ? 68.40200 28.55700 46.14800 1.000 28.09663 80 PRO B N 1
ATOM 2484 C CA . PRO B 1 80 ? 69.82800 28.66800 45.79800 1.000 32.68037 80 PRO B CA 1
ATOM 2485 C C . PRO B 1 80 ? 70.32300 27.58500 44.85300 1.000 34.14548 80 PRO B C 1
ATOM 2486 O O . PRO B 1 80 ? 71.33000 27.80200 44.16800 1.000 31.16737 80 PRO B O 1
ATOM 2490 N N . HIS B 1 81 ? 69.65600 26.42900 44.78700 1.000 34.97569 81 HIS B N 1
ATOM 2491 C CA . HIS B 1 81 ? 70.10600 25.37600 43.88400 1.000 37.12118 81 HIS B CA 1
ATOM 2492 C C . HIS B 1 81 ? 69.85700 25.71100 42.42100 1.000 31.21296 81 HIS B C 1
ATOM 2493 O O . HIS B 1 81 ? 70.42000 25.04300 41.54700 1.000 31.47675 81 HIS B O 1
ATOM 2500 N N . LEU B 1 82 ? 69.03700 26.72400 42.13200 1.000 28.34393 82 LEU B N 1
ATOM 2501 C CA . LEU B 1 82 ? 68.80000 27.10700 40.74700 1.000 27.44177 82 LEU B CA 1
ATOM 2502 C C . LEU B 1 82 ? 69.99300 27.82800 40.13500 1.000 27.22144 82 LEU B C 1
ATOM 2503 O O . LEU B 1 82 ? 70.08700 27.90600 38.90500 1.000 27.53339 82 LEU B O 1
ATOM 2508 N N . TYR B 1 83 ? 70.90300 28.35800 40.95500 1.000 28.04656 83 TYR B N 1
ATOM 2509 C CA . TYR B 1 83 ? 72.17000 28.88900 40.46800 1.000 31.15481 83 TYR B CA 1
ATOM 2510 C C . TYR B 1 83 ? 73.35500 28.14100 41.07300 1.000 34.86963 83 TYR B C 1
ATOM 2511 O O . TYR B 1 83 ? 74.42200 28.71800 41.29200 1.000 38.84028 83 TYR B O 1
ATOM 2520 N N . GLY B 1 84 ? 73.17200 26.85100 41.35200 1.000 37.22557 84 GLY B N 1
ATOM 2521 C CA . GLY B 1 84 ? 74.28200 25.97700 41.67800 1.000 39.99426 84 GLY B CA 1
ATOM 2522 C C . GLY B 1 84 ? 74.79300 26.03200 43.09900 1.000 39.63195 84 GLY B C 1
ATOM 2523 O O . GLY B 1 84 ? 75.89600 25.54400 43.36100 1.000 38.43172 84 GLY B O 1
ATOM 2524 N N . GLU B 1 85 ? 74.03300 26.59800 44.03000 1.000 36.79394 85 GLU B N 1
ATOM 2525 C CA . GLU B 1 85 ? 74.45300 26.67700 45.42000 1.000 39.20612 85 GLU B CA 1
ATOM 2526 C C . GLU B 1 85 ? 73.64800 25.70500 46.27300 1.000 39.84310 85 GLU B C 1
ATOM 2527 O O . GLU B 1 85 ? 72.55800 25.26600 45.89900 1.000 37.04031 85 GLU B O 1
ATOM 2533 N N . ASN B 1 86 ? 74.20600 25.36700 47.42900 1.000 43.39313 86 ASN B N 1
ATOM 2534 C CA . ASN B 1 86 ? 73.60700 24.39700 48.33300 1.000 47.92538 86 ASN B CA 1
ATOM 2535 C C . ASN B 1 86 ? 72.94500 25.09700 49.51400 1.000 43.34107 86 ASN B C 1
ATOM 2536 O O . ASN B 1 86 ? 73.25500 26.24400 49.84500 1.000 44.80035 86 ASN B O 1
ATOM 2541 N N . GLY B 1 87 ? 72.01900 24.38300 50.15000 1.000 40.79953 87 GLY B N 1
ATOM 2542 C CA . GLY B 1 87 ? 71.26400 24.93100 51.25800 1.000 41.19548 87 GLY B CA 1
ATOM 2543 C C . GLY B 1 87 ? 70.01500 25.65700 50.80500 1.000 37.42269 87 GLY B C 1
ATOM 2544 O O . GLY B 1 87 ? 69.71500 25.79000 49.61500 1.000 34.55868 87 GLY B O 1
ATOM 2545 N N . ASP B 1 88 ? 69.26400 26.13700 51.79000 1.000 36.23628 88 ASP B N 1
ATOM 2546 C CA . ASP B 1 88 ? 68.03300 26.87100 51.54300 1.000 39.68099 88 ASP B CA 1
ATOM 2547 C C . ASP B 1 88 ? 68.11500 28.25800 52.16700 1.000 43.71465 88 ASP B C 1
ATOM 2548 O O . ASP B 1 88 ? 69.04900 28.58700 52.90200 1.000 45.26060 88 ASP B O 1
ATOM 2553 N N . GLU B 1 89 ? 67.11500 29.06800 51.85700 1.000 44.81574 89 GLU B N 1
ATOM 2554 C CA . GLU B 1 89 ? 66.92900 30.38900 52.42900 1.000 47.59738 89 GLU B CA 1
ATOM 2555 C C . GLU B 1 89 ? 65.49700 30.49800 52.92700 1.000 47.08292 89 GLU B C 1
ATOM 2556 O O . GLU B 1 89 ? 64.61000 29.78600 52.44400 1.000 44.19495 89 GLU B O 1
ATOM 2562 N N . PRO B 1 90 ? 65.24400 31.36000 53.91100 1.000 51.11743 90 PRO B N 1
ATOM 2563 C CA . PRO B 1 90 ? 63.86400 31.55300 54.37100 1.000 53.80365 90 PRO B CA 1
ATOM 2564 C C . PRO B 1 90 ? 62.97400 32.06300 53.24800 1.000 50.47784 90 PRO B C 1
ATOM 2565 O O . PRO B 1 90 ? 63.41900 32.78300 52.35100 1.000 48.70657 90 PRO B O 1
ATOM 2569 N N . ASP B 1 91 ? 61.70300 31.66000 53.30300 1.000 48.83039 91 ASP B N 1
ATOM 2570 C CA . ASP B 1 91 ? 60.68000 32.10600 52.36300 1.000 45.67621 91 ASP B CA 1
ATOM 2571 C C . ASP B 1 91 ? 61.01600 31.72000 50.92800 1.000 40.22292 91 ASP B C 1
ATOM 2572 O O . ASP B 1 91 ? 61.49800 32.54900 50.15000 1.000 37.97224 91 ASP B O 1
ATOM 2577 N N . ALA B 1 92 ? 60.76300 30.46700 50.57000 1.000 39.38042 92 ALA B N 1
ATOM 2578 C CA . ALA B 1 92 ? 60.92900 29.99200 49.20700 1.000 35.96460 92 ALA B CA 1
ATOM 2579 C C . ALA B 1 92 ? 59.57200 29.85900 48.52600 1.000 38.31940 92 ALA B C 1
ATOM 2580 O O . ALA B 1 92 ? 58.53700 29.68500 49.17300 1.000 29.21702 92 ALA B O 1
ATOM 2582 N N . ASP B 1 93 ? 59.59000 29.95200 47.20000 1.000 25.74215 93 ASP B N 1
ATOM 2583 C CA . ASP B 1 93 ? 58.39500 29.76000 46.37700 1.000 25.92063 93 ASP B CA 1
ATOM 2584 C C . ASP B 1 93 ? 58.79900 28.91500 45.18100 1.000 24.98573 93 ASP B C 1
ATOM 2585 O O . ASP B 1 93 ? 58.98900 29.42700 44.07100 1.000 24.23867 93 ASP B O 1
ATOM 2590 N N . PRO B 1 94 ? 58.95000 27.60200 45.37500 1.000 26.07475 94 PRO B N 1
ATOM 2591 C CA . PRO B 1 94 ? 59.40900 26.74600 44.26800 1.000 27.18421 94 PRO B CA 1
ATOM 2592 C C . PRO B 1 94 ? 58.49300 26.77800 43.05900 1.000 27.78361 94 PRO B C 1
ATOM 2593 O O . PRO B 1 94 ? 58.97700 26.66100 41.92500 1.000 26.99282 94 PRO B O 1
ATOM 2597 N N . GLY B 1 95 ? 57.18600 26.94400 43.26400 1.000 26.84476 95 GLY B N 1
ATOM 2598 C CA . GLY B 1 95 ? 56.27500 27.02100 42.13400 1.000 27.15179 95 GLY B CA 1
ATOM 2599 C C . GLY B 1 95 ? 56.52600 28.23600 41.26300 1.000 25.45928 95 GLY B C 1
ATOM 2600 O O . GLY B 1 95 ? 56.54400 28.13600 40.03400 1.000 25.02716 95 GLY B O 1
ATOM 2601 N N . ARG B 1 96 ? 56.72600 29.40100 41.88600 1.000 27.05528 96 ARG B N 1
ATOM 2602 C CA . ARG B 1 96 ? 57.05000 30.59500 41.11200 1.000 26.75307 96 ARG B CA 1
ATOM 2603 C C . ARG B 1 96 ? 58.39700 30.45000 40.41700 1.000 27.60715 96 ARG B C 1
ATOM 2604 O O . ARG B 1 96 ? 58.55000 30.86200 39.26100 1.000 27.29316 96 ARG B O 1
ATOM 2612 N N . ASP B 1 97 ? 59.38500 29.87300 41.10900 1.000 28.07924 97 ASP B N 1
ATOM 2613 C CA . ASP B 1 97 ? 60.67000 29.58000 40.48300 1.000 24.86258 97 ASP B CA 1
ATOM 2614 C C . ASP B 1 97 ? 60.48200 28.78400 39.19900 1.000 24.82581 97 ASP B C 1
ATOM 2615 O O . ASP B 1 97 ? 61.06100 29.11000 38.15700 1.000 25.68323 97 ASP B O 1
ATOM 2620 N N . LEU B 1 98 ? 59.66400 27.73200 39.26100 1.000 25.60227 98 LEU B N 1
ATOM 2621 C CA . LEU B 1 98 ? 59.42500 26.89400 38.09100 1.000 27.86480 98 LEU B CA 1
ATOM 2622 C C . LEU B 1 98 ? 58.82100 27.70200 36.94900 1.000 31.91241 98 LEU B C 1
ATOM 2623 O O . LEU B 1 98 ? 59.29500 27.63900 35.80800 1.000 24.04462 98 LEU B O 1
ATOM 2628 N N . LEU B 1 99 ? 57.77000 28.47400 37.24100 1.000 26.22576 99 LEU B N 1
ATOM 2629 C CA . LEU B 1 99 ? 57.11200 29.25600 36.19900 1.000 23.55505 99 LEU B CA 1
ATOM 2630 C C . LEU B 1 99 ? 58.01200 30.37500 35.68800 1.000 23.91257 99 LEU B C 1
ATOM 2631 O O . LEU B 1 99 ? 58.07400 30.62500 34.47900 1.000 24.28298 99 LEU B O 1
ATOM 2636 N N . SER B 1 100 ? 58.71900 31.05700 36.59400 1.000 25.61078 100 SER B N 1
ATOM 2637 C CA . SER B 1 100 ? 59.56400 32.17800 36.19100 1.000 25.45513 100 SER B CA 1
ATOM 2638 C C . SER B 1 100 ? 60.68300 31.72200 35.26500 1.000 25.63852 100 SER B C 1
ATOM 2639 O O . SER B 1 100 ? 60.92100 32.33100 34.21600 1.000 24.31451 100 SER B O 1
ATOM 2642 N N . MET B 1 101 ? 61.38800 30.65100 35.64000 1.000 23.87130 101 MET B N 1
ATOM 2643 C CA . MET B 1 101 ? 62.46900 30.15100 34.79700 1.000 29.16748 101 MET B CA 1
ATOM 2644 C C . MET B 1 101 ? 61.95200 29.73400 33.42700 1.000 30.69428 101 MET B C 1
ATOM 2645 O O . MET B 1 101 ? 62.57700 30.03100 32.40200 1.000 31.92040 101 MET B O 1
ATOM 2650 N N . ALA B 1 102 ? 60.80300 29.05700 33.38700 1.000 26.03659 102 ALA B N 1
ATOM 2651 C CA . ALA B 1 102 ? 60.27800 28.57100 32.11600 1.000 25.04109 102 ALA B CA 1
ATOM 2652 C C . ALA B 1 102 ? 59.82800 29.72400 31.22600 1.000 24.68486 102 ALA B C 1
ATOM 2653 O O . ALA B 1 102 ? 60.12000 29.74400 30.02500 1.000 25.85984 102 ALA B O 1
ATOM 2655 N N . ILE B 1 103 ? 59.12100 30.70000 31.79800 1.000 23.44077 103 ILE B N 1
ATOM 2656 C CA . ILE B 1 103 ? 58.56300 31.76000 30.96700 1.000 31.18629 103 ILE B CA 1
ATOM 2657 C C . ILE B 1 103 ? 59.63200 32.77000 30.55200 1.000 29.61839 103 ILE B C 1
ATOM 2658 O O . ILE B 1 103 ? 59.50000 33.41500 29.50600 1.000 30.33444 103 ILE B O 1
ATOM 2663 N N . ILE B 1 104 ? 60.70300 32.92200 31.33500 1.000 23.28425 104 ILE B N 1
ATOM 2664 C CA . ILE B 1 104 ? 61.80100 33.78900 30.91300 1.000 22.22849 104 ILE B CA 1
ATOM 2665 C C . ILE B 1 104 ? 62.50900 33.19200 29.70300 1.000 26.68484 104 ILE B C 1
ATOM 2666 O O . ILE B 1 104 ? 62.68400 33.85700 28.67600 1.000 35.69632 104 ILE B O 1
ATOM 2671 N N . ASN B 1 105 ? 62.92100 31.92400 29.80900 1.000 26.98194 105 ASN B N 1
ATOM 2672 C CA . ASN B 1 105 ? 63.61800 31.26400 28.70800 1.000 30.34303 105 ASN B CA 1
ATOM 2673 C C . ASN B 1 105 ? 62.77600 31.26300 27.44000 1.000 31.21428 105 ASN B C 1
ATOM 2674 O O 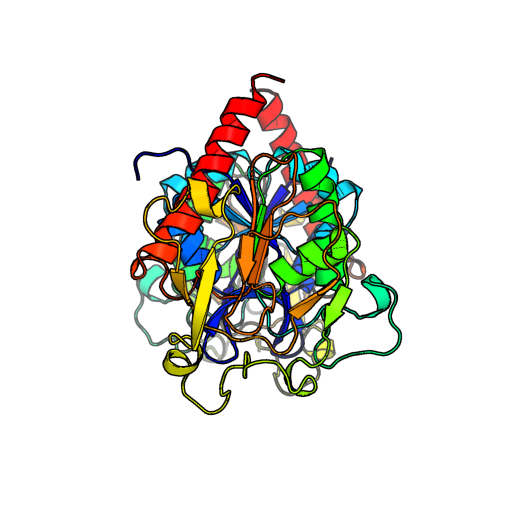. ASN B 1 105 ? 63.29800 31.46600 26.33700 1.000 31.86943 105 ASN B O 1
ATOM 2679 N N . ALA B 1 106 ? 61.47100 31.03000 27.57700 1.000 29.41563 106 ALA B N 1
ATOM 2680 C CA . ALA B 1 106 ? 60.59600 31.03000 26.41100 1.000 33.95051 106 ALA B CA 1
ATOM 2681 C C . ALA B 1 106 ? 60.46800 32.42600 25.81500 1.000 30.84601 106 ALA B C 1
ATOM 2682 O O . ALA B 1 106 ? 60.51700 32.59000 24.59100 1.000 30.84630 106 ALA B O 1
ATOM 2684 N N . ALA B 1 107 ? 60.31300 33.44500 26.66300 1.000 28.62861 107 ALA B N 1
ATOM 2685 C CA . ALA B 1 107 ? 60.16300 34.80500 26.15700 1.000 30.33756 107 ALA B CA 1
ATOM 2686 C C . ALA B 1 107 ? 61.45500 35.32900 25.54200 1.000 33.26047 107 ALA B C 1
ATOM 2687 O O . ALA B 1 107 ? 61.41100 36.18600 24.65200 1.000 34.26043 107 ALA B O 1
ATOM 2689 N N . LEU B 1 108 ? 62.61000 34.83900 25.99900 1.000 32.66703 108 LEU B N 1
ATOM 2690 C CA . LEU B 1 108 ? 63.86900 35.29700 25.42400 1.000 31.89633 108 LEU B CA 1
ATOM 2691 C C . LEU B 1 108 ? 64.08400 34.72600 24.03100 1.000 35.18087 108 LEU B C 1
ATOM 2692 O O . LEU B 1 108 ? 64.66500 35.39800 23.16900 1.000 37.05549 108 LEU B O 1
ATOM 2697 N N . GLU B 1 109 ? 63.61700 33.50100 23.78800 1.000 32.25163 109 GLU B N 1
ATOM 2698 C CA . GLU B 1 109 ? 63.69700 32.93500 22.45000 1.000 37.76830 109 GLU B CA 1
ATOM 2699 C C . GLU B 1 109 ? 62.66600 33.55300 21.51500 1.000 36.45560 109 GLU B C 1
ATOM 2700 O O . GLU B 1 109 ? 62.96000 33.77600 20.33600 1.000 39.04704 109 GLU B O 1
ATOM 2706 N N . ARG B 1 110 ? 61.46500 33.83800 22.01700 1.000 35.75739 110 ARG B N 1
ATOM 2707 C CA . ARG B 1 110 ? 60.41300 34.45300 21.21700 1.000 35.90587 110 ARG B CA 1
ATOM 2708 C C . ARG B 1 110 ? 60.52800 35.97000 21.14500 1.000 40.06212 110 ARG B C 1
ATOM 2709 O O . ARG B 1 110 ? 59.68700 36.60600 20.49900 1.000 36.18528 110 ARG B O 1
ATOM 2717 N N . ARG B 1 111 ? 61.53600 36.55700 21.79500 1.000 33.70035 111 ARG B N 1
ATOM 2718 C CA . ARG B 1 111 ? 61.75500 38.00600 21.79800 1.000 35.27639 111 ARG B CA 1
ATOM 2719 C C . ARG B 1 111 ? 60.52900 38.75400 22.32100 1.000 33.83270 111 ARG B C 1
ATOM 2720 O O . ARG B 1 111 ? 60.19800 39.84800 21.85700 1.000 33.03736 111 ARG B O 1
ATOM 2728 N N . ILE B 1 112 ? 59.85400 38.15900 23.29500 1.000 30.40770 112 ILE B N 1
ATOM 2729 C CA . ILE B 1 112 ? 58.72700 38.81600 23.96000 1.000 29.52737 112 ILE B CA 1
ATOM 2730 C C . ILE B 1 112 ? 59.27500 39.77200 25.01700 1.000 27.88186 112 ILE B C 1
ATOM 2731 O O . ILE B 1 112 ? 60.15700 39.37800 25.79500 1.000 30.92525 112 ILE B O 1
ATOM 2736 N N . PRO B 1 113 ? 58.79500 41.01400 25.07300 1.000 28.28584 113 PRO B N 1
ATOM 2737 C CA . PRO B 1 113 ? 59.31500 41.95900 26.06800 1.000 27.35214 113 PRO B CA 1
ATOM 2738 C C . PRO B 1 113 ? 59.09000 41.46600 27.49000 1.000 28.44538 113 PRO B C 1
ATOM 2739 O O . PRO B 1 113 ? 58.06200 40.86300 27.80600 1.000 25.28606 113 PRO B O 1
ATOM 2743 N N . ILE B 1 114 ? 60.07500 41.72400 28.34800 1.000 26.03392 114 ILE B N 1
ATOM 2744 C CA . ILE B 1 114 ? 60.02900 41.34300 29.75400 1.000 24.44908 114 ILE B CA 1
ATOM 2745 C C . ILE B 1 114 ? 60.35100 42.56400 30.60100 1.000 24.72673 114 ILE B C 1
ATOM 2746 O O . ILE B 1 114 ? 61.29500 43.30600 30.30600 1.000 23.45580 114 ILE B O 1
ATOM 2751 N N . PHE B 1 115 ? 59.56500 42.77300 31.65500 1.000 22.37137 115 PHE B N 1
ATOM 2752 C CA . PHE B 1 115 ? 59.85700 43.77700 32.67000 1.000 22.05890 115 PHE B CA 1
ATOM 2753 C C . PHE B 1 115 ? 59.80300 43.09800 34.02900 1.000 23.53054 115 PHE B C 1
ATOM 2754 O O . PHE B 1 115 ? 58.75800 42.56800 34.42000 1.000 25.24331 115 PHE B O 1
ATOM 2762 N N . ALA B 1 116 ? 60.92600 43.11200 34.74100 1.000 24.31167 116 ALA B N 1
ATOM 2763 C CA . ALA B 1 116 ? 61.08700 42.37300 35.98300 1.000 24.63988 116 ALA B CA 1
ATOM 2764 C C . ALA B 1 116 ? 61.41400 43.32600 37.12400 1.000 26.26557 116 ALA B C 1
ATOM 2765 O O . ALA B 1 116 ? 62.19100 44.27000 36.95300 1.000 23.97584 116 ALA B O 1
ATOM 2767 N N . ILE B 1 117 ? 60.82100 43.07100 38.28900 1.000 26.34119 117 ILE B N 1
ATOM 2768 C CA . ILE B 1 117 ? 60.93500 43.94500 39.45200 1.000 26.36129 117 ILE B CA 1
ATOM 2769 C C . ILE B 1 117 ? 61.44000 43.13000 40.63600 1.000 26.44707 117 ILE B C 1
ATOM 2770 O O . ILE B 1 117 ? 60.85300 42.09600 40.97900 1.000 21.91386 117 ILE B O 1
ATOM 2775 N N . CYS B 1 118 ? 62.52600 43.60400 41.25600 1.000 27.16835 118 CYS B N 1
ATOM 2776 C CA . CYS B 1 118 ? 63.07800 43.05300 42.49200 1.000 27.02141 118 CYS B CA 1
ATOM 2777 C C . CYS B 1 118 ? 63.36800 41.56000 42.35800 1.000 24.09641 118 CYS B C 1
ATOM 2778 O O . CYS B 1 118 ? 64.40900 41.17800 41.81400 1.000 24.88741 118 CYS B O 1
ATOM 2781 N N . ARG B 1 119 ? 62.46700 40.70400 42.85000 1.000 22.28983 119 ARG B N 1
ATOM 2782 C CA . ARG B 1 119 ? 62.65700 39.26700 42.66800 1.000 27.03112 119 ARG B CA 1
ATOM 2783 C C . ARG B 1 119 ? 62.71700 38.90300 41.19200 1.000 26.63417 119 ARG B C 1
ATOM 2784 O O . ARG B 1 119 ? 63.41200 37.95300 40.81400 1.000 23.48949 119 ARG B O 1
ATOM 2792 N N . GLY B 1 120 ? 61.99500 39.64100 40.34700 1.000 25.29854 120 GLY B N 1
ATOM 2793 C CA . GLY B 1 120 ? 62.05700 39.38500 38.91900 1.000 25.71034 120 GLY B CA 1
ATOM 2794 C C . GLY B 1 120 ? 63.44400 39.60800 38.34700 1.000 22.41138 120 GLY B C 1
ATOM 2795 O O . GLY B 1 120 ? 63.91400 38.82600 37.51700 1.000 23.88762 120 GLY B O 1
ATOM 2796 N N . LEU B 1 121 ? 64.10900 40.68900 38.76600 1.000 22.16554 121 LEU B N 1
ATOM 2797 C CA . LEU B 1 121 ? 65.49200 40.90900 38.35100 1.000 21.62624 121 LEU B CA 1
ATOM 2798 C C . LEU B 1 121 ? 66.37100 39.74000 38.77100 1.000 19.46539 121 LEU B C 1
ATOM 2799 O O . LEU B 1 121 ? 67.18600 39.24400 37.98500 1.000 22.42185 121 LEU B O 1
ATOM 2804 N N . GLN B 1 122 ? 66.21800 39.28900 40.01800 1.000 18.34781 122 GLN B N 1
ATOM 2805 C CA . GLN B 1 122 ? 66.97600 38.13600 40.48800 1.000 22.93887 122 GLN B CA 1
ATOM 2806 C C . GLN B 1 122 ? 66.60600 36.87800 39.71400 1.000 19.89809 122 GLN B C 1
ATOM 2807 O O . GLN B 1 122 ? 67.46400 36.02000 39.47700 1.000 22.40765 122 GLN B O 1
ATOM 2813 N N . GLU B 1 123 ? 65.34200 36.75400 39.30400 1.000 22.03538 123 GLU B N 1
ATOM 2814 C CA . GLU B 1 123 ? 64.95900 35.65600 38.42400 1.000 21.58928 123 GLU B CA 1
ATOM 2815 C C . GLU B 1 123 ? 65.63900 35.77900 37.06600 1.000 23.81008 123 GLU B C 1
ATOM 2816 O O . GLU B 1 123 ? 66.08100 34.77600 36.49400 1.000 26.51305 123 GLU B O 1
ATOM 2822 N N . LEU B 1 124 ? 65.73800 37.00300 36.53900 1.000 19.80850 124 LEU B N 1
ATOM 2823 C CA . LEU B 1 124 ? 66.41900 37.21800 35.26500 1.000 19.73372 124 LEU B CA 1
ATOM 2824 C C . LEU B 1 124 ? 67.89000 36.83600 35.35800 1.000 19.85343 124 LEU B C 1
ATOM 2825 O O . LEU B 1 124 ? 68.43400 36.18300 34.45900 1.000 23.61613 124 LEU B O 1
ATOM 2830 N N . VAL B 1 125 ? 68.55200 37.24700 36.44100 1.000 23.85995 125 VAL B N 1
ATOM 2831 C CA . VAL B 1 125 ? 69.97500 36.96700 36.60100 1.000 26.22248 125 VAL B CA 1
ATOM 2832 C C . VAL B 1 125 ? 70.21500 35.46600 36.69500 1.000 27.26959 125 VAL B C 1
ATOM 2833 O O . VAL B 1 125 ? 71.13400 34.92800 36.06500 1.000 22.07171 125 VAL B O 1
ATOM 2837 N N . VAL B 1 126 ? 69.38400 34.76300 37.46500 1.000 23.62250 126 VAL B N 1
ATOM 2838 C CA . VAL B 1 126 ? 69.58000 33.32800 37.64100 1.000 23.59061 126 VAL B CA 1
ATOM 2839 C C . VAL B 1 126 ? 69.21300 32.57400 36.36700 1.000 23.74311 126 VAL B C 1
ATOM 2840 O O . VAL B 1 126 ? 69.88000 31.60100 35.99500 1.000 26.72772 126 VAL B O 1
ATOM 2844 N N . ALA B 1 127 ? 68.16300 33.01600 35.66800 1.000 22.65045 127 ALA B N 1
ATOM 2845 C CA . ALA B 1 127 ? 67.70600 32.28600 34.48900 1.000 24.01022 127 ALA B CA 1
ATOM 2846 C C . ALA B 1 127 ? 68.73500 32.31300 33.36700 1.000 25.29672 127 ALA B C 1
ATOM 2847 O O . ALA B 1 127 ? 68.79800 31.37600 32.56200 1.000 26.75464 127 ALA B O 1
ATOM 2849 N N . THR B 1 128 ? 69.55000 33.36300 33.29600 1.000 24.39281 128 THR B N 1
ATOM 2850 C CA . THR B 1 128 ? 70.53000 33.51300 32.23100 1.000 28.90910 128 THR B CA 1
ATOM 2851 C C . THR B 1 128 ? 71.92500 33.05700 32.64200 1.000 31.30149 128 THR B C 1
ATOM 2852 O O . THR B 1 128 ? 72.88700 33.30500 31.90800 1.000 36.33864 128 THR B O 1
ATOM 2856 N N . GLY B 1 129 ? 72.05800 32.39500 33.78800 1.000 29.06320 129 GLY B N 1
ATOM 2857 C CA . GLY B 1 129 ? 73.31500 31.80500 34.19800 1.000 27.48827 129 GLY B CA 1
ATOM 2858 C C . GLY B 1 129 ? 74.05100 32.51400 35.31500 1.000 29.00353 129 GLY B C 1
ATOM 2859 O O . GLY B 1 129 ? 75.19100 32.13900 35.61100 1.000 27.97531 129 GLY B O 1
ATOM 2860 N N . GLY B 1 130 ? 73.44700 33.51900 35.94500 1.000 28.78804 130 GLY B N 1
ATOM 2861 C CA . GLY B 1 130 ? 74.09100 34.26100 37.00700 1.000 31.06177 130 GLY B CA 1
ATOM 2862 C C . GLY B 1 130 ? 73.83000 33.66300 38.37600 1.000 29.82799 130 GLY B C 1
ATOM 2863 O O . GLY B 1 130 ? 73.28600 32.56600 38.52400 1.000 29.28898 130 GLY B O 1
ATOM 2864 N N . SER B 1 131 ? 74.23500 34.41300 39.39900 1.000 27.45773 131 SER B N 1
ATOM 2865 C CA . SER B 1 131 ? 74.08800 33.99200 40.78400 1.000 26.60364 131 SER B CA 1
ATOM 2866 C C . SER B 1 131 ? 73.70100 35.19500 41.63100 1.000 26.63770 131 SER B C 1
ATOM 2867 O O . SER B 1 131 ? 73.72700 36.34100 41.17200 1.000 21.89901 131 SER B O 1
ATOM 2870 N N . LEU B 1 132 ? 73.34900 34.92700 42.88700 1.000 28.29215 132 LEU B N 1
ATOM 2871 C CA . LEU B 1 132 ? 72.85100 35.95300 43.79000 1.000 27.91881 132 LEU B CA 1
ATOM 2872 C C . LEU B 1 132 ? 73.64100 35.96000 45.08900 1.000 26.63676 132 LEU B C 1
ATOM 2873 O O . LEU B 1 132 ? 74.16800 34.93300 45.52500 1.000 25.62848 132 LEU B O 1
ATOM 2878 N N . HIS B 1 133 ? 73.71500 37.14000 45.70300 1.000 23.76553 133 HIS B N 1
ATOM 2879 C CA . HIS B 1 133 ? 74.11100 37.25500 47.10000 1.000 29.82880 133 HIS B CA 1
ATOM 2880 C C . HIS B 1 133 ? 72.92600 36.84800 47.96500 1.000 26.61048 133 HIS B C 1
ATOM 2881 O O . HIS B 1 133 ? 71.84300 37.42900 47.84600 1.000 24.58326 133 HIS B O 1
ATOM 2888 N N . ARG B 1 134 ? 73.11700 35.85200 48.82900 1.000 27.10174 134 ARG B N 1
ATOM 2889 C CA . ARG B 1 134 ? 72.01000 35.39700 49.66100 1.000 29.15460 134 ARG B CA 1
ATOM 2890 C C . ARG B 1 134 ? 71.80000 36.26900 50.89100 1.000 33.21112 134 ARG B C 1
ATOM 2891 O O . ARG B 1 134 ? 70.69200 36.28700 51.43900 1.000 31.35724 134 ARG B O 1
ATOM 2899 N N . LYS B 1 135 ? 72.83000 36.99500 51.33100 1.000 29.63919 135 LYS B N 1
ATOM 2900 C CA . LYS B 1 135 ? 72.74800 37.87600 52.50100 1.000 28.44597 135 LYS B CA 1
ATOM 2901 C C . LYS B 1 135 ? 73.58400 39.11900 52.19800 1.000 28.23142 135 LYS B C 1
ATOM 2902 O O . LYS B 1 135 ? 74.79100 39.14200 52.45500 1.000 30.59675 135 LYS B O 1
ATOM 2908 N N . LEU B 1 136 ? 72.93500 40.14900 51.64700 1.000 27.02195 136 LEU B N 1
ATOM 2909 C CA . LEU B 1 136 ? 73.62800 41.41000 51.40400 1.000 31.26818 136 LEU B CA 1
ATOM 2910 C C . LEU B 1 136 ? 74.13800 42.02400 52.70000 1.000 35.17993 136 LEU B C 1
ATOM 2911 O O . LEU B 1 136 ? 75.18200 42.68800 52.70500 1.000 35.65169 136 LEU B O 1
ATOM 2916 N N . CYS B 1 137 ? 73.42300 41.81100 53.80700 1.000 29.65420 137 CYS B N 1
ATOM 2917 C CA . CYS B 1 137 ? 73.83900 42.37500 55.08400 1.000 36.91667 137 CYS B CA 1
ATOM 2918 C C . CYS B 1 137 ? 75.14200 41.78100 55.59600 1.000 37.99860 137 CYS B C 1
ATOM 2919 O O . CYS B 1 137 ? 75.75100 42.36200 56.49900 1.000 41.82213 137 CYS B O 1
ATOM 2922 N N . GLU B 1 138 ? 75.58100 40.64800 55.05600 1.000 35.48761 138 GLU B N 1
ATOM 2923 C CA . GLU B 1 138 ? 76.82900 40.01900 55.46800 1.000 39.24097 138 GLU B CA 1
ATOM 2924 C C . GLU B 1 138 ? 78.02500 40.47600 54.64200 1.000 40.92023 138 GLU B C 1
ATOM 2925 O O . GLU B 1 138 ? 79.15000 40.03700 54.90800 1.000 41.91347 138 GLU B O 1
ATOM 2931 N N . GLN B 1 139 ? 77.81100 41.33800 53.64900 1.000 37.93627 139 GLN B N 1
ATOM 2932 C CA . GLN B 1 139 ? 78.90400 41.91900 52.88600 1.000 40.93877 139 GLN B CA 1
ATOM 2933 C C . GLN B 1 139 ? 79.19700 43.30500 53.44000 1.000 44.95786 139 GLN B C 1
ATOM 2934 O O . GLN B 1 139 ? 78.36100 44.20900 53.29000 1.000 48.84387 139 GLN B O 1
ATOM 2940 N N . PRO B 1 140 ? 80.34900 43.52500 54.08100 1.000 49.29382 140 PRO B N 1
ATOM 2941 C CA . PRO B 1 140 ? 80.58200 44.81800 54.75000 1.000 52.91817 140 PRO B CA 1
ATOM 2942 C C . PRO B 1 140 ? 80.68200 45.99900 53.80000 1.000 51.92153 140 PRO B C 1
ATOM 2943 O O . PRO B 1 140 ? 80.51000 47.14100 54.24300 1.000 53.32578 140 PRO B O 1
ATOM 2947 N N . GLU B 1 141 ? 80.94700 45.76600 52.51700 1.000 50.51265 141 GLU B N 1
ATOM 2948 C CA . GLU B 1 141 ? 81.18600 46.84200 51.56400 1.000 51.97932 141 GLU B CA 1
ATOM 2949 C C . GLU B 1 141 ? 79.90600 47.44800 51.00300 1.000 43.65923 141 GLU B C 1
ATOM 2950 O O . GLU B 1 141 ? 79.98800 48.38400 50.19900 1.000 41.80579 141 GLU B O 1
ATOM 2956 N N . LEU B 1 142 ? 78.73800 46.95700 51.40100 1.000 39.17449 142 LEU B N 1
ATOM 2957 C CA . LEU B 1 142 ? 77.48200 47.33200 50.77300 1.000 36.41073 142 LEU B CA 1
ATOM 2958 C C . LEU B 1 142 ? 76.62300 48.17100 51.71000 1.000 33.05334 142 LEU B C 1
ATOM 2959 O O . LEU B 1 142 ? 76.77600 48.14200 52.93400 1.000 34.74447 142 LEU B O 1
ATOM 2964 N N . LEU B 1 143 ? 75.70900 48.92600 51.10500 1.000 32.13995 143 LEU B N 1
ATOM 2965 C CA . LEU B 1 143 ? 74.71200 49.67200 51.85200 1.000 34.32445 143 LEU B CA 1
ATOM 2966 C C . LEU B 1 143 ? 73.65400 48.72300 52.41300 1.000 33.45869 143 LEU B C 1
ATOM 2967 O O . LEU B 1 143 ? 73.60500 47.53400 52.08600 1.000 31.03400 143 LEU B O 1
ATOM 2972 N N . GLU B 1 144 ? 72.79000 49.26400 53.26600 1.000 33.64399 144 GLU B N 1
ATOM 2973 C CA . GLU B 1 144 ? 71.64300 48.50900 53.76600 1.000 34.26780 144 GLU B CA 1
ATOM 2974 C C . GLU B 1 144 ? 70.53100 48.61100 52.73200 1.000 31.79078 144 GLU B C 1
ATOM 2975 O O . GLU B 1 144 ? 69.87100 49.64500 52.60800 1.000 32.31062 144 GLU B O 1
ATOM 2981 N N . HIS B 1 145 ? 70.32500 47.53500 51.97600 1.000 26.44955 145 HIS B N 1
ATOM 2982 C CA . HIS B 1 145 ? 69.33700 47.52700 50.90700 1.000 24.61288 145 HIS B CA 1
ATOM 2983 C C . HIS B 1 145 ? 67.96000 47.06500 51.36500 1.000 24.35543 145 HIS B C 1
ATOM 2984 O O . HIS B 1 145 ? 66.99800 47.18700 50.60000 1.000 24.24969 145 HIS B O 1
ATOM 2991 N N . ARG B 1 146 ? 67.83900 46.55100 52.58500 1.000 25.65572 146 ARG B N 1
ATOM 2992 C CA . ARG B 1 146 ? 66.55200 46.10100 53.09200 1.000 30.92515 146 ARG B CA 1
ATOM 2993 C C . ARG B 1 146 ? 65.75500 47.26500 53.66200 1.000 32.79470 146 ARG B C 1
ATOM 2994 O O . ARG B 1 146 ? 66.31200 48.26500 54.12400 1.000 28.38483 146 ARG B O 1
ATOM 3002 N N . GLU B 1 147 ? 64.43400 47.12100 53.63000 1.000 31.68273 147 GLU B N 1
ATOM 3003 C CA . GLU B 1 147 ? 63.55200 48.06400 54.29000 1.000 33.54376 147 GLU B CA 1
ATOM 3004 C C . GLU B 1 147 ? 63.46200 47.74100 55.78000 1.000 34.93341 147 GLU B C 1
ATOM 3005 O O . GLU B 1 147 ? 63.85100 46.66300 56.23600 1.000 33.28358 147 GLU B O 1
ATOM 3011 N N . ASP B 1 148 ? 62.94500 48.70000 56.54800 1.000 35.85552 148 ASP B N 1
ATOM 3012 C CA . ASP B 1 148 ? 62.69100 48.48600 57.96600 1.000 42.87589 148 ASP B CA 1
ATOM 3013 C C . ASP B 1 148 ? 61.28700 47.91600 58.11900 1.000 45.44319 148 ASP B C 1
ATOM 3014 O O . ASP B 1 148 ? 60.30700 48.64900 57.91400 1.000 41.31695 148 ASP B O 1
ATOM 3019 N N . PRO B 1 149 ? 61.13500 46.63600 58.47200 1.000 51.57060 149 PRO B N 1
ATOM 3020 C CA . PRO B 1 149 ? 59.79600 46.02200 58.46700 1.000 52.72158 149 PRO B CA 1
ATOM 3021 C C . PRO B 1 149 ? 58.86700 46.51800 59.56800 1.000 56.82881 149 PRO B C 1
ATOM 3022 O O . PRO B 1 149 ? 57.65700 46.27900 59.47500 1.000 57.03211 149 PRO B O 1
ATOM 3026 N N . GLU B 1 150 ? 59.38000 47.19400 60.59700 1.000 59.50500 150 GLU B N 1
ATOM 3027 C CA . GLU B 1 150 ? 58.53300 47.71700 61.66600 1.000 65.50260 150 GLU B CA 1
ATOM 3028 C C . GLU B 1 150 ? 58.03600 49.13000 61.38800 1.000 64.36458 150 GLU B C 1
ATOM 3029 O O . GLU B 1 150 ? 57.14300 49.61200 62.09800 1.000 68.59595 150 GLU B O 1
ATOM 3035 N N . LEU B 1 151 ? 58.60200 49.80700 60.39200 1.000 58.78367 151 LEU B N 1
ATOM 3036 C CA . LEU B 1 151 ? 58.05700 51.06800 59.93100 1.000 55.16037 151 LEU B CA 1
ATOM 3037 C C . LEU B 1 151 ? 56.78800 50.82700 59.11800 1.000 51.04427 151 LEU B C 1
ATOM 3038 O O . LEU B 1 151 ? 56.59000 49.74100 58.56400 1.000 45.01245 151 LEU B O 1
ATOM 3043 N N . PRO B 1 152 ? 55.90300 51.82000 59.04100 1.000 56.34411 152 PRO B N 1
ATOM 3044 C CA . PRO B 1 152 ? 54.71100 51.67200 58.20000 1.000 56.29709 152 PRO B CA 1
ATOM 3045 C C . PRO B 1 152 ? 55.08300 51.48500 56.73500 1.000 52.94756 152 PRO B C 1
ATOM 3046 O O . PRO B 1 152 ? 56.20700 51.76000 56.30800 1.000 50.17815 152 PRO B O 1
ATOM 3050 N N . VAL B 1 153 ? 54.10600 50.99900 55.96500 1.000 51.03974 153 VAL B N 1
ATOM 3051 C CA . VAL B 1 153 ? 54.35800 50.57100 54.59000 1.000 47.52433 153 VAL B CA 1
ATOM 3052 C C . VAL B 1 153 ? 54.90400 51.72100 53.75200 1.000 41.64340 153 VAL B C 1
ATOM 3053 O O . VAL B 1 153 ? 55.81300 51.53300 52.93300 1.000 35.80087 153 VAL B O 1
ATOM 3057 N N . GLU B 1 154 ? 54.36900 52.92800 53.95000 1.000 42.67468 154 GLU B N 1
ATOM 3058 C CA . GLU B 1 154 ? 54.79100 54.06900 53.14200 1.000 46.14945 154 GLU B CA 1
ATOM 3059 C C . GLU B 1 154 ? 56.26800 54.38600 53.34600 1.000 45.44143 154 GLU B C 1
ATOM 3060 O O . GLU B 1 154 ? 56.96700 54.75100 52.39300 1.000 47.67700 154 GLU B O 1
ATOM 3066 N N . GLN B 1 155 ? 56.76400 54.25300 54.57900 1.000 45.17402 155 GLN B N 1
ATOM 3067 C CA . GLN B 1 155 ? 58.18300 54.49300 54.82200 1.000 47.30839 155 GLN B CA 1
ATOM 3068 C C . GLN B 1 155 ? 59.04800 53.39700 54.21700 1.000 40.95909 155 GLN B C 1
ATOM 3069 O O . GLN B 1 155 ? 60.17500 53.66600 53.78500 1.000 38.24308 155 GLN B O 1
ATOM 3075 N N . GLN B 1 156 ? 58.54100 52.16100 54.17500 1.000 39.22933 156 GLN B N 1
ATOM 3076 C CA . GLN B 1 156 ? 59.32000 51.06000 53.62000 1.000 35.86337 156 GLN B CA 1
ATOM 3077 C C . GLN B 1 156 ? 59.59800 51.26000 52.13600 1.000 29.13852 156 GLN B C 1
ATOM 3078 O O . GLN B 1 156 ? 60.64700 50.83600 51.63800 1.000 29.58162 156 GLN B O 1
ATOM 3084 N N . TYR B 1 157 ? 58.67900 51.90300 51.41700 1.000 29.31611 157 TYR B N 1
ATOM 3085 C CA . TYR B 1 157 ? 58.82300 52.13600 49.98800 1.000 32.58855 157 TYR B CA 1
ATOM 3086 C C . TYR B 1 157 ? 59.34000 53.53400 49.67000 1.000 32.40348 157 TYR B C 1
ATOM 3087 O O . TYR B 1 157 ? 59.37000 53.92200 48.49800 1.000 28.30544 157 TYR B O 1
ATOM 3096 N N . ALA B 1 158 ? 59.75000 54.29200 50.68500 1.000 30.05281 158 ALA B N 1
ATOM 3097 C CA . ALA B 1 158 ? 60.31400 55.61100 50.47000 1.000 34.96389 158 ALA B CA 1
ATOM 3098 C C . ALA B 1 158 ? 61.66800 55.50100 49.77000 1.000 35.63996 158 ALA B C 1
ATOM 3099 O O . ALA B 1 158 ? 62.26700 54.42300 49.72900 1.000 37.30887 158 ALA B O 1
ATOM 3101 N N . PRO B 1 159 ? 62.15900 56.59700 49.18600 1.000 36.51483 159 PRO B N 1
ATOM 3102 C CA . PRO B 1 159 ? 63.50700 56.58000 48.60400 1.000 34.99312 159 PRO B CA 1
ATOM 3103 C C . PRO B 1 159 ? 64.54100 56.09100 49.60700 1.000 30.00747 159 PRO B C 1
ATOM 3104 O O . PRO B 1 159 ? 64.53000 56.47200 50.77800 1.000 31.78814 159 PRO B O 1
ATOM 3108 N N . SER B 1 160 ? 65.43900 55.23000 49.13700 1.000 28.51626 160 SER B N 1
ATOM 3109 C CA . SER B 1 160 ? 66.41300 54.57500 50.00100 1.000 34.96756 160 SER B CA 1
ATOM 3110 C C . SER B 1 160 ? 67.84800 54.90900 49.63000 1.000 34.50178 160 SER B C 1
ATOM 3111 O O . SER B 1 160 ? 68.64400 55.26800 50.50600 1.000 31.10765 160 SER B O 1
ATOM 3114 N N . HIS B 1 161 ? 68.20500 54.78500 48.35600 1.000 28.17609 161 HIS B N 1
ATOM 3115 C CA . HIS B 1 161 ? 69.55300 55.07800 47.89700 1.000 28.98238 161 HIS B CA 1
ATOM 3116 C C . HIS B 1 161 ? 69.48800 55.47100 46.42800 1.000 28.46143 161 HIS B C 1
ATOM 3117 O O . HIS B 1 161 ? 68.46700 55.29200 45.75600 1.000 27.19743 161 HIS B O 1
ATOM 3124 N N . GLU B 1 162 ? 70.59300 56.01200 45.93000 1.000 29.78132 162 GLU B N 1
ATOM 3125 C CA . GLU B 1 162 ? 70.67000 56.39400 44.53100 1.000 34.00503 162 GLU B CA 1
ATOM 3126 C C . GLU B 1 162 ? 71.17300 55.22900 43.68400 1.000 33.65062 162 GLU B C 1
ATOM 3127 O O . GLU B 1 162 ? 71.69400 54.23300 44.18900 1.000 30.91617 162 GLU B O 1
ATOM 3133 N N . VAL B 1 163 ? 70.98900 55.36100 42.37300 1.000 27.97951 163 VAL B N 1
ATOM 3134 C CA . VAL B 1 163 ? 71.57300 54.45100 41.39600 1.000 30.80650 163 VAL B CA 1
ATOM 3135 C C . VAL B 1 163 ? 72.11300 55.28800 40.24600 1.000 32.86619 163 VAL B C 1
ATOM 3136 O O . VAL B 1 163 ? 71.57700 56.35100 39.92000 1.000 35.84938 163 VAL B O 1
ATOM 3140 N N . GLN B 1 164 ? 73.19200 54.80700 39.63600 1.000 30.06818 164 GLN B N 1
ATOM 3141 C CA . GLN B 1 164 ? 73.82300 55.47900 38.51000 1.000 35.41382 164 GLN B CA 1
ATOM 3142 C C . GLN B 1 164 ? 73.66400 54.62600 37.26000 1.000 40.40362 164 GLN B C 1
ATOM 3143 O O . GLN B 1 164 ? 74.05000 53.45300 37.25200 1.000 37.11590 164 GLN B O 1
ATOM 3149 N N . VAL B 1 165 ? 73.10100 55.22100 36.20900 1.000 40.19583 165 VAL B N 1
ATOM 3150 C CA . VAL B 1 165 ? 72.82900 54.48700 34.98000 1.000 37.63710 165 VAL B CA 1
ATOM 3151 C C . VAL B 1 165 ? 74.13400 54.21700 34.24400 1.000 36.52455 165 VAL B C 1
ATOM 3152 O O . VAL B 1 165 ? 74.97600 55.11100 34.08700 1.000 35.14048 165 VAL B O 1
ATOM 3156 N N . GLU B 1 166 ? 74.31100 52.97700 33.79300 1.000 34.67636 166 GLU B N 1
ATOM 3157 C CA . GLU B 1 166 ? 75.42000 52.63800 32.91100 1.000 42.06654 166 GLU B CA 1
ATOM 3158 C C . GLU B 1 166 ? 75.02300 52.96600 31.47700 1.000 41.48703 166 GLU B C 1
ATOM 3159 O O . GLU B 1 166 ? 74.00900 52.46600 30.97800 1.000 37.91882 166 GLU B O 1
ATOM 3165 N N . GLU B 1 167 ? 75.81400 53.80800 30.81800 1.000 44.79127 167 GLU B N 1
ATOM 3166 C CA . GLU B 1 167 ? 75.45100 54.29600 29.49600 1.000 50.03624 167 GLU B CA 1
ATOM 3167 C C . GLU B 1 167 ? 75.50300 53.17700 28.46000 1.000 52.66426 167 GLU B C 1
ATOM 3168 O O . GLU B 1 167 ? 76.22500 52.18800 28.61100 1.000 53.62636 167 GLU B O 1
ATOM 3174 N N . GLY B 1 168 ? 74.71700 53.34300 27.40000 1.000 50.75573 168 GLY B N 1
ATOM 3175 C CA . GLY B 1 168 ? 74.70700 52.41100 26.29300 1.000 50.48196 168 GLY B CA 1
ATOM 3176 C C . GLY B 1 168 ? 73.63600 51.34400 26.32800 1.000 47.00901 168 GLY B C 1
ATOM 3177 O O . GLY B 1 168 ? 73.64000 50.46600 25.45800 1.000 47.03842 168 GLY B O 1
ATOM 3178 N N . GLY B 1 169 ? 72.71900 51.38900 27.29100 1.000 42.25863 169 GLY B N 1
ATOM 3179 C CA . GLY B 1 169 ? 71.69400 50.36900 27.39500 1.000 33.47512 169 GLY B CA 1
ATOM 3180 C C . GLY B 1 169 ? 70.27700 50.89700 27.29800 1.000 40.34774 169 GLY B C 1
ATOM 3181 O O . GLY B 1 169 ? 70.04600 51.99100 26.77400 1.000 34.63530 169 GLY B O 1
ATOM 3182 N N . LEU B 1 170 ? 69.31800 50.11900 27.80800 1.000 38.09219 170 LEU B N 1
ATOM 3183 C CA . LEU B 1 170 ? 67.91400 50.51100 27.72600 1.000 37.73081 170 LEU B CA 1
ATOM 3184 C C . LEU B 1 170 ? 67.62900 51.75000 28.56400 1.000 38.45892 170 LEU B C 1
ATOM 3185 O O . LEU B 1 170 ? 66.90700 52.65100 28.12100 1.000 37.61139 170 LEU B O 1
ATOM 3190 N N . LEU B 1 171 ? 68.17700 51.80900 29.78100 1.000 36.75502 171 LEU B N 1
ATOM 3191 C CA . LEU B 1 171 ? 67.88900 52.93100 30.66900 1.000 33.99545 171 LEU B CA 1
ATOM 3192 C C . LEU B 1 171 ? 68.38200 54.24600 30.08000 1.000 37.42744 171 LEU B C 1
ATOM 3193 O O . LEU B 1 171 ? 67.74000 55.28900 30.24900 1.000 39.83129 171 LEU B O 1
ATOM 3198 N N . SER B 1 172 ? 69.52100 54.21700 29.38500 1.000 37.05441 172 SER B N 1
ATOM 3199 C CA . SER B 1 172 ? 70.03300 55.43300 28.76200 1.000 40.31418 172 SER B CA 1
ATOM 3200 C C . SER B 1 172 ? 69.10500 55.91500 27.65400 1.000 41.30724 172 SER B C 1
ATOM 3201 O O . SER B 1 172 ? 68.89700 57.12300 27.49100 1.000 42.90468 172 SER B O 1
ATOM 3204 N N . ALA B 1 173 ? 68.53800 54.98600 26.88400 1.000 43.63143 173 ALA B N 1
ATOM 3205 C CA . ALA B 1 173 ? 67.60500 55.37400 25.83200 1.000 47.79197 173 ALA B CA 1
ATOM 3206 C C . ALA B 1 173 ? 66.29300 55.88000 26.41900 1.000 49.24921 173 ALA B C 1
ATOM 3207 O O . ALA B 1 173 ? 65.68300 56.81100 25.88000 1.000 51.95933 173 ALA B O 1
ATOM 3209 N N . LEU B 1 174 ? 65.84700 55.28500 27.52700 1.000 45.82004 174 LEU B N 1
ATOM 3210 C CA . LEU B 1 174 ? 64.58800 55.69400 28.13900 1.000 42.96244 174 LEU B CA 1
ATOM 3211 C C . LEU B 1 174 ? 64.73300 56.96700 28.96200 1.000 43.13548 174 LEU B C 1
ATOM 3212 O O . LEU B 1 174 ? 63.75900 57.71100 29.11800 1.000 43.25798 174 LEU B O 1
ATOM 3217 N N . LEU B 1 175 ? 65.92500 57.23100 29.49400 1.000 41.63910 175 LEU B N 1
ATOM 3218 C CA . LEU B 1 175 ? 66.17300 58.37400 30.37300 1.000 45.04716 175 LEU B CA 1
ATOM 3219 C C . LEU B 1 175 ? 67.38400 59.13700 29.85400 1.000 49.47149 175 LEU B C 1
ATOM 3220 O O . LEU B 1 175 ? 68.49200 59.00800 30.39200 1.000 48.86402 175 LEU B O 1
ATOM 3225 N N . PRO B 1 176 ? 67.20700 59.95100 28.81200 1.000 56.42263 176 PRO B N 1
ATOM 3226 C CA . PRO B 1 176 ? 68.36200 60.67200 28.25200 1.000 61.06998 176 PRO B CA 1
ATOM 3227 C C . PRO B 1 176 ? 68.97400 61.68400 29.20600 1.000 65.56546 176 PRO B C 1
ATOM 3228 O O . PRO B 1 176 ? 70.19400 61.88800 29.17600 1.000 69.38698 176 PRO B O 1
ATOM 3232 N N . GLU B 1 177 ? 68.16800 62.32600 30.05500 1.000 74.14719 177 GLU B N 1
ATOM 3233 C CA . GLU B 1 177 ? 68.69400 63.34100 30.96500 1.000 80.86925 177 GLU B CA 1
ATOM 3234 C C . GLU B 1 177 ? 69.24600 62.71500 32.24000 1.000 82.59259 177 GLU B C 1
ATOM 3235 O O . GLU B 1 177 ? 70.36200 63.03300 32.67000 1.000 84.68260 177 GLU B O 1
ATOM 3241 N N . CYS B 1 178 ? 68.47700 61.81600 32.85000 1.000 81.67683 178 CYS B N 1
ATOM 3242 C CA . CYS B 1 178 ? 68.80200 61.26400 34.16000 1.000 81.17117 178 CYS B CA 1
ATOM 3243 C C . CYS B 1 178 ? 69.82600 60.14400 34.02000 1.000 77.10660 178 CYS B C 1
ATOM 3244 O O . CYS B 1 178 ? 69.52100 59.07200 33.49000 1.000 76.56201 178 CYS B O 1
ATOM 3247 N N . SER B 1 179 ? 71.03900 60.38700 34.51100 1.000 72.22701 179 SER B N 1
ATOM 3248 C CA . SER B 1 179 ? 72.02600 59.33600 34.71600 1.000 66.43458 179 SER B CA 1
ATOM 3249 C C . SER B 1 179 ? 72.11800 58.90800 36.17400 1.000 61.02019 179 SER B C 1
ATOM 3250 O O . SER B 1 179 ? 72.84500 57.95700 36.48500 1.000 59.18079 179 SER B O 1
ATOM 3253 N N . ASN B 1 180 ? 71.44000 59.63000 37.03900 1.000 56.73371 180 ASN B N 1
ATOM 3254 C CA . ASN B 1 180 ? 71.47000 59.35800 38.43800 1.000 52.81002 180 ASN B CA 1
ATOM 3255 C C . ASN B 1 180 ? 70.13800 59.71500 39.05100 1.000 49.04870 180 ASN B C 1
ATOM 3256 O O . ASN B 1 180 ? 69.64400 60.76200 38.75400 1.000 48.07668 180 ASN B O 1
ATOM 3261 N N . PHE B 1 181 ? 69.58600 58.90400 39.94500 1.000 42.28854 181 PHE B N 1
ATOM 3262 C CA . PHE B 1 181 ? 68.29500 59.19600 40.55400 1.000 41.04428 181 PHE B CA 1
ATOM 3263 C C . PHE B 1 181 ? 68.10900 58.32200 41.78500 1.000 34.93896 181 PHE B C 1
ATOM 3264 O O . PHE B 1 181 ? 68.85600 57.36900 42.01900 1.000 34.12904 181 PHE B O 1
ATOM 3272 N N . TRP B 1 182 ? 67.08600 58.66100 42.56600 1.000 33.26214 182 TRP B N 1
ATOM 3273 C CA . TRP B 1 182 ? 66.77100 57.95600 43.79900 1.000 30.63509 182 TRP B CA 1
ATOM 3274 C C . TRP B 1 182 ? 65.80700 56.81000 43.52900 1.000 31.15972 182 TRP B C 1
ATOM 3275 O O . TRP B 1 182 ? 64.90300 56.92300 42.69600 1.000 31.37171 182 TRP B O 1
ATOM 3286 N N . VAL B 1 183 ? 66.00800 55.70400 44.24200 1.000 31.33313 183 VAL B N 1
ATOM 3287 C CA . VAL B 1 183 ? 65.12600 54.54600 44.17000 1.000 32.85062 183 VAL B CA 1
ATOM 3288 C C . VAL B 1 183 ? 64.88700 54.03900 45.58400 1.000 33.23369 183 VAL B C 1
ATOM 3289 O O . VAL B 1 183 ? 65.70200 54.25400 46.48700 1.000 33.74123 183 VAL B O 1
ATOM 3293 N N . ASN B 1 184 ? 63.75200 53.37200 45.78000 1.000 30.43311 184 ASN B N 1
ATOM 3294 C CA . ASN B 1 184 ? 63.53700 52.65700 47.02600 1.000 29.68661 184 ASN B CA 1
ATOM 3295 C C . ASN B 1 184 ? 64.34800 51.36100 47.02000 1.000 27.43859 184 ASN B C 1
ATOM 3296 O O . ASN B 1 184 ? 64.96300 50.98700 46.02000 1.000 26.61658 184 ASN B O 1
ATOM 3301 N N . SER B 1 185 ? 64.35500 50.67100 48.15600 1.000 25.01968 185 SER B N 1
ATOM 3302 C CA . SER B 1 185 ? 65.14400 49.44900 48.28200 1.000 20.87846 185 SER B CA 1
ATOM 3303 C C . SER B 1 185 ? 64.49500 48.55800 49.32800 1.000 24.34181 185 SER B C 1
ATOM 3304 O O . SER B 1 185 ? 64.36500 48.95700 50.48900 1.000 26.17270 185 SER B O 1
ATOM 3307 N N . LEU B 1 186 ? 64.08000 47.35900 48.92000 1.000 25.18778 186 LEU B N 1
ATOM 3308 C CA . LEU B 1 186 ? 63.44300 46.39800 49.81400 1.000 23.43259 186 LEU B CA 1
ATOM 3309 C C . LEU B 1 186 ? 63.90900 44.98400 49.45500 1.000 24.81235 186 LEU B C 1
ATOM 3310 O O . LEU B 1 186 ? 63.12700 44.11200 49.08200 1.000 24.01201 186 LEU B O 1
ATOM 3315 N N . HIS B 1 187 ? 65.21300 44.73900 49.57200 1.000 21.46468 187 HIS B N 1
ATOM 3316 C CA . HIS B 1 187 ? 65.76100 43.44700 49.18700 1.000 22.95684 187 HIS B CA 1
ATOM 3317 C C . HIS B 1 187 ? 66.95600 43.10100 50.06300 1.000 25.04525 187 HIS B C 1
ATOM 3318 O O . HIS B 1 187 ? 67.82300 43.94500 50.30900 1.000 22.29740 187 HIS B O 1
ATOM 3325 N N . GLY B 1 188 ? 66.98900 41.85400 50.52900 1.000 28.79631 188 GLY B N 1
ATOM 3326 C CA . GLY B 1 188 ? 68.10600 41.34300 51.30000 1.000 26.70100 188 GLY B CA 1
ATOM 3327 C C . GLY B 1 188 ? 69.03000 40.49400 50.45600 1.000 25.95154 188 GLY B C 1
ATOM 3328 O O . GLY B 1 188 ? 70.10600 40.08600 50.90400 1.000 29.54326 188 GLY B O 1
ATOM 3329 N N . GLN B 1 189 ? 68.60800 40.21300 49.22700 1.000 22.10133 189 GLN B N 1
ATOM 3330 C CA . GLN B 1 189 ? 69.42000 39.51100 48.25000 1.000 23.27416 189 GLN B CA 1
ATOM 3331 C C . GLN B 1 189 ? 69.67600 40.42600 47.06000 1.000 22.53417 189 GLN B C 1
ATOM 3332 O O . GLN B 1 189 ? 68.97500 41.42200 46.85300 1.000 23.08033 189 GLN B O 1
ATOM 3338 N N . GLY B 1 190 ? 70.69800 40.08700 46.28100 1.000 19.75839 190 GLY B N 1
ATOM 3339 C CA . GLY B 1 190 ? 71.05100 40.90200 45.13300 1.000 22.25526 190 GLY B CA 1
ATOM 3340 C C . GLY B 1 190 ? 71.92100 40.12800 44.17100 1.000 21.57576 190 GLY B C 1
ATOM 3341 O O . GLY B 1 190 ? 72.35500 39.00900 44.44900 1.000 23.42120 190 GLY B O 1
ATOM 3342 N N . ALA B 1 191 ? 72.17300 40.75000 43.02200 1.000 18.71530 191 ALA B N 1
ATOM 3343 C CA . ALA B 1 191 ? 72.98300 40.11900 41.99000 1.000 18.93685 191 ALA B CA 1
ATOM 3344 C C . ALA B 1 191 ? 74.42500 39.97600 42.45800 1.000 26.43559 191 ALA B C 1
ATOM 3345 O O . A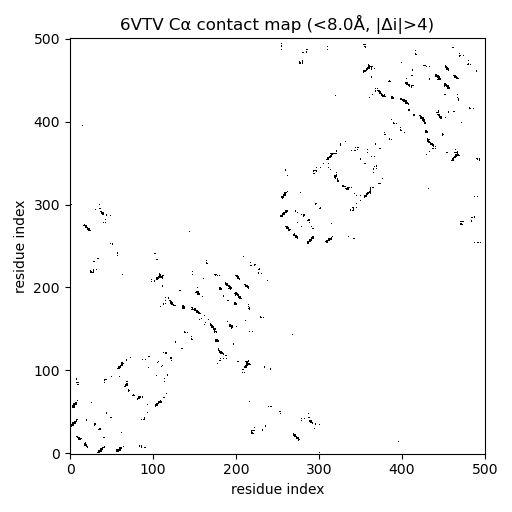LA B 1 191 ? 75.02300 40.92800 42.97000 1.000 26.25677 191 ALA B O 1
ATOM 3347 N N . LYS B 1 192 ? 74.98000 38.77700 42.29300 1.000 24.75217 192 LYS B N 1
ATOM 3348 C CA . LYS B 1 192 ? 76.38300 38.53500 42.60100 1.000 26.31165 192 LYS B CA 1
ATOM 3349 C C . LYS B 1 192 ? 77.18300 38.46900 41.30800 1.000 27.07667 192 LYS B C 1
ATOM 3350 O O . LYS B 1 192 ? 77.94600 39.38700 40.99200 1.000 30.81397 192 LYS B O 1
ATOM 3356 N N . VAL B 1 193 ? 77.01000 37.38700 40.55600 1.000 24.56313 193 VAL B N 1
ATOM 3357 C CA . VAL B 1 193 ? 77.59900 37.23900 39.23200 1.000 26.74166 193 VAL B CA 1
ATOM 3358 C C . VAL B 1 193 ? 76.50700 37.47800 38.20000 1.000 29.88313 193 VAL B C 1
ATOM 3359 O O . VAL B 1 193 ? 75.41300 36.90800 38.29900 1.000 27.20128 193 VAL B O 1
ATOM 3363 N N . VAL B 1 194 ? 76.79400 38.32800 37.22000 1.000 29.63767 194 VAL B N 1
ATOM 3364 C CA . VAL B 1 194 ? 75.88200 38.60500 36.11900 1.000 30.61886 194 VAL B CA 1
ATOM 3365 C C . VAL B 1 194 ? 76.45800 37.97600 34.85900 1.000 29.52847 194 VAL B C 1
ATOM 3366 O O . VAL B 1 194 ? 77.63100 38.19000 34.53000 1.000 32.93473 194 VAL B O 1
ATOM 3370 N N . SER B 1 195 ? 75.63700 37.19100 34.16700 1.000 31.68462 195 SER B N 1
ATOM 3371 C CA . SER B 1 195 ? 76.09000 36.47700 32.98500 1.000 33.54704 195 SER B CA 1
ATOM 3372 C C . SER B 1 195 ? 76.50100 37.45600 31.88600 1.000 29.35246 195 SER B C 1
ATOM 3373 O O . SER B 1 195 ? 76.00600 38.58700 31.83000 1.000 30.48678 195 SER B O 1
ATOM 3376 N N . PRO B 1 196 ? 77.41400 37.05000 30.99800 1.000 30.91610 196 PRO B N 1
ATOM 3377 C CA . PRO B 1 196 ? 77.70400 37.87400 29.81400 1.000 35.16733 196 PRO B CA 1
ATOM 3378 C C . PRO B 1 196 ? 76.51500 38.03000 28.87900 1.000 34.57003 196 PRO B C 1
ATOM 3379 O O . PRO B 1 196 ? 76.54800 38.91300 28.01200 1.000 31.18045 196 PRO B O 1
ATOM 3383 N N . ARG B 1 197 ? 75.47500 37.20300 29.02200 1.000 35.30635 197 ARG B N 1
ATOM 3384 C CA . ARG B 1 197 ? 74.24600 37.41000 28.26600 1.000 33.65869 197 ARG B CA 1
ATOM 3385 C C . ARG B 1 197 ? 73.53500 38.69200 28.67300 1.000 32.81573 197 ARG B C 1
ATOM 3386 O O . ARG B 1 197 ? 72.74900 39.23000 27.88600 1.000 37.38036 197 ARG B O 1
ATOM 3394 N N . LEU B 1 198 ? 73.79400 39.18800 29.87800 1.000 28.24865 198 LEU B N 1
ATOM 3395 C CA . LEU B 1 198 ? 73.14500 40.37200 30.41600 1.000 27.36698 198 LEU B CA 1
ATOM 3396 C C . LEU B 1 198 ? 74.10000 41.55700 30.39900 1.000 27.62124 198 LEU B C 1
ATOM 3397 O O . LEU B 1 198 ? 75.31800 41.39800 30.51700 1.000 27.60150 198 LEU B O 1
ATOM 3402 N N . ARG B 1 199 ? 73.53200 42.74800 30.25200 1.000 29.75158 199 ARG B N 1
ATOM 3403 C CA A ARG B 1 199 ? 74.26800 44.00100 30.31900 0.500 32.71952 199 ARG B CA 1
ATOM 3404 C CA B ARG B 1 199 ? 74.28800 43.98700 30.33600 0.500 32.69659 199 ARG B CA 1
ATOM 3405 C C . ARG B 1 199 ? 73.84700 44.76000 31.57200 1.000 32.43860 199 ARG B C 1
ATOM 3406 O O . ARG B 1 199 ? 72.65700 44.81900 31.89800 1.000 26.76275 199 ARG B O 1
ATOM 3421 N N . VAL B 1 200 ? 74.82300 45.32400 32.28200 1.000 32.28294 200 VAL B N 1
ATOM 3422 C CA . VAL B 1 200 ? 74.51900 46.05700 33.50400 1.000 30.20160 200 VAL B CA 1
ATOM 3423 C C . VAL B 1 200 ? 73.92100 47.40800 33.14000 1.000 29.34102 200 VAL B C 1
ATOM 3424 O O . VAL B 1 200 ? 74.47700 48.15400 32.32300 1.000 30.68729 200 VAL B O 1
ATOM 3428 N N . GLU B 1 201 ? 72.77500 47.72600 33.74000 1.000 27.90713 201 GLU B N 1
ATOM 3429 C CA . GLU B 1 201 ? 72.06300 48.96200 33.44100 1.000 28.36117 201 GLU B CA 1
ATOM 3430 C C . GLU B 1 201 ? 72.26500 50.04700 34.48800 1.000 29.89699 201 GLU B C 1
ATOM 3431 O O . GLU B 1 201 ? 72.30600 51.22900 34.13300 1.000 30.94335 201 GLU B O 1
ATOM 3437 N N . ALA B 1 202 ? 72.39000 49.68300 35.76300 1.000 28.01726 202 ALA B N 1
ATOM 3438 C CA . ALA B 1 202 ? 72.56800 50.67200 36.81800 1.000 29.29124 202 ALA B CA 1
ATOM 3439 C C . ALA B 1 202 ? 73.19500 50.00600 38.03400 1.000 27.24746 202 ALA B C 1
ATOM 3440 O O . ALA B 1 202 ? 73.08800 48.79200 38.22500 1.000 23.73619 202 ALA B O 1
ATOM 3442 N N . ARG B 1 203 ? 73.85300 50.82500 38.85700 1.000 27.23675 203 ARG B N 1
ATOM 3443 C CA . ARG B 1 203 ? 74.48300 50.36000 40.08500 1.000 28.07373 203 ARG B CA 1
ATOM 3444 C C . ARG B 1 203 ? 74.21800 51.34800 41.21200 1.000 31.27440 203 ARG B C 1
ATOM 3445 O O . ARG B 1 203 ? 74.17800 52.56200 40.99800 1.000 28.68306 203 ARG B O 1
ATOM 3453 N N . SER B 1 204 ? 74.05400 50.81200 42.42200 1.000 29.82910 204 SER B N 1
ATOM 3454 C CA . SER B 1 204 ? 74.04800 51.63800 43.61700 1.000 31.21646 204 SER B CA 1
ATOM 3455 C C . SER B 1 204 ? 75.47000 52.12600 43.90000 1.000 30.86746 204 SER B C 1
ATOM 3456 O O . SER B 1 204 ? 76.43500 51.58600 43.35600 1.000 32.40146 204 SER B O 1
ATOM 3459 N N . PRO B 1 205 ? 75.63000 53.16100 44.73600 1.000 33.09492 205 PRO B N 1
ATOM 3460 C CA . PRO B 1 205 ? 76.98200 53.69400 44.98900 1.000 32.35521 205 PRO B CA 1
ATOM 3461 C C . PRO B 1 205 ? 77.95100 52.69000 45.59900 1.000 34.01239 205 PRO B C 1
ATOM 3462 O O . PRO B 1 205 ? 79.15500 52.97600 45.64100 1.000 33.51378 205 PRO B O 1
ATOM 3466 N N . ASP B 1 206 ? 77.47800 51.53700 46.07000 1.000 34.29002 206 ASP B N 1
ATOM 3467 C CA . ASP B 1 206 ? 78.34800 50.50000 46.60800 1.000 33.00557 206 ASP B CA 1
ATOM 3468 C C . ASP B 1 206 ? 78.75900 49.47200 45.56000 1.000 31.50200 206 ASP B C 1
ATOM 3469 O O . ASP B 1 206 ? 79.39700 48.47300 45.90700 1.000 32.83055 206 ASP B O 1
ATOM 3474 N N . GLY B 1 207 ? 78.40600 49.69000 44.29400 1.000 29.10612 207 GLY B N 1
ATOM 3475 C CA . GLY B 1 207 ? 78.76100 48.78100 43.22700 1.000 28.59228 207 GLY B CA 1
ATOM 3476 C C . GLY B 1 207 ? 77.76300 47.67600 42.95900 1.000 30.61788 207 GLY B C 1
ATOM 3477 O O . GLY B 1 207 ? 77.91700 46.95600 41.96400 1.000 32.38177 207 GLY B O 1
ATOM 3478 N N . LEU B 1 208 ? 76.74800 47.51600 43.80800 1.000 28.50893 208 LEU B N 1
ATOM 3479 C CA . LEU B 1 208 ? 75.76000 46.46300 43.61000 1.000 29.41085 208 LEU B CA 1
ATOM 3480 C C . LEU B 1 208 ? 74.93900 46.73000 42.35500 1.000 28.61913 208 LEU B C 1
ATOM 3481 O O . LEU B 1 208 ? 74.45900 47.84600 42.13800 1.000 26.63652 208 LEU B O 1
ATOM 3486 N N . VAL B 1 209 ? 74.77500 45.69700 41.53100 1.000 25.74149 209 VAL B N 1
ATOM 3487 C CA . VAL B 1 209 ? 73.97700 45.82500 40.31900 1.000 28.26737 209 VAL B CA 1
ATOM 3488 C C . VAL B 1 209 ? 72.51000 45.95800 40.70700 1.000 30.36921 209 VAL B C 1
ATOM 3489 O O . VAL B 1 209 ? 71.95000 45.08900 41.38700 1.000 26.68414 209 VAL B O 1
ATOM 3493 N N . GLU B 1 210 ? 71.88200 47.05300 40.28200 1.000 30.62889 210 GLU B N 1
ATOM 3494 C CA . GLU B 1 210 ? 70.48500 47.32200 40.59500 1.000 28.11097 210 GLU B CA 1
ATOM 3495 C C . GLU B 1 210 ? 69.57300 47.23700 39.37900 1.000 27.20820 210 GLU B C 1
ATOM 3496 O O . GLU B 1 210 ? 68.35200 47.34800 39.53200 1.000 28.06906 210 GLU B O 1
ATOM 3502 N N . ALA B 1 211 ? 70.12500 47.04100 38.18300 1.000 30.33347 211 ALA B N 1
ATOM 3503 C CA . ALA B 1 211 ? 69.32100 46.92900 36.97500 1.000 23.89577 211 ALA B CA 1
ATOM 3504 C C . ALA B 1 211 ? 70.13900 46.23200 35.89600 1.000 24.02139 211 ALA B C 1
ATOM 3505 O O . ALA B 1 211 ? 71.33600 46.49100 35.75800 1.000 25.83436 211 ALA B O 1
ATOM 3507 N N . VAL B 1 212 ? 69.48400 45.35000 35.13900 1.000 24.47727 212 VAL B N 1
ATOM 3508 C CA . VAL B 1 212 ? 70.12100 44.59100 34.06700 1.000 24.42367 212 VAL B CA 1
ATOM 3509 C C . VAL B 1 212 ? 69.19400 44.57600 32.85800 1.000 25.96961 212 VAL B C 1
ATOM 3510 O O . VAL B 1 212 ? 68.01100 44.90700 32.94600 1.000 26.92900 212 VAL B O 1
ATOM 3514 N N . SER B 1 213 ? 69.75100 44.17600 31.71700 1.000 23.25653 213 SER B N 1
ATOM 3515 C CA . SER B 1 213 ? 68.95900 43.96700 30.51600 1.000 25.50558 213 SER B CA 1
ATOM 3516 C C . SER B 1 213 ? 69.63800 42.90800 29.66000 1.000 30.72982 213 SER B C 1
ATOM 3517 O O . SER B 1 213 ? 70.86300 42.76800 29.67600 1.000 35.68634 213 SER B O 1
ATOM 3520 N N . VAL B 1 214 ? 68.82800 42.15900 28.91900 1.000 29.96901 214 VAL B N 1
ATOM 3521 C CA . VAL B 1 214 ? 69.34000 41.07700 28.08500 1.000 28.77509 214 VAL B CA 1
ATOM 3522 C C . VAL B 1 214 ? 69.86600 41.66300 26.78100 1.000 30.81722 214 VAL B C 1
ATOM 3523 O O . VAL B 1 214 ? 69.14300 42.36300 26.06400 1.000 33.15504 214 VAL B O 1
ATOM 3527 N N . ILE B 1 215 ? 71.13200 41.37800 26.47400 1.000 30.30147 215 ILE B N 1
ATOM 3528 C CA . ILE B 1 215 ? 71.71300 41.79900 25.20700 1.000 35.93124 215 ILE B CA 1
ATOM 3529 C C . ILE B 1 215 ? 71.05500 41.02800 24.07100 1.000 44.01415 215 ILE B C 1
ATOM 3530 O O . ILE B 1 215 ? 70.68600 39.85500 24.22400 1.000 48.94549 215 ILE B O 1
ATOM 3535 N N . ASN B 1 216 ? 70.88800 41.69500 22.92700 1.000 44.77013 216 ASN B N 1
ATOM 3536 C CA . ASN B 1 216 ? 70.30800 41.12000 21.71600 1.000 49.35381 216 ASN B CA 1
ATOM 3537 C C . ASN B 1 216 ? 68.84000 40.74600 21.88700 1.000 47.11105 216 ASN B C 1
ATOM 3538 O O . ASN B 1 216 ? 68.30300 39.95900 21.10100 1.000 52.98138 216 ASN B O 1
ATOM 3543 N N . HIS B 1 217 ? 68.17800 41.29300 22.90400 1.000 40.61332 217 HIS B N 1
ATOM 3544 C CA . HIS B 1 217 ? 66.74000 41.19400 23.06400 1.000 36.54144 217 HIS B CA 1
ATOM 3545 C C . HIS B 1 217 ? 66.13000 42.58800 22.98300 1.000 37.21131 217 HIS B C 1
ATOM 3546 O O . HIS B 1 217 ? 66.69600 43.53800 23.53400 1.000 40.07483 217 HIS B O 1
ATOM 3553 N N . PRO B 1 218 ? 64.99500 42.74800 22.29400 1.000 36.32867 218 PRO B N 1
ATOM 3554 C CA . PRO B 1 218 ? 64.43000 44.10100 22.13200 1.000 34.41019 218 PRO B CA 1
ATOM 3555 C C . PRO B 1 218 ? 64.17200 44.81800 23.44500 1.000 31.95446 218 PRO B C 1
ATOM 3556 O O . PRO B 1 218 ? 64.45900 46.01600 23.55500 1.000 35.63814 218 PRO B O 1
ATOM 3560 N N . PHE B 1 219 ? 63.64700 44.11800 24.45200 1.000 29.66393 219 PHE B N 1
ATOM 3561 C CA . PHE B 1 219 ? 63.32700 44.75900 25.73000 1.000 29.70078 219 PHE B CA 1
ATOM 3562 C C . PHE B 1 219 ? 63.13100 43.65500 26.77400 1.000 29.00573 219 PHE B C 1
ATOM 3563 O O . PHE B 1 219 ? 62.02800 43.13500 26.93500 1.000 27.51588 219 PHE B O 1
ATOM 3571 N N . ALA B 1 220 ? 64.20900 43.32200 27.48000 1.000 29.47595 220 ALA B N 1
ATOM 3572 C CA . ALA B 1 220 ? 64.16500 42.38300 28.60100 1.000 28.68254 220 ALA B CA 1
ATOM 3573 C C . ALA B 1 220 ? 64.88400 43.06900 29.75800 1.000 29.39248 220 ALA B C 1
ATOM 3574 O O . ALA B 1 220 ? 66.08300 42.86800 29.95800 1.000 29.33281 220 ALA B O 1
ATOM 3576 N N . LEU B 1 221 ? 64.14500 43.87900 30.51100 1.000 25.36377 221 LEU B N 1
ATOM 3577 C CA . LEU B 1 221 ? 64.71000 44.75800 31.52300 1.000 23.62177 221 LEU B CA 1
ATOM 3578 C C . LEU B 1 221 ? 64.31300 44.29900 32.91900 1.000 24.03956 221 LEU B C 1
ATOM 3579 O O . LEU B 1 221 ? 63.16400 43.91300 33.15600 1.000 20.18783 221 LEU B O 1
ATOM 3584 N N . GLY B 1 222 ? 65.26600 44.34400 33.83500 1.000 23.22025 222 GLY B N 1
ATOM 3585 C CA . GLY B 1 222 ? 64.98800 44.09200 35.23900 1.000 24.20479 222 GLY B CA 1
ATOM 3586 C C . GLY B 1 222 ? 65.54300 45.20500 36.10000 1.000 27.38529 222 GLY B C 1
ATOM 3587 O O . GLY B 1 222 ? 66.60700 45.75300 35.81400 1.000 25.85345 222 GLY B O 1
ATOM 3588 N N . VAL B 1 223 ? 64.79800 45.55000 37.14800 1.000 24.28056 223 VAL B N 1
ATOM 3589 C CA . VAL B 1 223 ? 65.23400 46.54100 38.12200 1.000 22.43325 223 VAL B CA 1
ATOM 3590 C C . VAL B 1 223 ? 65.10400 45.93900 39.51300 1.000 22.95502 223 VAL B C 1
ATOM 3591 O O . VAL B 1 223 ? 64.20800 45.13200 39.78300 1.000 20.91470 223 VAL B O 1
ATOM 3595 N N . GLN B 1 224 ? 66.02500 46.32300 40.39800 1.000 21.76204 224 GLN B N 1
ATOM 3596 C CA . GLN B 1 224 ? 66.04200 45.78100 41.75000 1.000 20.46742 224 GLN B CA 1
ATOM 3597 C C . GLN B 1 224 ? 65.10400 46.52700 42.69000 1.000 21.63133 224 GLN B C 1
ATOM 3598 O O . GLN B 1 224 ? 64.65500 45.94800 43.68600 1.000 19.96135 224 GLN B O 1
ATOM 3604 N N . TRP B 1 225 ? 64.78500 47.78200 42.39000 1.000 18.79478 225 TRP B N 1
ATOM 3605 C CA . TRP B 1 225 ? 63.88900 48.56400 43.22700 1.000 23.09492 225 TRP B CA 1
ATOM 3606 C C . TRP B 1 225 ? 62.43900 48.27200 42.84100 1.000 25.50527 225 TRP B C 1
ATOM 3607 O O . TRP B 1 225 ? 62.14800 47.35400 42.07000 1.000 25.85003 225 TRP B O 1
ATOM 3618 N N . HIS B 1 226 ? 61.50600 49.05900 43.38300 1.000 23.78138 226 HIS B N 1
ATOM 3619 C CA . HIS B 1 226 ? 60.07100 48.83600 43.21600 1.000 22.27700 226 HIS B CA 1
ATOM 3620 C C . HIS B 1 226 ? 59.44900 50.04700 42.52900 1.000 26.80096 226 HIS B C 1
ATOM 3621 O O . HIS B 1 226 ? 58.91600 50.94800 43.19600 1.000 26.23843 226 HIS B O 1
ATOM 3628 N N . PRO B 1 227 ? 59.48600 50.09900 41.19400 1.000 22.92141 227 PRO B N 1
ATOM 3629 C CA . PRO B 1 227 ? 58.84100 51.21400 40.48600 1.000 21.61317 227 PRO B CA 1
ATOM 3630 C C . PRO B 1 227 ? 57.32300 51.12600 40.46400 1.000 23.48527 227 PRO B C 1
ATOM 3631 O O . PRO B 1 227 ? 56.67100 52.11000 40.09400 1.000 25.01021 227 PRO B O 1
ATOM 3635 N N . GLU B 1 228 ? 56.74000 49.98900 40.84900 1.000 21.55843 228 GLU B N 1
ATOM 3636 C CA . GLU B 1 228 ? 55.28700 49.87100 40.87200 1.000 20.66928 228 GLU B CA 1
ATOM 3637 C C . GLU B 1 228 ? 54.65400 50.70100 41.98100 1.000 25.86704 228 GLU B C 1
ATOM 3638 O O . GLU B 1 228 ? 53.44800 50.96500 41.92900 1.000 25.42093 228 GLU B O 1
ATOM 3644 N N . TRP B 1 229 ? 55.43700 51.12000 42.97400 1.000 23.42937 229 TRP B N 1
ATOM 3645 C CA . TRP B 1 229 ? 54.91400 51.85500 44.12200 1.000 24.98034 229 TRP B CA 1
ATOM 3646 C C . TRP B 1 229 ? 54.43900 53.23300 43.68200 1.000 26.50161 229 TRP B C 1
ATOM 3647 O O . TRP B 1 229 ? 55.25600 54.10300 43.36300 1.000 31.03025 229 TRP B O 1
ATOM 3658 N N . ASN B 1 230 ? 53.12100 53.43500 43.67700 1.000 27.40071 230 ASN B N 1
ATOM 3659 C CA . ASN B 1 230 ? 52.50200 54.69800 43.26900 1.000 31.19752 230 ASN B CA 1
ATOM 3660 C C . ASN B 1 230 ? 53.10700 55.20300 41.96300 1.000 33.34296 230 ASN B C 1
ATOM 3661 O O . ASN B 1 230 ? 53.50400 56.36400 41.83500 1.000 37.47185 230 ASN B O 1
ATOM 3666 N N . SER B 1 231 ? 53.16900 54.30000 40.97800 1.000 27.467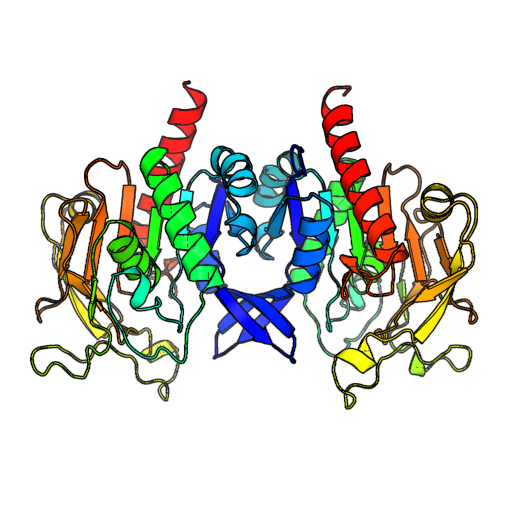52 231 SER B N 1
ATOM 3667 C CA . SER B 1 231 ? 53.92800 54.55800 39.75700 1.000 27.99389 231 SER B CA 1
ATOM 3668 C C . SER B 1 231 ? 53.47500 55.83000 39.05200 1.000 34.44936 231 SER B C 1
ATOM 3669 O O . SER B 1 231 ? 54.29400 56.51900 38.43400 1.000 35.86824 231 SER B O 1
ATOM 3672 N N . SER B 1 232 ? 52.18300 56.15600 39.12800 1.000 35.06476 232 SER B N 1
ATOM 3673 C CA . SER B 1 232 ? 51.68100 57.34900 38.45800 1.000 41.64361 232 SER B CA 1
ATOM 3674 C C . SER B 1 232 ? 52.24700 58.62900 39.05600 1.000 45.63344 232 SER B C 1
ATOM 3675 O O . SER B 1 232 ? 52.28300 59.65700 38.37100 1.000 49.62997 232 SER B O 1
ATOM 3678 N N . GLU B 1 233 ? 52.69500 58.58900 40.31000 1.000 43.78222 233 GLU B N 1
ATOM 3679 C CA . GLU B 1 233 ? 53.20200 59.76900 40.99700 1.000 44.18757 233 GLU B CA 1
ATOM 3680 C C . GLU B 1 233 ? 54.70100 59.97700 40.81700 1.000 40.86897 233 GLU B C 1
ATOM 3681 O O . GLU B 1 233 ? 55.19200 61.07700 41.09300 1.000 43.54363 233 GLU B O 1
ATOM 3687 N N . TYR B 1 234 ? 55.43600 58.96400 40.36600 1.000 35.74105 234 TYR B N 1
ATOM 3688 C CA . TYR B 1 234 ? 56.87900 59.05700 40.18300 1.000 37.03705 234 TYR B CA 1
ATOM 3689 C C . TYR B 1 234 ? 57.18500 59.14000 38.69400 1.000 44.49001 234 TYR B C 1
ATOM 3690 O O . TYR B 1 234 ? 56.83600 58.23000 37.93300 1.000 41.82426 234 TYR B O 1
ATOM 3699 N N . ALA B 1 235 ? 57.83600 60.23300 38.28500 1.000 47.71783 235 ALA B N 1
ATOM 3700 C CA . ALA B 1 235 ? 58.11600 60.44600 36.86900 1.000 46.52054 235 ALA B CA 1
ATOM 3701 C C . ALA B 1 235 ? 59.01100 59.35500 36.30000 1.000 40.78908 235 ALA B C 1
ATOM 3702 O O . ALA B 1 235 ? 58.86100 58.97500 35.13300 1.000 43.10227 235 ALA B O 1
ATOM 3704 N N . LEU B 1 236 ? 59.93900 58.83400 37.10100 1.000 33.64321 236 LEU B N 1
ATOM 3705 C CA . LEU B 1 236 ? 60.84300 57.81200 36.59300 1.000 35.06432 236 LEU B CA 1
ATOM 3706 C C . LEU B 1 236 ? 60.15900 56.45400 36.49200 1.000 35.28273 236 LEU B C 1
ATOM 3707 O O . LEU B 1 236 ? 60.36800 55.72400 35.51700 1.000 31.92307 236 LEU B O 1
ATOM 3712 N N . SER B 1 237 ? 59.35000 56.09700 37.49100 1.000 31.86826 237 SER B N 1
ATOM 3713 C CA . SER B 1 237 ? 58.57800 54.86200 37.40900 1.000 31.01622 237 SER B CA 1
ATOM 3714 C C . SER B 1 237 ? 57.62600 54.89100 36.22100 1.000 30.55731 237 SER B C 1
ATOM 3715 O O . SER B 1 237 ? 57.40900 53.86800 35.56100 1.000 31.74576 237 SER B O 1
ATOM 3718 N N . ARG B 1 238 ? 57.05600 56.06200 35.93100 1.000 27.82518 238 ARG B N 1
ATOM 3719 C CA . ARG B 1 238 ? 56.13700 56.18600 34.80500 1.000 34.78659 238 ARG B CA 1
ATOM 3720 C C . ARG B 1 238 ? 56.84200 55.90800 33.48300 1.000 34.46985 238 ARG B C 1
ATOM 3721 O O . ARG B 1 238 ? 56.28200 55.24900 32.60000 1.000 33.74547 238 ARG B O 1
ATOM 3729 N N . ILE B 1 239 ? 58.07600 56.39200 33.33300 1.000 32.91002 239 ILE B N 1
ATOM 3730 C CA . ILE B 1 239 ? 58.79900 56.20200 32.08000 1.000 30.52888 239 ILE B CA 1
ATOM 3731 C C . ILE B 1 239 ? 59.15600 54.73200 31.88000 1.000 31.26018 239 ILE B C 1
ATOM 3732 O O . ILE B 1 239 ? 59.10400 54.21500 30.75700 1.000 32.58448 239 ILE B O 1
ATOM 3737 N N . LEU B 1 240 ? 59.50900 54.03300 32.96200 1.000 25.77886 240 LEU B N 1
ATOM 3738 C CA . LEU B 1 240 ? 59.88100 52.62500 32.84800 1.000 26.46331 240 LEU B CA 1
ATOM 3739 C C . LEU B 1 240 ? 58.70500 51.78300 32.37400 1.000 28.09875 240 LEU B C 1
ATOM 3740 O O . LEU B 1 240 ? 58.84000 50.96300 31.45700 1.000 27.17613 240 LEU B O 1
ATOM 3745 N N . PHE B 1 241 ? 57.53800 51.96800 32.99400 1.000 27.75454 241 PHE B N 1
ATOM 3746 C CA . PHE B 1 241 ? 56.35600 51.23300 32.56200 1.000 29.22572 241 PHE B CA 1
ATOM 3747 C C . PHE B 1 241 ? 55.89900 51.69000 31.18200 1.000 32.22605 241 PHE B C 1
ATOM 3748 O O . PHE B 1 241 ? 55.41400 50.87900 30.38500 1.000 36.00225 241 PHE B O 1
ATOM 3756 N N . GLU B 1 242 ? 56.04500 52.98100 30.87700 1.000 31.60946 242 GLU B N 1
ATOM 3757 C CA . GLU B 1 242 ? 55.70500 53.45400 29.53900 1.000 36.14796 242 GLU B CA 1
ATOM 3758 C C . GLU B 1 242 ? 56.59600 52.80500 28.48800 1.000 34.99185 242 GLU B C 1
ATOM 3759 O O . GLU B 1 242 ? 56.11700 52.40800 27.41700 1.000 33.91027 242 GLU B O 1
ATOM 3765 N N . GLY B 1 243 ? 57.88800 52.66100 28.79400 1.000 31.24317 243 GLY B N 1
ATOM 3766 C CA . GLY B 1 243 ? 58.79500 52.03100 27.85000 1.000 31.04899 243 GLY B CA 1
ATOM 3767 C C . GLY B 1 243 ? 58.52100 50.55000 27.66200 1.000 29.56227 243 GLY B C 1
ATOM 3768 O O . GLY B 1 243 ? 58.67800 50.01600 26.56000 1.000 30.65553 243 GLY B O 1
ATOM 3769 N N . PHE B 1 244 ? 58.11300 49.86600 28.73400 1.000 29.11099 244 PHE B N 1
ATOM 3770 C CA . PHE B 1 244 ? 57.74100 48.45800 28.62600 1.000 29.21384 244 PHE B CA 1
ATOM 3771 C C . PHE B 1 244 ? 56.54000 48.27600 27.70200 1.000 33.69887 244 PHE B C 1
ATOM 3772 O O . PHE B 1 244 ? 56.55700 47.43200 26.79800 1.000 34.33275 244 PHE B O 1
ATOM 3780 N N . ILE B 1 245 ? 55.48500 49.06500 27.91700 1.000 26.29355 245 ILE B N 1
ATOM 3781 C CA . ILE B 1 245 ? 54.27900 48.93300 27.10200 1.000 28.68289 245 ILE B CA 1
ATOM 3782 C C . ILE B 1 245 ? 54.56700 49.30700 25.65300 1.000 32.63754 245 ILE B C 1
ATOM 3783 O O . ILE B 1 245 ? 54.06000 48.67000 24.72000 1.000 32.10963 245 ILE B O 1
ATOM 3788 N N . THR B 1 246 ? 55.39200 50.33800 25.44000 1.000 30.68355 246 THR B N 1
ATOM 3789 C CA . THR B 1 246 ? 55.79400 50.70500 24.08500 1.000 36.28074 246 THR B CA 1
ATOM 3790 C C . THR B 1 246 ? 56.52700 49.55700 23.40100 1.000 34.68397 246 THR B C 1
ATOM 3791 O O . THR B 1 246 ? 56.35200 49.32300 22.19900 1.000 34.43010 246 THR B O 1
ATOM 3795 N N . ALA B 1 247 ? 57.35300 48.83000 24.15600 1.000 30.44551 247 ALA B N 1
ATOM 3796 C CA . ALA B 1 247 ? 58.04800 47.67500 23.59900 1.000 37.45153 247 ALA B CA 1
ATOM 3797 C C . ALA B 1 247 ? 57.06900 46.57200 23.22200 1.000 35.70147 247 ALA B C 1
ATOM 3798 O O . ALA B 1 247 ? 57.22900 45.91600 22.18600 1.000 35.79496 247 ALA B O 1
ATOM 3800 N N . CYS B 1 248 ? 56.04800 46.35200 24.05300 1.000 32.90471 248 CYS B N 1
ATOM 3801 C CA . CYS B 1 248 ? 55.03000 45.36000 23.72300 1.000 33.85437 248 CYS B CA 1
ATOM 3802 C C . CYS B 1 248 ? 54.24600 45.77100 22.48400 1.000 37.12967 248 CYS B C 1
ATOM 3803 O O . CYS B 1 248 ? 53.91700 44.92600 21.64300 1.000 36.65367 248 CYS B O 1
ATOM 3806 N N . GLN B 1 249 ? 53.93900 47.06500 22.35300 1.000 33.35894 249 GLN B N 1
ATOM 3807 C CA . GLN B 1 249 ? 53.33500 47.55700 21.11900 1.000 36.16305 249 GLN B CA 1
ATOM 3808 C C . GLN B 1 249 ? 54.24000 47.29200 19.92500 1.000 41.05831 249 GLN B C 1
ATOM 3809 O O . GLN B 1 249 ? 53.77400 46.86100 18.86400 1.000 39.58514 249 GLN B O 1
ATOM 3815 N N . HIS B 1 250 ? 55.54000 47.55000 20.08100 1.000 43.85322 250 HIS B N 1
ATOM 3816 C CA . HIS B 1 250 ? 56.48800 47.25200 19.01400 1.000 47.48093 250 HIS B CA 1
ATOM 3817 C C . HIS B 1 250 ? 56.54500 45.75500 18.73900 1.000 44.76222 250 HIS B C 1
ATOM 3818 O O . HIS B 1 250 ? 56.64900 45.33200 17.58200 1.000 46.07380 250 HIS B O 1
ATOM 3825 N N . HIS B 1 251 ? 56.46600 44.93800 19.79200 1.000 41.30371 251 HIS B N 1
ATOM 3826 C CA . HIS B 1 251 ? 56.44400 43.49000 19.60800 1.000 38.59733 251 HIS B CA 1
ATOM 3827 C C . HIS B 1 251 ? 55.21600 43.05500 18.82000 1.000 40.80374 251 HIS B C 1
ATOM 3828 O O . HIS B 1 251 ? 55.29300 42.14100 17.99000 1.000 44.06033 251 HIS B O 1
ATOM 3835 N N . ILE B 1 252 ? 54.07200 43.69700 19.06600 1.000 33.30071 252 ILE B N 1
ATOM 3836 C CA . ILE B 1 252 ? 52.87000 43.40800 18.28800 1.000 33.21617 252 ILE B CA 1
ATOM 3837 C C . ILE B 1 252 ? 53.07900 43.80400 16.83200 1.000 39.49098 252 ILE B C 1
ATOM 3838 O O . ILE B 1 252 ? 52.74000 43.05400 15.90900 1.000 44.45906 252 ILE B O 1
ATOM 3843 N N . ALA B 1 253 ? 53.64300 44.99300 16.60700 1.000 41.28617 253 ALA B N 1
ATOM 3844 C CA . ALA B 1 253 ? 53.92900 45.42800 15.24400 1.000 49.05777 253 ALA B CA 1
ATOM 3845 C C . ALA B 1 253 ? 54.99300 44.54900 14.59800 1.000 54.47925 253 ALA B C 1
ATOM 3846 O O . ALA B 1 253 ? 54.90600 44.23100 13.40600 1.000 58.88705 253 ALA B O 1
ATOM 3848 N N . GLU B 1 254 ? 56.00600 44.14200 15.37000 1.000 54.89266 254 GLU B N 1
ATOM 3849 C CA . GLU B 1 254 ? 57.03700 43.26000 14.83200 1.000 63.88503 254 GLU B CA 1
ATOM 3850 C C . GLU B 1 254 ? 56.49200 41.87000 14.53400 1.000 69.97491 254 GLU B C 1
ATOM 3851 O O . GLU B 1 254 ? 57.03300 41.16600 13.67300 1.000 77.11173 254 GLU B O 1
ATOM 3857 N N . LYS B 1 255 ? 55.42600 41.45900 15.22400 1.000 68.90537 255 LYS B N 1
ATOM 3858 C CA . LYS B 1 255 ? 54.81600 40.15400 14.99700 1.000 75.93060 255 LYS B CA 1
ATOM 3859 C C . LYS B 1 255 ? 54.14000 40.03800 13.64100 1.000 85.76276 255 LYS B C 1
ATOM 3860 O O . LYS B 1 255 ? 53.53700 38.99800 13.35400 1.000 86.74789 255 LYS B O 1
ATOM 3866 N N . GLN B 1 256 ? 54.21800 41.07200 12.80800 1.000 93.78705 256 GLN B N 1
ATOM 3867 C CA . GLN B 1 256 ? 53.71500 41.02000 11.44500 1.000 102.95782 256 GLN B CA 1
ATOM 3868 C C . GLN B 1 256 ? 54.80300 41.36200 10.43600 1.000 115.67744 256 GLN B C 1
ATOM 3869 O O . GLN B 1 256 ? 54.50400 41.65100 9.27400 1.000 119.12245 256 GLN B O 1
ATOM 3875 N N . ARG B 1 257 ? 56.06400 41.35300 10.86800 1.000 124.48070 257 ARG B N 1
ATOM 3876 C CA . ARG B 1 257 ? 57.19400 41.41100 9.95600 1.000 139.45086 257 ARG B CA 1
ATOM 3877 C C . ARG B 1 257 ? 57.99200 40.11500 9.93000 1.000 156.58702 257 ARG B C 1
ATOM 3878 O O . ARG B 1 257 ? 58.97200 40.02500 9.18200 1.000 162.81868 257 ARG B O 1
ATOM 3886 N N . LEU B 1 258 ? 57.58000 39.10800 10.69600 1.000 83.89276 258 LEU B N 1
ATOM 3887 C CA . LEU B 1 258 ? 58.28900 37.83300 10.78600 1.000 91.25474 258 LEU B CA 1
ATOM 3888 C C . LEU B 1 258 ? 58.50000 37.19300 9.41600 1.000 96.01414 258 LEU B C 1
ATOM 3889 O O . LEU B 1 258 ? 59.51500 36.54000 9.17500 1.000 97.60928 258 LEU B O 1
#

B-factor: mean 37.35, std 14.73, range [12.84, 162.82]

InterPro domains:
  IPR011697 Peptidase C26 [PF07722] (8-224)
  IPR029062 Class I glutamine amidotransferase-like [G3DSA:3.40.50.880] (5-253)
  IPR029062 Class I glutamine amidotransferase-like [SSF52317] (23-246)
  IPR044668 Peptidase C26, gamma-glutamyl-gamma-aminobutyrate hydrolase PuuD-like [PTHR43235] (5-231)